Protein AF-0000000085163478 (afdb_homodimer)

Secondary structure (DSSP, 8-state):
-----EEEETTTTSHHHHHHHHHHHHTT-EEEEEESS-HHHHHHHHHHH-TTTEEEEE--TT-HHHHHHHHHHHHHHHSS--EEEE----S----TTSPPPGGG--HHHHHHHHIIIIIHHHHHHHHHHHHHHHHT-EEEEEE--GGGT--SS--HHHHHHHHHHHHHHHHHHHHHGGGTEEEEEE--SS---STTGGGS-HHHHHHHHHHSTT--PPPHHHHHHHHHHHHH-/--PPPEEEETTTTSHHHHHHHHHHHHTT-EEEEEESS-HHHHHHHHHHH-TTTEEEEE--TT-HHHHHHHHHHHHHHHSS--EEEE----S----TTSPPPGGG--HHHHHHHHIIIIIHHHHHHHHHHHHHHHHT-EEEEEE--GGGT--SS--HHHHHHHHHHHHHHHHHHHHHGGGTEEEEEE--SS---STTGGGS-HHHHHHHHHHSTTS-PPPHHHHHHHHHHHHH-

Foldseek 3Di:
DPQAAEEEQACLQDDLNVLLQVLLLVVPHQYEYEDAPPQVSQVVSCVVSPVLRYDYAYADLLDLVRLLVSLVVSCVRRNAHAEYEADFFPDDFPDLVPADDPVRDDVVLLVNRLSRAVSSLVSNCVSRLVSLLVVLHHEYEYEAAPCLVPVPRCPPNNSVSRVVVVVVQVVCQVVSVVSHYHGYYQYFYPAPDDPRCVVVDPVVVQVSLVVDPNSDHDYSNNSSVVVSVRSVD/DPQAAEEEQACLQDDLNVLLQVLLLVVPHQYEYEDAPPQVSQVVSCVVSPVLRYDYAYADLLDLVRLLVSLVVSCVRRNAHAEYEADFFPDDFPDLVPADDPVRDDVVLLVNRLSRAVSSLVSNCVSRLVRCLVVLHHEYEYEAAPCLVPVPRCPPNNSVSRVVVVVVQVVCQVVSVVSHYHGYYQYFYPAPDDPRCVVVDPVVVQVSLCPDPVSDHDYSNNSSVVVSVRSVD

Nearest PDB structures (foldseek):
  3tzq-assembly1_C  TM=9.192E-01  e=6.699E-18  Mycobacterium marinum M
  5zi0-assembly1_D  TM=8.989E-01  e=4.648E-17  Levilactobacillus brevis ATCC 367
  4gh5-assembly1_A  TM=8.985E-01  e=9.401E-17  Xanthobacter autotrophicus Py2
  5zfm-assembly1_D  TM=8.685E-01  e=1.504E-16  Levilactobacillus brevis ATCC 367
  7quj-assembly1_D  TM=8.822E-01  e=2.208E-14  Nepeta sibirica

Radius of gyration: 23.76 Å; Cα contacts (8 Å, |Δi|>4): 916; chains: 2; bounding box: 56×75×47 Å

pLDDT: mean 87.05, std 18.01, range [35.25, 98.94]

Solvent-accessible surface area (backbone atoms only — not comparable to full-atom values): 23814 Å² total; per-residue (Å²): 129,88,73,62,53,23,35,38,29,33,36,15,39,48,73,63,23,27,48,32,49,51,50,37,44,74,71,55,30,28,37,36,29,24,25,71,83,46,61,68,49,20,47,51,50,17,54,73,73,27,69,93,39,22,42,54,42,71,33,49,47,70,36,57,70,39,33,45,49,42,53,50,54,49,30,72,72,71,41,70,70,41,24,38,34,45,51,42,69,54,98,72,79,78,40,88,87,70,58,69,54,75,82,72,55,53,67,65,58,36,48,51,32,31,35,30,43,37,44,16,42,50,37,50,49,51,60,50,42,64,61,18,53,74,66,45,35,31,23,38,38,33,61,48,52,47,44,51,85,53,39,87,64,57,48,48,36,56,36,14,20,42,25,19,38,53,23,42,35,52,21,50,25,59,61,40,36,83,35,53,26,48,46,46,74,51,56,46,49,75,50,66,52,61,84,68,36,67,75,59,50,70,65,58,53,51,54,51,20,65,68,34,97,74,55,55,63,42,44,62,65,58,51,24,50,52,51,45,58,60,56,69,107,127,89,74,62,53,23,36,39,28,32,34,15,40,47,74,63,25,27,47,32,49,51,51,36,44,74,71,53,31,28,36,38,30,24,24,73,84,46,61,68,48,21,47,50,50,18,56,70,74,27,67,91,39,22,43,55,43,71,32,50,48,69,37,56,70,39,32,46,51,42,54,50,53,47,29,72,72,72,41,68,70,40,24,39,35,45,50,42,67,53,97,72,78,81,41,87,86,70,58,70,53,75,81,71,56,53,68,65,58,35,48,51,31,30,35,29,43,35,45,16,43,49,36,50,49,52,62,49,42,64,60,18,53,73,67,44,34,32,21,38,38,33,61,48,53,48,45,52,86,52,40,89,64,57,50,48,35,55,36,13,18,42,24,20,37,52,22,41,35,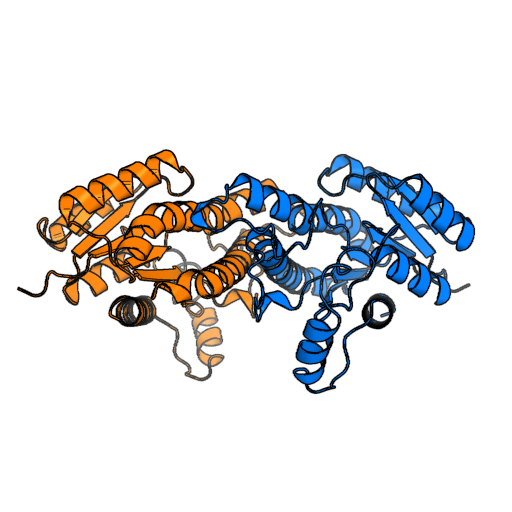51,22,49,26,59,62,40,39,83,36,53,25,47,47,46,74,51,55,47,48,78,52,67,50,60,85,70,35,67,76,59,52,72,64,57,51,49,55,52,20,67,69,33,96,73,53,55,63,41,46,64,63,58,51,24,52,53,50,45,58,60,54,70,106

Sequence (466 aa):
MNMARTVLVTGGARGLGQVISKTLAEQGFNIIIDYNQSKEAAEQLAQEIGNEKAIALQADVTNRKEVDQLVKEGTEKFGQIDAVVNNALVGFKFDPTAQKAFPDMSWEDYQQQIDGTLKAAFNVVQSVVPQFIEHQSGSIVSIGTNLYQNPVVPYHEYTTAKAALIGFTRNIAAELGQYGITANVVSGGLLKTTDASAVTTPEVFDLIAQSTPLKKVTTPKDVANTVAYLVSEMNMARTVLVTGGARGLGQVISKTLAEQGFNIIIDYNQSKEAAEQLAQEIGNEKAIALQADVTNRKEVDQLVKEGTEKFGQIDAVVNNALVGFKFDPTAQKAFPDMSWEDYQQQIDGTLKAAFNVVQSVVPQFIEHQSGSIVSIGTNLYQNPVVPYHEYTTAKAALIGFTRNIAAELGQYGITANVVSGGLLKTTDASAVTTPEVFDLIAQSTPLKKVTTPKDVANTVAYLVSE

Structure (mmCIF, N/CA/C/O backbone):
data_AF-0000000085163478-model_v1
#
loop_
_entity.id
_entity.type
_entity.pdbx_description
1 polymer 3-oxoacyl-
#
loop_
_atom_site.group_PDB
_atom_site.id
_atom_site.type_symbol
_atom_site.label_atom_id
_atom_site.label_alt_id
_atom_site.label_comp_id
_atom_site.label_asym_id
_atom_site.label_entity_id
_atom_site.label_seq_id
_atom_site.pdbx_PDB_ins_code
_atom_site.Cartn_x
_atom_site.Cartn_y
_atom_site.Cartn_z
_atom_site.occupancy
_atom_site.B_iso_or_equiv
_atom_site.auth_seq_id
_atom_site.auth_comp_id
_atom_site.auth_asym_id
_atom_site.auth_atom_id
_atom_site.pdbx_PDB_model_num
ATOM 1 N N . MET A 1 1 ? -11.141 39.5 12.336 1 36.25 1 MET A N 1
ATOM 2 C CA . MET A 1 1 ? -9.719 39.219 12.156 1 36.25 1 MET A CA 1
ATOM 3 C C . MET A 1 1 ? -9.477 37.844 11.594 1 36.25 1 MET A C 1
ATOM 5 O O . MET A 1 1 ? -9.898 36.844 12.188 1 36.25 1 MET A O 1
ATOM 9 N N . ASN A 1 2 ? -9.453 37.562 10.289 1 50.09 2 ASN A N 1
ATOM 10 C CA . ASN A 1 2 ? -9.477 36.281 9.594 1 50.09 2 ASN A CA 1
ATOM 11 C C . ASN A 1 2 ? -8.398 35.344 10.117 1 50.09 2 ASN A C 1
ATOM 13 O O . ASN A 1 2 ? -7.207 35.625 9.984 1 50.09 2 ASN A O 1
ATOM 17 N N . MET A 1 3 ? -8.648 34.5 11.25 1 69.94 3 MET A N 1
ATOM 18 C CA . MET A 1 3 ? -7.684 33.688 11.984 1 69.94 3 MET A CA 1
ATOM 19 C C . MET A 1 3 ? -6.883 32.781 11.031 1 69.94 3 MET A C 1
ATOM 21 O O . MET A 1 3 ? -7.434 32.25 10.078 1 69.94 3 MET A O 1
ATOM 25 N N . ALA A 1 4 ? -5.496 33 11.109 1 91.12 4 ALA A N 1
ATOM 26 C CA . ALA A 1 4 ? -4.566 32.219 10.297 1 91.12 4 ALA A CA 1
ATOM 27 C C . ALA A 1 4 ? -4.926 30.734 10.328 1 91.12 4 ALA A C 1
ATOM 29 O O . ALA A 1 4 ? -5.305 30.188 11.367 1 91.12 4 ALA A O 1
ATOM 30 N N . ARG A 1 5 ? -4.996 30.172 9.195 1 96.19 5 ARG A N 1
ATOM 31 C CA . ARG A 1 5 ? -5.188 28.734 9.109 1 96.19 5 ARG A CA 1
ATOM 32 C C . ARG A 1 5 ? -4.016 27.984 9.734 1 96.19 5 ARG A C 1
ATOM 34 O O . ARG A 1 5 ? -2.873 28.438 9.672 1 96.19 5 ARG A O 1
ATOM 41 N N . THR A 1 6 ? -4.301 26.891 10.359 1 98.38 6 THR A N 1
ATOM 42 C CA . THR A 1 6 ? -3.299 26.109 11.078 1 98.38 6 THR A CA 1
ATOM 43 C C . THR A 1 6 ? -3.012 24.797 10.352 1 98.38 6 THR A C 1
ATOM 45 O O . THR A 1 6 ? -3.938 24.062 10 1 98.38 6 THR A O 1
ATOM 48 N N . VAL A 1 7 ? -1.682 24.5 10.133 1 98.81 7 VAL A N 1
ATOM 49 C CA . VAL A 1 7 ? -1.263 23.297 9.43 1 98.81 7 VAL A CA 1
ATOM 50 C C . VAL A 1 7 ? -0.363 22.453 10.328 1 98.81 7 VAL A C 1
ATOM 52 O O . VAL A 1 7 ? 0.585 22.969 10.93 1 98.81 7 VAL A O 1
ATOM 55 N N . LEU A 1 8 ? -0.706 21.219 10.539 1 98.94 8 LEU A N 1
ATOM 56 C CA . LEU A 1 8 ? 0.18 20.234 11.156 1 98.94 8 LEU A CA 1
ATOM 57 C C . LEU A 1 8 ? 1.087 19.594 10.109 1 98.94 8 LEU A C 1
ATOM 59 O O . LEU A 1 8 ? 0.603 18.984 9.148 1 98.94 8 LEU A O 1
ATOM 63 N N . VAL A 1 9 ? 2.391 19.734 10.227 1 98.88 9 VAL A N 1
ATOM 64 C CA . VAL A 1 9 ? 3.379 19.109 9.359 1 98.88 9 VAL A CA 1
ATOM 65 C C . VAL A 1 9 ? 4.125 18.016 10.133 1 98.88 9 VAL A C 1
ATOM 67 O O . VAL A 1 9 ? 4.93 18.328 11.023 1 98.88 9 VAL A O 1
ATOM 70 N N . THR A 1 10 ? 3.875 16.781 9.828 1 98.75 10 THR A N 1
ATOM 71 C CA . THR A 1 10 ? 4.625 15.711 10.484 1 98.75 10 THR A CA 1
ATOM 72 C C . THR A 1 10 ? 6.039 15.609 9.906 1 98.75 10 THR A C 1
ATOM 74 O O . THR A 1 10 ? 6.238 15.805 8.711 1 98.75 10 THR A O 1
ATOM 77 N N . GLY A 1 11 ? 6.984 15.281 10.82 1 97.81 11 GLY A N 1
ATOM 78 C CA . GLY A 1 11 ? 8.359 15.359 10.352 1 97.81 11 GLY A CA 1
ATOM 79 C C . GLY A 1 11 ? 8.727 16.719 9.789 1 97.81 11 GLY A C 1
ATOM 80 O O . GLY A 1 11 ? 9.383 16.812 8.75 1 97.81 11 GLY A O 1
ATOM 81 N N . GLY A 1 12 ? 8.297 17.719 10.375 1 97.94 12 GLY A N 1
ATOM 82 C CA . GLY A 1 12 ? 8.375 19.062 9.805 1 97.94 12 GLY A CA 1
ATOM 83 C C . GLY A 1 12 ? 9.664 19.781 10.141 1 97.94 12 GLY A C 1
ATOM 84 O O . GLY A 1 12 ? 9.852 20.938 9.758 1 97.94 12 GLY A O 1
ATOM 85 N N . ALA A 1 13 ? 10.617 19.094 10.781 1 96.62 13 ALA A N 1
ATOM 86 C CA . ALA A 1 13 ? 11.75 19.797 11.375 1 96.62 13 ALA A CA 1
ATOM 87 C C . ALA A 1 13 ? 12.984 19.703 10.484 1 96.62 13 ALA A C 1
ATOM 89 O O . ALA A 1 13 ? 13.953 20.438 10.664 1 96.62 13 ALA A O 1
ATOM 90 N N . ARG A 1 14 ? 13.016 18.719 9.57 1 93.69 14 ARG A N 1
ATOM 91 C CA . ARG A 1 14 ? 14.203 18.469 8.766 1 93.69 14 ARG A CA 1
ATOM 92 C C . ARG A 1 14 ? 13.836 18.188 7.316 1 93.69 14 ARG A C 1
ATOM 94 O O . ARG A 1 14 ? 12.672 17.922 7.008 1 93.69 14 ARG A O 1
ATOM 101 N N . GLY A 1 15 ? 14.852 18.359 6.484 1 92.81 15 GLY A N 1
ATOM 102 C CA . GLY A 1 15 ? 14.688 17.953 5.094 1 92.81 15 GLY A CA 1
ATOM 103 C C . GLY A 1 15 ? 13.547 18.672 4.398 1 92.81 15 GLY A C 1
ATOM 104 O O . GLY A 1 15 ? 13.438 19.906 4.488 1 92.81 15 GLY A O 1
ATOM 105 N N . LEU A 1 16 ? 12.789 17.891 3.621 1 93.31 16 LEU A N 1
ATOM 106 C CA . LEU A 1 16 ? 11.648 18.453 2.9 1 93.31 16 LEU A CA 1
ATOM 107 C C . LEU A 1 16 ? 10.633 19.047 3.867 1 93.31 16 LEU A C 1
ATOM 109 O O . LEU A 1 16 ? 10.039 20.094 3.584 1 93.31 16 LEU A O 1
ATOM 113 N N . GLY A 1 17 ? 10.477 18.406 5.062 1 96.94 17 GLY A N 1
ATOM 114 C CA . GLY A 1 17 ? 9.539 18.891 6.062 1 96.94 17 GLY A CA 1
ATOM 115 C C . GLY A 1 17 ? 9.859 20.297 6.543 1 96.94 17 GLY A C 1
ATOM 116 O O . GLY A 1 17 ? 8.953 21.109 6.723 1 96.94 17 GLY A O 1
ATOM 117 N N . GLN A 1 18 ? 11.094 20.5 6.711 1 97.75 18 GLN A N 1
ATOM 118 C CA . GLN A 1 18 ? 11.508 21.828 7.137 1 97.75 18 GLN A CA 1
ATOM 119 C C . GLN A 1 18 ? 11.172 22.875 6.082 1 97.75 18 GLN A C 1
ATOM 121 O O . GLN A 1 18 ? 10.695 23.969 6.406 1 97.75 18 GLN A O 1
ATOM 126 N N . VAL A 1 19 ? 11.391 22.578 4.797 1 97.06 19 VAL A N 1
ATOM 127 C CA . VAL A 1 19 ? 11.117 23.484 3.693 1 97.06 19 VAL A CA 1
ATOM 128 C C . VAL A 1 19 ? 9.617 23.75 3.607 1 97.06 19 VAL A C 1
ATOM 130 O O . VAL A 1 19 ? 9.195 24.906 3.416 1 97.06 19 VAL A O 1
ATOM 133 N N . ILE A 1 20 ? 8.812 22.734 3.854 1 97.81 20 ILE A N 1
ATOM 134 C CA . ILE A 1 20 ? 7.359 22.875 3.828 1 97.81 20 ILE A CA 1
ATOM 135 C C . ILE A 1 20 ? 6.902 23.766 4.98 1 97.81 20 ILE A C 1
ATOM 137 O O . ILE A 1 20 ? 6.148 24.719 4.777 1 97.81 20 ILE A O 1
ATOM 141 N N . SER A 1 21 ? 7.41 23.5 6.168 1 98.69 21 SER A N 1
ATOM 142 C CA . SER A 1 21 ? 7.043 24.281 7.348 1 98.69 21 SER A CA 1
ATOM 143 C C . SER A 1 21 ? 7.383 25.75 7.164 1 98.69 21 SER A C 1
ATOM 145 O O . SER A 1 21 ? 6.547 26.625 7.414 1 98.69 21 SER A O 1
ATOM 147 N N . LYS A 1 22 ? 8.539 26.031 6.672 1 98.44 22 LYS A N 1
ATOM 148 C CA . LYS A 1 22 ? 8.977 27.406 6.465 1 98.44 22 LYS A CA 1
ATOM 149 C C . LYS A 1 22 ? 8.125 28.109 5.406 1 98.44 22 LYS A C 1
ATOM 151 O O . LYS A 1 22 ? 7.695 29.25 5.602 1 98.44 22 LYS A O 1
ATOM 156 N N . THR A 1 23 ? 7.902 27.422 4.32 1 97.81 23 THR A N 1
ATOM 157 C CA . THR A 1 23 ? 7.133 27.984 3.217 1 97.81 23 THR A CA 1
ATOM 158 C C . THR A 1 23 ? 5.719 28.344 3.668 1 97.81 23 THR A C 1
ATOM 160 O O . THR A 1 23 ? 5.211 29.422 3.355 1 97.81 23 THR A O 1
ATOM 163 N N . LEU A 1 24 ? 5.113 27.453 4.43 1 98.31 24 LEU A N 1
ATOM 164 C CA . LEU A 1 24 ? 3.768 27.688 4.941 1 98.31 24 LEU A CA 1
ATOM 165 C C . LEU A 1 24 ? 3.75 28.875 5.902 1 98.31 24 LEU A C 1
ATOM 167 O O . LEU A 1 24 ? 2.854 29.719 5.84 1 98.31 24 LEU A O 1
ATOM 171 N N . ALA A 1 25 ? 4.746 28.953 6.762 1 98.12 25 ALA A N 1
ATOM 172 C CA . ALA A 1 25 ? 4.836 30.062 7.707 1 98.12 25 ALA A CA 1
ATOM 173 C C . ALA A 1 25 ? 4.977 31.391 6.973 1 98.12 25 ALA A C 1
ATOM 175 O O . ALA A 1 25 ? 4.332 32.375 7.332 1 98.12 25 ALA A O 1
ATOM 176 N N . GLU A 1 26 ? 5.758 31.375 5.957 1 97.19 26 GLU A N 1
ATOM 177 C CA . GLU A 1 26 ? 5.98 32.562 5.152 1 97.19 26 GLU A CA 1
ATOM 178 C C . GLU A 1 26 ? 4.688 33.031 4.488 1 97.19 26 GLU A C 1
ATOM 180 O O . GLU A 1 26 ? 4.527 34.219 4.195 1 97.19 26 GLU A O 1
ATOM 185 N N . GLN A 1 27 ? 3.805 32.125 4.316 1 96.31 27 GLN A N 1
ATOM 186 C CA . GLN A 1 27 ? 2.553 32.469 3.635 1 96.31 27 GLN A CA 1
ATOM 187 C C . GLN A 1 27 ? 1.445 32.781 4.641 1 96.31 27 GLN A C 1
ATOM 189 O O . GLN A 1 27 ? 0.283 32.938 4.258 1 96.31 27 GLN A O 1
ATOM 194 N N . GLY A 1 28 ? 1.729 32.75 5.914 1 96.56 28 GLY A N 1
ATOM 195 C CA . GLY A 1 28 ? 0.825 33.281 6.914 1 96.56 28 GLY A CA 1
ATOM 196 C C . GLY A 1 28 ? 0.13 32.219 7.734 1 96.56 28 GLY A C 1
ATOM 197 O O . GLY A 1 28 ? -0.707 32.531 8.586 1 96.56 28 GLY A O 1
ATOM 198 N N . PHE A 1 29 ? 0.482 30.969 7.559 1 97.88 29 PHE A N 1
ATOM 199 C CA . PHE A 1 29 ? -0.141 29.891 8.305 1 97.88 29 PHE A CA 1
ATOM 200 C C . PHE A 1 29 ? 0.468 29.766 9.695 1 97.88 29 PHE A C 1
ATOM 202 O O . PHE A 1 29 ? 1.628 30.125 9.906 1 97.88 29 PHE A O 1
ATOM 209 N N . ASN A 1 30 ? -0.335 29.328 10.672 1 98.38 30 ASN A N 1
ATOM 210 C CA . ASN A 1 30 ? 0.212 28.75 11.898 1 98.38 30 ASN A CA 1
ATOM 211 C C . ASN A 1 30 ? 0.729 27.328 11.656 1 98.38 30 ASN A C 1
ATOM 213 O O . ASN A 1 30 ? 0.097 26.547 10.953 1 98.38 30 ASN A O 1
ATOM 217 N N . ILE A 1 31 ? 1.864 27.016 12.297 1 98.81 31 ILE A N 1
ATOM 218 C CA . ILE A 1 31 ? 2.49 25.734 11.984 1 98.81 31 ILE A CA 1
ATOM 219 C C . ILE A 1 31 ? 2.658 24.922 13.266 1 98.81 31 ILE A C 1
ATOM 221 O O . ILE A 1 31 ? 3.232 25.406 14.242 1 98.81 31 ILE A O 1
ATOM 225 N N . ILE A 1 32 ? 2.125 23.75 13.305 1 98.88 32 ILE A N 1
ATOM 226 C CA . ILE A 1 32 ? 2.494 22.719 14.273 1 98.88 32 ILE A CA 1
ATOM 227 C C . ILE A 1 32 ? 3.574 21.812 13.68 1 98.88 32 ILE A C 1
ATOM 229 O O . ILE A 1 32 ? 3.316 21.062 12.734 1 98.88 32 ILE A O 1
ATOM 233 N N . ILE A 1 33 ? 4.777 21.922 14.195 1 98.88 33 ILE A N 1
ATOM 234 C CA . ILE A 1 33 ? 5.93 21.172 13.719 1 98.88 33 ILE A CA 1
ATOM 235 C C . ILE A 1 33 ? 6.082 19.891 14.531 1 98.88 33 ILE A C 1
ATOM 237 O O . ILE A 1 33 ? 6.605 19.922 15.648 1 98.88 33 ILE A O 1
ATOM 241 N N . ASP A 1 34 ? 5.645 18.797 13.992 1 98.81 34 ASP A N 1
ATOM 242 C CA . ASP A 1 34 ? 5.844 17.5 14.641 1 98.81 34 ASP A CA 1
ATOM 243 C C . ASP A 1 34 ? 7.25 16.969 14.375 1 98.81 34 ASP A C 1
ATOM 245 O O . ASP A 1 34 ? 7.77 17.094 13.266 1 98.81 34 ASP A O 1
ATOM 249 N N . TYR A 1 35 ? 7.848 16.359 15.352 1 98 35 TYR A N 1
ATOM 250 C CA . TYR A 1 35 ? 9.133 15.672 15.242 1 98 35 TYR A CA 1
ATOM 251 C C . TYR A 1 35 ? 9.148 14.406 16.094 1 98 35 TYR A C 1
ATOM 253 O O . TYR A 1 35 ? 8.375 14.281 17.047 1 98 35 TYR A O 1
ATOM 261 N N . ASN A 1 36 ? 9.977 13.422 15.695 1 97 36 ASN A N 1
ATOM 262 C CA . ASN A 1 36 ? 10.188 12.234 16.5 1 97 36 ASN A CA 1
ATOM 263 C C . ASN A 1 36 ? 11.484 12.328 17.312 1 97 36 ASN A C 1
ATOM 265 O O . ASN A 1 36 ? 11.453 12.391 18.547 1 97 36 ASN A O 1
ATOM 269 N N . GLN A 1 37 ? 12.609 12.531 16.641 1 95.38 37 GLN A N 1
ATOM 270 C CA . GLN A 1 37 ? 13.906 12.492 17.312 1 95.38 37 GLN A CA 1
ATOM 271 C C . GLN A 1 37 ? 14.664 13.797 17.109 1 95.38 37 GLN A C 1
ATOM 273 O O . GLN A 1 37 ? 15.758 13.977 17.656 1 95.38 37 GLN A O 1
ATOM 278 N N . SER A 1 38 ? 14.117 14.719 16.344 1 96.5 38 SER A N 1
ATOM 279 C CA . SER A 1 38 ? 14.836 15.93 15.977 1 96.5 38 SER A CA 1
ATOM 280 C C . SER A 1 38 ? 14.359 17.125 16.797 1 96.5 38 SER A C 1
ATOM 282 O O . SER A 1 38 ? 14.023 18.172 16.25 1 96.5 38 SER A O 1
ATOM 284 N N . LYS A 1 39 ? 14.445 17.031 18.141 1 98.19 39 LYS A N 1
ATOM 285 C CA . LYS A 1 39 ? 13.922 18.047 19.062 1 98.19 39 LYS A CA 1
ATOM 286 C C . LYS A 1 39 ? 14.586 19.391 18.812 1 98.19 39 LYS A C 1
ATOM 288 O O . LYS A 1 39 ? 13.906 20.406 18.641 1 98.19 39 LYS A O 1
ATOM 293 N N . GLU A 1 40 ? 15.883 19.422 18.766 1 98.38 40 GLU A N 1
ATOM 294 C CA . GLU A 1 40 ? 16.625 20.672 18.625 1 98.38 40 GLU A CA 1
ATOM 295 C C . GLU A 1 40 ? 16.266 21.391 17.328 1 98.38 40 GLU A C 1
ATOM 297 O O . GLU A 1 40 ? 16 22.594 17.312 1 98.38 40 GLU A O 1
ATOM 302 N N . ALA A 1 41 ? 16.219 20.625 16.234 1 98.31 41 ALA A N 1
ATOM 303 C CA . ALA A 1 41 ? 15.875 21.203 14.938 1 98.31 41 ALA A CA 1
ATOM 304 C C . ALA A 1 41 ? 14.453 21.75 14.938 1 98.31 41 ALA A C 1
ATOM 306 O O . ALA A 1 41 ? 14.203 22.828 14.383 1 98.31 41 ALA A O 1
ATOM 307 N N . ALA A 1 42 ? 13.547 21.078 15.555 1 98.69 42 ALA A N 1
ATOM 308 C CA . ALA A 1 42 ? 12.148 21.484 15.594 1 98.69 42 ALA A CA 1
ATOM 309 C C . ALA A 1 42 ? 11.969 22.766 16.406 1 98.69 42 ALA A C 1
ATOM 311 O O . ALA A 1 42 ? 11.289 23.688 15.969 1 98.69 42 ALA A O 1
ATOM 312 N N . GLU A 1 43 ? 12.578 22.812 17.562 1 98.56 43 GLU A N 1
ATOM 313 C CA . GLU A 1 43 ? 12.469 23.969 18.438 1 98.56 43 GLU A CA 1
ATOM 314 C C . GLU A 1 43 ? 13.141 25.203 17.812 1 98.56 43 GLU A C 1
ATOM 316 O O . GLU A 1 43 ? 12.617 26.312 17.922 1 98.56 43 GLU A O 1
ATOM 321 N N . GLN A 1 44 ? 14.258 24.969 17.203 1 98.5 44 GLN A N 1
ATOM 322 C CA . GLN A 1 44 ? 14.938 26.062 16.5 1 98.5 44 GLN A CA 1
ATOM 323 C C . GLN A 1 44 ? 14.07 26.625 15.383 1 98.5 44 GLN A C 1
ATOM 325 O O . GLN A 1 44 ? 13.961 27.844 15.227 1 98.5 44 GLN A O 1
ATOM 330 N N . LEU A 1 45 ? 13.461 25.734 14.594 1 98.62 45 LEU A N 1
ATOM 331 C CA . LEU A 1 45 ? 12.602 26.172 13.5 1 98.62 45 LEU A CA 1
ATOM 332 C C . LEU A 1 45 ? 11.398 26.953 14.039 1 98.62 45 LEU A C 1
ATOM 334 O O . LEU A 1 45 ? 11.023 27.984 13.477 1 98.62 45 LEU A O 1
ATOM 338 N N . ALA A 1 46 ? 10.781 26.484 15.109 1 98.69 46 ALA A N 1
ATOM 339 C CA . ALA A 1 46 ? 9.648 27.172 15.719 1 98.69 46 ALA A CA 1
ATOM 340 C C . ALA A 1 46 ? 10.039 28.578 16.172 1 98.69 46 ALA A C 1
ATOM 342 O O . ALA A 1 46 ? 9.289 29.531 15.969 1 98.69 46 ALA A O 1
ATOM 343 N N . GLN A 1 47 ? 11.188 28.656 16.734 1 98.38 47 GLN A N 1
ATOM 344 C CA . GLN A 1 47 ? 11.688 29.953 17.188 1 98.38 47 GLN A CA 1
ATOM 345 C C . GLN A 1 47 ? 11.922 30.875 16 1 98.38 47 GLN A C 1
ATOM 347 O O . GLN A 1 47 ? 11.578 32.062 16.062 1 98.38 47 GLN A O 1
ATOM 352 N N . GLU A 1 48 ? 12.531 30.344 14.977 1 98.31 48 GLU A N 1
ATOM 353 C CA . GLU A 1 48 ? 12.805 31.125 13.773 1 98.31 48 GLU A CA 1
ATOM 354 C C . GLU A 1 48 ? 11.516 31.656 13.156 1 98.31 48 GLU A C 1
ATOM 356 O O . GLU A 1 48 ? 11.477 32.812 12.695 1 98.31 48 GLU A O 1
ATOM 361 N N . ILE A 1 49 ? 10.477 30.859 13.086 1 97.75 49 ILE A N 1
ATOM 362 C CA . ILE A 1 49 ? 9.195 31.234 12.516 1 97.75 49 ILE A CA 1
ATOM 363 C C . ILE A 1 49 ? 8.492 32.219 13.445 1 97.75 49 ILE A C 1
ATOM 365 O O . ILE A 1 49 ? 7.832 33.156 12.984 1 97.75 49 ILE A O 1
ATOM 369 N N . GLY A 1 50 ? 8.672 32.125 14.719 1 97.31 50 GLY A N 1
ATOM 370 C CA . GLY A 1 50 ? 7.996 32.875 15.758 1 97.31 50 GLY A CA 1
ATOM 371 C C . GLY A 1 50 ? 7.055 32.031 16.594 1 97.31 50 GLY A C 1
ATOM 372 O O . GLY A 1 50 ? 6.125 31.438 16.062 1 97.31 50 GLY A O 1
ATOM 373 N N . ASN A 1 51 ? 7.23 32.031 17.859 1 91.81 51 ASN A N 1
ATOM 374 C CA . ASN A 1 51 ? 6.523 31.156 18.797 1 91.81 51 ASN A CA 1
ATOM 375 C C . ASN A 1 51 ? 5.023 31.438 18.797 1 91.81 51 ASN A C 1
ATOM 377 O O . ASN A 1 51 ? 4.234 30.609 19.25 1 91.81 51 ASN A O 1
ATOM 381 N N . GLU A 1 52 ? 4.633 32.562 18.281 1 95.06 52 GLU A N 1
ATOM 382 C CA . GLU A 1 52 ? 3.209 32.875 18.172 1 95.06 52 GLU A CA 1
ATOM 383 C C . GLU A 1 52 ? 2.586 32.156 16.984 1 95.06 52 GLU A C 1
ATOM 385 O O . GLU A 1 52 ? 1.377 31.906 16.953 1 95.06 52 GLU A O 1
ATOM 390 N N . LYS A 1 53 ? 3.443 31.766 16.031 1 97.5 53 LYS A N 1
ATOM 391 C CA . LYS A 1 53 ? 2.939 31.203 14.781 1 97.5 53 LYS A CA 1
ATOM 392 C C . LYS A 1 53 ? 3.352 29.75 14.633 1 97.5 53 LYS A C 1
ATOM 394 O O . LYS A 1 53 ? 2.9 29.062 13.703 1 97.5 53 LYS A O 1
ATOM 399 N N . ALA A 1 54 ? 4.23 29.297 15.492 1 98.69 54 ALA A N 1
ATOM 400 C CA . ALA A 1 54 ? 4.691 27.906 15.352 1 98.69 54 ALA A CA 1
ATOM 401 C C . ALA A 1 54 ? 4.922 27.266 16.719 1 98.69 54 ALA A C 1
ATOM 403 O O . ALA A 1 54 ? 5.305 27.938 17.672 1 98.69 54 ALA A O 1
ATOM 404 N N . ILE A 1 55 ? 4.727 26 16.812 1 98.75 55 ILE A N 1
ATOM 405 C CA . ILE A 1 55 ? 5.027 25.203 18 1 98.75 55 ILE A CA 1
ATOM 406 C C . ILE A 1 55 ? 5.625 23.859 17.578 1 98.75 55 ILE A C 1
ATOM 408 O O . ILE A 1 55 ? 5.203 23.266 16.594 1 98.75 55 ILE A O 1
ATOM 412 N N . ALA A 1 56 ? 6.676 23.469 18.266 1 98.88 56 ALA A N 1
ATOM 413 C CA . ALA A 1 56 ? 7.273 22.141 18.078 1 98.88 56 ALA A CA 1
ATOM 414 C C . ALA A 1 56 ? 6.664 21.141 19.047 1 98.88 56 ALA A C 1
ATOM 416 O O . ALA A 1 56 ? 6.605 21.375 20.266 1 98.88 56 ALA A O 1
ATOM 417 N N . LEU A 1 57 ? 6.121 20 18.547 1 98.88 57 LEU A N 1
ATOM 418 C CA . LEU A 1 57 ? 5.523 18.953 19.375 1 98.88 57 LEU A CA 1
ATOM 419 C C . LEU A 1 57 ? 6.082 17.578 19.016 1 98.88 57 LEU A C 1
ATOM 421 O O . LEU A 1 57 ? 6.176 17.234 17.844 1 98.88 57 LEU A O 1
ATOM 425 N N . GLN A 1 58 ? 6.449 16.812 19.984 1 98.75 58 GLN A N 1
ATOM 426 C CA . GLN A 1 58 ? 7 15.484 19.766 1 98.75 58 GLN A CA 1
ATOM 427 C C . GLN A 1 58 ? 5.891 14.438 19.688 1 98.75 58 GLN A C 1
ATOM 429 O O . GLN A 1 58 ? 5.012 14.391 20.547 1 98.75 58 GLN A O 1
ATOM 434 N N . ALA A 1 59 ? 5.949 13.602 18.688 1 98.62 59 ALA A N 1
ATOM 435 C CA . ALA A 1 59 ? 5.098 12.422 18.594 1 98.62 59 ALA A CA 1
ATOM 436 C C . ALA A 1 59 ? 5.66 11.422 17.578 1 98.62 59 ALA A C 1
ATOM 438 O O . ALA A 1 59 ? 6.121 11.812 16.5 1 98.62 59 ALA A O 1
ATOM 439 N N . ASP A 1 60 ? 5.73 10.195 17.969 1 98.31 60 ASP A N 1
ATOM 440 C CA . ASP A 1 60 ? 5.852 9.117 17 1 98.31 60 ASP A CA 1
ATOM 441 C C . ASP A 1 60 ? 4.535 8.891 16.25 1 98.31 60 ASP A C 1
ATOM 443 O O . ASP A 1 60 ? 3.562 8.414 16.844 1 98.31 60 ASP A O 1
ATOM 447 N N . VAL A 1 61 ? 4.551 9.188 14.992 1 98.38 61 VAL A N 1
ATOM 448 C CA . VAL A 1 61 ? 3.299 9.195 14.242 1 98.38 61 VAL A CA 1
ATOM 449 C C . VAL A 1 61 ? 2.773 7.77 14.094 1 98.38 61 VAL A C 1
ATOM 451 O O . VAL A 1 61 ? 1.615 7.562 13.727 1 98.38 61 VAL A O 1
ATOM 454 N N . THR A 1 62 ? 3.598 6.746 14.375 1 97.88 62 THR A N 1
ATOM 455 C CA . THR A 1 62 ? 3.117 5.367 14.328 1 97.88 62 THR A CA 1
ATOM 456 C C . THR A 1 62 ? 2.428 4.992 15.633 1 97.88 62 THR A C 1
ATOM 458 O O . THR A 1 62 ? 1.865 3.9 15.758 1 97.88 62 THR A O 1
ATOM 461 N N . ASN A 1 63 ? 2.471 5.848 16.609 1 98.38 63 ASN A N 1
ATOM 462 C CA . ASN A 1 63 ? 1.828 5.656 17.906 1 98.38 63 ASN A CA 1
ATOM 463 C C . ASN A 1 63 ? 0.572 6.512 18.047 1 98.38 63 ASN A C 1
ATOM 465 O O . ASN A 1 63 ? 0.661 7.727 18.234 1 98.38 63 ASN A O 1
ATOM 469 N N . ARG A 1 64 ? -0.556 5.879 18.078 1 98.56 64 ARG A N 1
ATOM 470 C CA . ARG A 1 64 ? -1.843 6.566 18.047 1 98.56 64 ARG A CA 1
ATOM 471 C C . ARG A 1 64 ? -1.995 7.496 19.25 1 98.56 64 ARG A C 1
ATOM 473 O O . ARG A 1 64 ? -2.459 8.633 19.109 1 98.56 64 ARG A O 1
ATOM 480 N N . LYS A 1 65 ? -1.646 7.031 20.375 1 98.69 65 LYS A N 1
ATOM 481 C CA . LYS A 1 65 ? -1.801 7.828 21.578 1 98.69 65 LYS A CA 1
ATOM 482 C C . LYS A 1 65 ? -0.97 9.109 21.516 1 98.69 65 LYS A C 1
ATOM 484 O O . LYS A 1 65 ? -1.435 10.18 21.906 1 98.69 65 LYS A O 1
ATOM 489 N N . GLU A 1 66 ? 0.209 9.008 21.016 1 98.81 66 GLU A N 1
ATOM 490 C CA . GLU A 1 66 ? 1.068 10.18 20.875 1 98.81 66 GLU A CA 1
ATOM 491 C C . GLU A 1 66 ? 0.517 11.148 19.828 1 98.81 66 GLU A C 1
ATOM 493 O O . GLU A 1 66 ? 0.59 12.367 20.016 1 98.81 66 GLU A O 1
ATOM 498 N N . VAL A 1 67 ? -0.065 10.641 18.797 1 98.81 67 VAL A N 1
ATOM 499 C CA . VAL A 1 67 ? -0.663 11.469 17.75 1 98.81 67 VAL A CA 1
ATOM 500 C C . VAL A 1 67 ? -1.866 12.219 18.312 1 98.81 67 VAL A C 1
ATOM 502 O O . VAL A 1 67 ? -2.031 13.414 18.062 1 98.81 67 VAL A O 1
ATOM 505 N N . ASP A 1 68 ? -2.664 11.508 19.109 1 98.88 68 ASP A N 1
ATOM 506 C CA . ASP A 1 68 ? -3.826 12.156 19.719 1 98.88 68 ASP A CA 1
ATOM 507 C C . ASP A 1 68 ? -3.4 13.289 20.641 1 98.88 68 ASP A C 1
ATOM 509 O O . ASP A 1 68 ? -4.023 14.352 20.656 1 98.88 68 ASP A O 1
ATOM 513 N N . GLN A 1 69 ? -2.381 13.047 21.375 1 98.88 69 GLN A N 1
ATOM 514 C CA . GLN A 1 69 ? -1.861 14.086 22.25 1 98.88 69 GLN A CA 1
ATOM 515 C C . GLN A 1 69 ? -1.317 15.266 21.469 1 98.88 69 GLN A C 1
ATOM 517 O O . GLN A 1 69 ? -1.532 16.422 21.844 1 98.88 69 GLN A O 1
ATOM 522 N N . LEU A 1 70 ? -0.616 14.984 20.391 1 98.81 70 LEU A N 1
ATOM 523 C CA . LEU A 1 70 ? -0.094 16.016 19.5 1 98.81 70 LEU A CA 1
ATOM 524 C C . LEU A 1 70 ? -1.221 16.891 18.953 1 98.81 70 LEU A C 1
ATOM 526 O O . LEU A 1 70 ? -1.129 18.109 19 1 98.81 70 LEU A O 1
ATOM 530 N N . VAL A 1 71 ? -2.316 16.281 18.469 1 98.81 71 VAL A N 1
ATOM 531 C CA . VAL A 1 71 ? -3.455 16.984 17.906 1 98.81 71 VAL A CA 1
ATOM 532 C C . VAL A 1 71 ? -4.137 17.828 18.984 1 98.81 71 VAL A C 1
ATOM 534 O O . VAL A 1 71 ? -4.5 18.984 18.75 1 98.81 71 VAL A O 1
ATOM 537 N N . LYS A 1 72 ? -4.234 17.219 20.141 1 98.75 72 LYS A N 1
ATOM 538 C CA . LYS A 1 72 ? -4.832 17.938 21.266 1 98.75 72 LYS A CA 1
ATOM 539 C C . LYS A 1 72 ? -4.031 19.188 21.625 1 98.75 72 LYS A C 1
ATOM 541 O O . LYS A 1 72 ? -4.59 20.281 21.734 1 98.75 72 LYS A O 1
ATOM 546 N N . GLU A 1 73 ? -2.768 19.062 21.797 1 98.75 73 GLU A N 1
ATOM 547 C CA . GLU A 1 73 ? -1.902 20.188 22.172 1 98.75 73 GLU A CA 1
ATOM 548 C C . GLU A 1 73 ? -1.891 21.25 21.078 1 98.75 73 GLU A C 1
ATOM 550 O O . GLU A 1 73 ? -1.913 22.453 21.375 1 98.75 73 GLU A O 1
ATOM 555 N N . GLY A 1 74 ? -1.815 20.828 19.812 1 98.5 74 GLY A N 1
ATOM 556 C CA . GLY A 1 74 ? -1.896 21.781 18.719 1 98.5 74 GLY A CA 1
ATOM 557 C C . GLY A 1 74 ? -3.191 22.562 18.703 1 98.5 74 GLY A C 1
ATOM 558 O O . GLY A 1 74 ? -3.186 23.781 18.484 1 98.5 74 GLY A O 1
ATOM 559 N N . THR A 1 75 ? -4.266 21.875 18.953 1 98.12 75 THR A N 1
ATOM 560 C CA . THR A 1 75 ? -5.582 22.5 18.984 1 98.12 75 THR A CA 1
ATOM 561 C C . THR A 1 75 ? -5.684 23.469 20.156 1 98.12 75 THR A C 1
ATOM 563 O O . THR A 1 75 ? -6.293 24.531 20.031 1 98.12 75 THR A O 1
ATOM 566 N N . GLU A 1 76 ? -5.133 23.109 21.266 1 97.75 76 GLU A N 1
ATOM 567 C CA . GLU A 1 76 ? -5.129 23.984 22.422 1 97.75 76 GLU A CA 1
ATOM 568 C C . GLU A 1 76 ? -4.387 25.281 22.125 1 97.75 76 GLU A C 1
ATOM 570 O O . GLU A 1 76 ? -4.801 26.359 22.562 1 97.75 76 GLU A O 1
ATOM 575 N N . LYS A 1 77 ? -3.373 25.156 21.375 1 97.38 77 LYS A N 1
ATOM 576 C CA . LYS A 1 77 ? -2.533 26.312 21.078 1 97.38 77 LYS A CA 1
ATOM 577 C C . LYS A 1 77 ? -3.182 27.219 20.031 1 97.38 77 LYS A C 1
ATOM 579 O O . LYS A 1 77 ? -3.211 28.438 20.188 1 97.38 77 LYS A O 1
ATOM 584 N N . PHE A 1 78 ? -3.695 26.703 18.953 1 97.31 78 PHE A N 1
ATOM 585 C CA . PHE A 1 78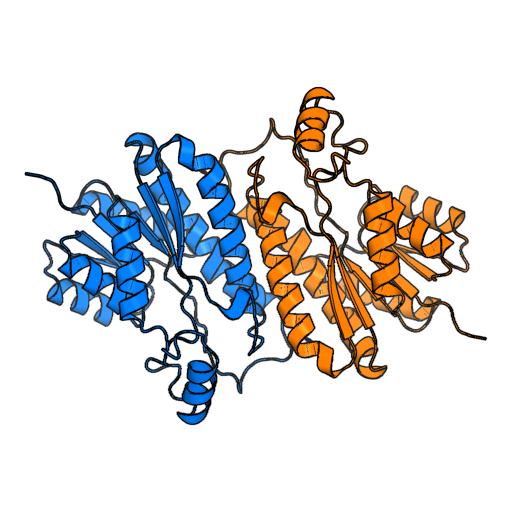 ? -4.031 27.516 17.797 1 97.31 78 PHE A CA 1
ATOM 586 C C . PHE A 1 78 ? -5.527 27.469 17.516 1 97.31 78 PHE A C 1
ATOM 588 O O . PHE A 1 78 ? -6.023 28.188 16.641 1 97.31 78 PHE A O 1
ATOM 595 N N . GLY A 1 79 ? -6.238 26.625 18.312 1 95.19 79 GLY A N 1
ATOM 596 C CA . GLY A 1 79 ? -7.621 26.328 17.969 1 95.19 79 GLY A CA 1
ATOM 597 C C . GLY A 1 79 ? -7.758 25.219 16.938 1 95.19 79 GLY A C 1
ATOM 598 O O . GLY A 1 79 ? -7.031 24.234 16.984 1 95.19 79 GLY A O 1
ATOM 599 N N . GLN A 1 80 ? -8.523 25.406 15.961 1 94.06 80 GLN A N 1
ATOM 600 C CA . GLN A 1 80 ? -8.797 24.375 14.969 1 94.06 80 GLN A CA 1
ATOM 601 C C . GLN A 1 80 ? -7.586 24.141 14.07 1 94.06 80 GLN A C 1
ATOM 603 O O . GLN A 1 80 ? -6.926 25.094 13.648 1 94.06 80 GLN A O 1
ATOM 608 N N . ILE A 1 81 ? -7.305 22.875 13.852 1 98.12 81 ILE A N 1
ATOM 609 C CA . ILE A 1 81 ? -6.371 22.5 12.797 1 98.12 81 ILE A CA 1
ATOM 610 C C . ILE A 1 81 ? -7.102 22.438 11.453 1 98.12 81 ILE A C 1
ATOM 612 O O . ILE A 1 81 ? -8.148 21.797 11.344 1 98.12 81 ILE A O 1
ATOM 616 N N . ASP A 1 82 ? -6.543 23.125 10.477 1 97.94 82 ASP A N 1
ATOM 617 C CA . ASP A 1 82 ? -7.238 23.266 9.195 1 97.94 82 ASP A CA 1
ATOM 618 C C . ASP A 1 82 ? -6.688 22.297 8.164 1 97.94 82 ASP A C 1
ATOM 620 O O . ASP A 1 82 ? -7.375 21.953 7.199 1 97.94 82 ASP A O 1
ATOM 624 N N . ALA A 1 83 ? -5.434 21.891 8.328 1 98.62 83 ALA A N 1
ATOM 625 C CA . ALA A 1 83 ? -4.801 21.031 7.336 1 98.62 83 ALA A CA 1
ATOM 626 C C . ALA A 1 83 ? -3.705 20.188 7.969 1 98.62 83 ALA A C 1
ATOM 628 O O . ALA A 1 83 ? -3.133 20.562 9 1 98.62 83 ALA A O 1
ATOM 629 N N . VAL A 1 84 ? -3.477 19.078 7.355 1 98.62 84 VAL A N 1
ATOM 630 C CA . VAL A 1 84 ? -2.393 18.188 7.754 1 98.62 84 VAL A CA 1
ATOM 631 C C . VAL A 1 84 ? -1.522 17.859 6.539 1 98.62 84 VAL A C 1
ATOM 633 O O . VAL A 1 84 ? -2.037 17.625 5.441 1 98.62 84 VAL A O 1
ATOM 636 N N . VAL A 1 85 ? -0.201 17.906 6.746 1 98.75 85 VAL A N 1
ATOM 637 C CA . VAL A 1 85 ? 0.779 17.422 5.781 1 98.75 85 VAL A CA 1
ATOM 638 C C . VAL A 1 85 ? 1.48 16.188 6.332 1 98.75 85 VAL A C 1
ATOM 640 O O . VAL A 1 85 ? 2.314 16.281 7.234 1 98.75 85 VAL A O 1
ATOM 643 N N . ASN A 1 86 ? 1.108 15.039 5.824 1 98.5 86 ASN A N 1
ATOM 644 C CA . ASN A 1 86 ? 1.811 13.797 6.137 1 98.5 86 ASN A CA 1
ATOM 645 C C . ASN A 1 86 ? 3.145 13.703 5.402 1 98.5 86 ASN A C 1
ATOM 647 O O . ASN A 1 86 ? 3.193 13.266 4.25 1 98.5 86 ASN A O 1
ATOM 651 N N . ASN A 1 87 ? 4.195 14.055 6.133 1 97.06 87 ASN A N 1
ATOM 652 C CA . ASN A 1 87 ? 5.523 14.133 5.535 1 97.06 87 ASN A CA 1
ATOM 653 C C . ASN A 1 87 ? 6.523 13.242 6.27 1 97.06 87 ASN A C 1
ATOM 655 O O . ASN A 1 87 ? 7.57 12.891 5.723 1 97.06 87 ASN A O 1
ATOM 659 N N . ALA A 1 88 ? 6.156 12.836 7.504 1 95.81 88 ALA A N 1
ATOM 660 C CA . ALA A 1 88 ? 7.078 12.039 8.305 1 95.81 88 ALA A CA 1
ATOM 661 C C . ALA A 1 88 ? 7.473 10.75 7.586 1 95.81 88 ALA A C 1
ATOM 663 O O . ALA A 1 88 ? 6.637 10.117 6.938 1 95.81 88 ALA A O 1
ATOM 664 N N . LEU A 1 89 ? 8.672 10.445 7.535 1 85.25 89 LEU A N 1
ATOM 665 C CA . LEU A 1 89 ? 9.195 9.219 6.957 1 85.25 89 LEU A CA 1
ATOM 666 C C . LEU A 1 89 ? 10.078 8.477 7.957 1 85.25 89 LEU A C 1
ATOM 668 O O . LEU A 1 89 ? 10.953 9.086 8.586 1 85.25 89 LEU A O 1
ATOM 672 N N . VAL A 1 90 ? 9.719 7.312 8.211 1 77.56 90 VAL A N 1
ATOM 673 C CA . VAL A 1 90 ? 10.578 6.527 9.094 1 77.56 90 VAL A CA 1
ATOM 674 C C . VAL A 1 90 ? 11.906 6.246 8.398 1 77.56 90 VAL A C 1
ATOM 676 O O . VAL A 1 90 ? 12.023 6.379 7.18 1 77.56 90 VAL A O 1
ATOM 679 N N . GLY A 1 91 ? 12.906 5.945 9.227 1 71.75 91 GLY A N 1
ATOM 680 C CA . GLY A 1 91 ? 14.305 5.723 8.875 1 71.75 91 GLY A CA 1
ATOM 681 C C . GLY A 1 91 ? 14.484 5.059 7.527 1 71.75 91 GLY A C 1
ATOM 682 O O . GLY A 1 91 ? 14.266 3.852 7.391 1 71.75 91 GLY A O 1
ATOM 683 N N . PHE A 1 92 ? 14.57 5.863 6.449 1 66.5 92 PHE A N 1
ATOM 684 C CA . PHE A 1 92 ? 14.867 5.32 5.129 1 66.5 92 PHE A CA 1
ATOM 685 C C . PHE A 1 92 ? 16.094 6.004 4.527 1 66.5 92 PHE A C 1
ATOM 687 O O . PHE A 1 92 ? 16.266 7.219 4.668 1 66.5 92 PHE A O 1
ATOM 694 N N . LYS A 1 93 ? 17.047 5.191 4.266 1 60.97 93 LYS A N 1
ATOM 695 C CA . LYS A 1 93 ? 18.219 5.707 3.555 1 60.97 93 LYS A CA 1
ATOM 696 C C . LYS A 1 93 ? 18.141 5.367 2.068 1 60.97 93 LYS A C 1
ATOM 698 O O . LYS A 1 93 ? 18 4.199 1.7 1 60.97 93 LYS A O 1
ATOM 703 N N . PHE A 1 94 ? 18.062 6.434 1.313 1 62.22 94 PHE A N 1
ATOM 704 C CA . PHE A 1 94 ? 18.094 6.25 -0.133 1 62.22 94 PHE A CA 1
ATOM 705 C C . PHE A 1 94 ? 19.5 5.953 -0.609 1 62.22 94 PHE A C 1
ATOM 707 O O . PHE A 1 94 ? 20.25 6.867 -0.955 1 62.22 94 PHE A O 1
ATOM 714 N N . ASP A 1 95 ? 19.906 4.816 -0.313 1 63.44 95 ASP A N 1
ATOM 715 C CA . ASP A 1 95 ? 21.219 4.371 -0.786 1 63.44 95 ASP A CA 1
ATOM 716 C C . ASP A 1 95 ? 21.078 3.287 -1.85 1 63.44 95 ASP A C 1
ATOM 718 O O . ASP A 1 95 ? 20.859 2.115 -1.525 1 63.44 95 ASP A O 1
ATOM 722 N N . PRO A 1 96 ? 21.156 3.709 -3.076 1 59.66 96 PRO A N 1
ATOM 723 C CA . PRO A 1 96 ? 20.969 2.729 -4.148 1 59.66 96 PRO A CA 1
ATOM 724 C C . PRO A 1 96 ? 21.938 1.558 -4.066 1 59.66 96 PRO A C 1
ATOM 726 O O . PRO A 1 96 ? 21.672 0.49 -4.625 1 59.66 96 PRO A O 1
ATOM 729 N N . THR A 1 97 ? 23.078 1.837 -3.375 1 63.25 97 THR A N 1
ATOM 730 C CA . THR A 1 97 ? 24.078 0.779 -3.316 1 63.25 97 THR A CA 1
ATOM 731 C C . THR A 1 97 ? 23.812 -0.167 -2.152 1 63.25 97 THR A C 1
ATOM 733 O O . THR A 1 97 ? 24.375 -1.256 -2.08 1 63.25 97 THR A O 1
ATOM 736 N N . ALA A 1 98 ? 22.953 0.236 -1.312 1 68.38 98 ALA A N 1
ATOM 737 C CA . ALA A 1 98 ? 22.734 -0.558 -0.105 1 68.38 98 ALA A CA 1
ATOM 738 C C . ALA A 1 98 ? 21.359 -1.209 -0.117 1 68.38 98 ALA A C 1
ATOM 740 O O . ALA A 1 98 ? 20.922 -1.78 0.887 1 68.38 98 ALA A O 1
ATOM 741 N N . GLN A 1 99 ? 20.828 -1.167 -1.333 1 80.38 99 GLN A N 1
ATOM 742 C CA . GLN A 1 99 ? 19.484 -1.75 -1.368 1 80.38 99 GLN A CA 1
ATOM 743 C C . GLN A 1 99 ? 19.547 -3.275 -1.364 1 80.38 99 GLN A C 1
ATOM 745 O O . GLN A 1 99 ? 20.375 -3.869 -2.066 1 80.38 99 GLN A O 1
ATOM 750 N N . LYS A 1 100 ? 18.75 -3.826 -0.479 1 88.44 100 LYS A N 1
ATOM 751 C CA . LYS A 1 100 ? 18.641 -5.281 -0.453 1 88.44 100 LYS A CA 1
ATOM 752 C C . LYS A 1 100 ? 17.891 -5.793 -1.682 1 88.44 100 LYS A C 1
ATOM 754 O O . LYS A 1 100 ? 16.906 -5.195 -2.109 1 88.44 100 LYS A O 1
ATOM 759 N N . ALA A 1 101 ? 18.516 -6.871 -2.26 1 93.12 101 ALA A N 1
ATOM 760 C CA . ALA A 1 101 ? 17.75 -7.57 -3.291 1 93.12 101 ALA A CA 1
ATOM 761 C C . ALA A 1 101 ? 16.5 -8.203 -2.705 1 93.12 101 ALA A C 1
ATOM 763 O O . ALA A 1 101 ? 16.469 -8.562 -1.526 1 93.12 101 ALA A O 1
ATOM 764 N N . PHE A 1 102 ? 15.453 -8.32 -3.531 1 96.12 102 PHE A N 1
ATOM 765 C CA . PHE A 1 102 ? 14.156 -8.805 -3.094 1 96.12 102 PHE A CA 1
ATOM 766 C C . PHE A 1 102 ? 14.297 -10.141 -2.365 1 96.12 102 PHE A C 1
ATOM 768 O O . PHE A 1 102 ? 13.742 -10.32 -1.28 1 96.12 102 PHE A O 1
ATOM 775 N N . PRO A 1 103 ? 15.125 -11.07 -2.836 1 96.19 103 PRO A N 1
ATOM 776 C CA . PRO A 1 103 ? 15.227 -12.352 -2.143 1 96.19 103 PRO A CA 1
ATOM 777 C C . PRO A 1 103 ? 15.812 -12.219 -0.74 1 96.19 103 PRO A C 1
ATOM 779 O O . PRO A 1 103 ? 15.641 -13.117 0.092 1 96.19 103 PRO A O 1
ATOM 782 N N . ASP A 1 104 ? 16.484 -11.141 -0.517 1 95.25 104 ASP A N 1
ATOM 783 C CA . ASP A 1 104 ? 17.188 -10.969 0.749 1 95.25 104 ASP A CA 1
ATOM 784 C C . ASP A 1 104 ? 16.375 -10.117 1.722 1 95.25 104 ASP A C 1
ATOM 786 O O . ASP A 1 104 ? 16.781 -9.922 2.869 1 95.25 104 ASP A O 1
ATOM 790 N N . MET A 1 105 ? 15.242 -9.641 1.301 1 95.69 105 MET A N 1
ATOM 791 C CA . MET A 1 105 ? 14.406 -8.781 2.137 1 95.69 105 MET A CA 1
ATOM 792 C C . MET A 1 105 ? 13.578 -9.617 3.111 1 95.69 105 MET A C 1
ATOM 794 O O . MET A 1 105 ? 13.266 -10.773 2.836 1 95.69 105 MET A O 1
ATOM 798 N N . SER A 1 106 ? 13.312 -9.008 4.266 1 96.81 106 SER A N 1
ATOM 799 C CA . SER A 1 106 ? 12.367 -9.586 5.215 1 96.81 106 SER A CA 1
ATOM 800 C C . SER A 1 106 ? 11.031 -8.844 5.188 1 96.81 106 SER A C 1
ATOM 802 O O . SER A 1 106 ? 10.961 -7.703 4.734 1 96.81 106 SER A O 1
ATOM 804 N N . TRP A 1 107 ? 10.016 -9.508 5.652 1 97.81 107 TRP A N 1
ATOM 805 C CA .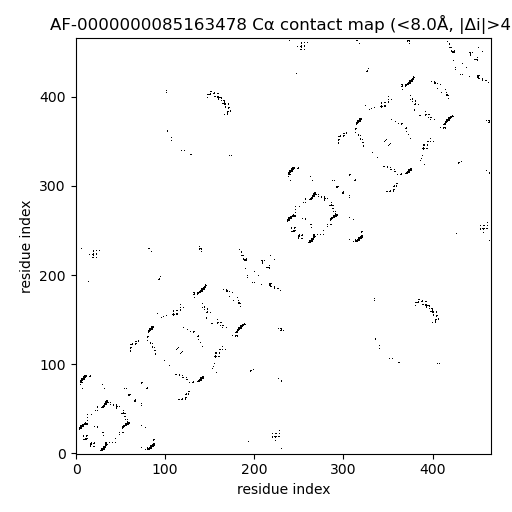 TRP A 1 107 ? 8.727 -8.828 5.77 1 97.81 107 TRP A CA 1
ATOM 806 C C . TRP A 1 107 ? 8.828 -7.633 6.707 1 97.81 107 TRP A C 1
ATOM 808 O O . TRP A 1 107 ? 8.18 -6.605 6.488 1 97.81 107 TRP A O 1
ATOM 818 N N . GLU A 1 108 ? 9.633 -7.777 7.703 1 96.56 108 GLU A N 1
ATOM 819 C CA . GLU A 1 108 ? 9.812 -6.676 8.648 1 96.56 108 GLU A CA 1
ATOM 820 C C . GLU A 1 108 ? 10.305 -5.418 7.938 1 96.56 108 GLU A C 1
ATOM 822 O O . GLU A 1 108 ? 9.945 -4.301 8.328 1 96.56 108 GLU A O 1
ATOM 827 N N . ASP A 1 109 ? 11.109 -5.551 6.891 1 94.25 109 ASP A N 1
ATOM 828 C CA . ASP A 1 109 ? 11.523 -4.41 6.078 1 94.25 109 ASP A CA 1
ATOM 829 C C . ASP A 1 109 ? 10.312 -3.682 5.5 1 94.25 109 ASP A C 1
ATOM 831 O O . ASP A 1 109 ? 10.211 -2.457 5.602 1 94.25 109 ASP A O 1
ATOM 835 N N . TYR A 1 110 ? 9.398 -4.426 4.91 1 96.56 110 TYR A N 1
ATOM 836 C CA . TYR A 1 110 ? 8.18 -3.867 4.34 1 96.56 110 TYR A CA 1
ATOM 837 C C . TYR A 1 110 ? 7.301 -3.252 5.422 1 96.56 110 TYR A C 1
ATOM 839 O O . TYR A 1 110 ? 6.816 -2.129 5.273 1 96.56 110 TYR A O 1
ATOM 847 N N . GLN A 1 111 ? 7.18 -4.02 6.531 1 97.38 111 GLN A N 1
ATOM 848 C CA . GLN A 1 111 ? 6.285 -3.596 7.602 1 97.38 111 GLN A CA 1
ATOM 849 C C . GLN A 1 111 ? 6.73 -2.262 8.195 1 97.38 111 GLN A C 1
ATOM 851 O O . GLN A 1 111 ? 5.898 -1.415 8.531 1 97.38 111 GLN A O 1
ATOM 856 N N . GLN A 1 112 ? 7.957 -2.125 8.344 1 95.19 112 GLN A N 1
ATOM 857 C CA . GLN A 1 112 ? 8.484 -0.878 8.891 1 95.19 112 GLN A CA 1
ATOM 858 C C . GLN A 1 112 ? 8.086 0.315 8.031 1 95.19 112 GLN A C 1
ATOM 860 O O . GLN A 1 112 ? 7.668 1.352 8.555 1 95.19 112 GLN A O 1
ATOM 865 N N . GLN A 1 113 ? 8.172 0.163 6.758 1 94.75 113 GLN A N 1
ATOM 866 C CA . GLN A 1 113 ? 7.816 1.255 5.859 1 94.75 113 GLN A CA 1
ATOM 867 C C . GLN A 1 113 ? 6.305 1.443 5.797 1 94.75 113 GLN A C 1
ATOM 869 O O . GLN A 1 113 ? 5.816 2.57 5.68 1 94.75 113 GLN A O 1
ATOM 874 N N . ILE A 1 114 ? 5.59 0.382 5.863 1 97.69 114 ILE A N 1
ATOM 875 C CA . ILE A 1 114 ? 4.133 0.469 5.926 1 97.69 114 ILE A CA 1
ATOM 876 C C . ILE A 1 114 ? 3.713 1.236 7.176 1 97.69 114 ILE A C 1
ATOM 878 O O . ILE A 1 114 ? 2.861 2.125 7.109 1 97.69 114 ILE A O 1
ATOM 882 N N . ASP A 1 115 ? 4.312 0.906 8.289 1 97.56 115 ASP A N 1
ATOM 883 C CA . ASP A 1 115 ? 3.998 1.612 9.531 1 97.56 115 ASP A CA 1
ATOM 884 C C . ASP A 1 115 ? 4.375 3.088 9.43 1 97.56 115 ASP A C 1
ATOM 886 O O . ASP A 1 115 ? 3.572 3.965 9.758 1 97.56 115 ASP A O 1
ATOM 890 N N . GLY A 1 116 ? 5.52 3.346 8.977 1 96.25 116 GLY A N 1
ATOM 891 C CA . GLY A 1 116 ? 6.055 4.695 8.945 1 96.25 116 GLY A CA 1
ATOM 892 C C . GLY A 1 116 ? 5.367 5.59 7.934 1 96.25 116 GLY A C 1
ATOM 893 O O . GLY A 1 116 ? 5.445 6.816 8.031 1 96.25 116 GLY A O 1
ATOM 894 N N . THR A 1 117 ? 4.699 4.992 6.957 1 97 117 THR A N 1
ATOM 895 C CA . THR A 1 117 ? 4.07 5.754 5.887 1 97 117 THR A CA 1
ATOM 896 C C . THR A 1 117 ? 2.549 5.695 6.004 1 97 117 THR A C 1
ATOM 898 O O . THR A 1 117 ? 1.9 6.715 6.254 1 97 117 THR A O 1
ATOM 901 N N . LEU A 1 118 ? 2.041 4.5 5.938 1 98.06 118 LEU A N 1
ATOM 902 C CA . LEU A 1 118 ? 0.595 4.32 5.859 1 98.06 118 LEU A CA 1
ATOM 903 C C . LEU A 1 118 ? -0.043 4.43 7.242 1 98.06 118 LEU A C 1
ATOM 905 O O . LEU A 1 118 ? -1.003 5.18 7.43 1 98.06 118 LEU A O 1
ATOM 909 N N . LYS A 1 119 ? 0.502 3.662 8.227 1 98.5 119 LYS A N 1
ATOM 910 C CA . LYS A 1 119 ? -0.044 3.736 9.578 1 98.5 119 LYS A CA 1
ATOM 911 C C . LYS A 1 119 ? 0.094 5.145 10.156 1 98.5 119 LYS A C 1
ATOM 913 O O . LYS A 1 119 ? -0.81 5.633 10.836 1 98.5 119 LYS A O 1
ATOM 918 N N . ALA A 1 120 ? 1.192 5.699 9.914 1 98.56 120 ALA A N 1
ATOM 919 C CA . ALA A 1 120 ? 1.42 7.078 10.344 1 98.56 120 ALA A CA 1
ATOM 920 C C . ALA A 1 120 ? 0.326 8 9.812 1 98.56 120 ALA A C 1
ATOM 922 O O . ALA A 1 120 ? -0.3 8.734 10.586 1 98.56 120 ALA A O 1
ATOM 923 N N . ALA A 1 121 ? 0.087 8 8.516 1 98.56 121 ALA A N 1
ATOM 924 C CA . ALA A 1 121 ? -0.937 8.844 7.898 1 98.56 121 ALA A CA 1
ATOM 925 C C . ALA A 1 121 ? -2.322 8.508 8.445 1 98.56 121 ALA A C 1
ATOM 927 O O . ALA A 1 121 ? -3.123 9.406 8.711 1 98.56 121 ALA A O 1
ATOM 928 N N . PHE A 1 122 ? -2.623 7.211 8.594 1 98.75 122 PHE A N 1
ATOM 929 C CA . PHE A 1 122 ? -3.881 6.758 9.172 1 98.75 122 PHE A CA 1
ATOM 930 C C . PHE A 1 122 ? -4.113 7.395 10.531 1 98.75 122 PHE A C 1
ATOM 932 O O . PHE A 1 122 ? -5.176 7.965 10.789 1 98.75 122 PHE A O 1
ATOM 939 N N . ASN A 1 123 ? -3.096 7.289 11.406 1 98.75 123 ASN A N 1
ATOM 940 C CA . ASN A 1 123 ? -3.191 7.82 12.766 1 98.75 123 ASN A CA 1
ATOM 941 C C . ASN A 1 123 ? -3.457 9.32 12.758 1 98.75 123 ASN A C 1
ATOM 943 O O . ASN A 1 123 ? -4.348 9.805 13.469 1 98.75 123 ASN A O 1
ATOM 947 N N . VAL A 1 124 ? -2.717 10.008 11.969 1 98.81 124 VAL A N 1
ATOM 948 C CA . VAL A 1 124 ? -2.783 11.469 11.961 1 98.81 124 VAL A CA 1
ATOM 949 C C . VAL A 1 124 ? -4.133 11.922 11.406 1 98.81 124 VAL A C 1
ATOM 951 O O . VAL A 1 124 ? -4.824 12.734 12.023 1 98.81 124 VAL A O 1
ATOM 954 N N . VAL A 1 125 ? -4.527 11.391 10.266 1 98.75 125 VAL A N 1
ATOM 955 C CA . VAL A 1 125 ? -5.766 11.797 9.609 1 98.75 125 VAL A CA 1
ATOM 956 C C . VAL A 1 125 ? -6.961 11.445 10.492 1 98.75 125 VAL A C 1
ATOM 958 O O . VAL A 1 125 ? -7.859 12.266 10.688 1 98.75 125 VAL A O 1
ATOM 961 N N . GLN A 1 126 ? -6.926 10.234 11.016 1 98.69 126 GLN A N 1
ATOM 962 C CA . GLN A 1 126 ? -8.078 9.836 11.82 1 98.69 126 GLN A CA 1
ATOM 963 C C . GLN A 1 126 ? -8.188 10.695 13.078 1 98.69 126 GLN A C 1
ATOM 965 O O . GLN A 1 126 ? -9.297 10.977 13.547 1 98.69 126 GLN A O 1
ATOM 970 N N . SER A 1 127 ? -7.105 11.117 13.625 1 98.75 127 SER A N 1
ATOM 971 C CA . SER A 1 127 ? -7.109 11.938 14.828 1 98.75 127 SER A CA 1
ATOM 972 C C . SER A 1 127 ? -7.707 13.312 14.555 1 98.75 127 SER A C 1
ATOM 974 O O . SER A 1 127 ? -8.43 13.859 15.391 1 98.75 127 SER A O 1
ATOM 976 N N . VAL A 1 128 ? -7.5 13.906 13.359 1 98.5 128 VAL A N 1
ATOM 977 C CA . VAL A 1 128 ? -7.895 15.281 13.094 1 98.5 128 VAL A CA 1
ATOM 978 C C . VAL A 1 128 ? -9.273 15.312 12.453 1 98.5 128 VAL A C 1
ATOM 980 O O . VAL A 1 128 ? -9.953 16.344 12.461 1 98.5 128 VAL A O 1
ATOM 983 N N . VAL A 1 129 ? -9.719 14.258 11.867 1 97.94 129 VAL A N 1
ATOM 984 C CA . VAL A 1 129 ? -10.891 14.219 10.992 1 97.94 129 VAL A CA 1
ATOM 985 C C . VAL A 1 129 ? -12.133 14.617 11.781 1 97.94 129 VAL A C 1
ATOM 987 O O . VAL A 1 129 ? -13.023 15.289 11.25 1 97.94 129 VAL A O 1
ATOM 990 N N . PRO A 1 130 ? -12.266 14.25 13.094 1 97.75 130 PRO A N 1
ATOM 991 C CA . PRO A 1 130 ? -13.453 14.703 13.82 1 97.75 130 PRO A CA 1
ATOM 992 C C . PRO A 1 130 ? -13.625 16.219 13.789 1 97.75 130 PRO A C 1
ATOM 994 O O . PRO A 1 130 ? -14.734 16.719 13.602 1 97.75 130 PRO A O 1
ATOM 997 N N . GLN A 1 131 ? -12.578 16.953 13.922 1 97.25 131 GLN A N 1
ATOM 998 C CA . GLN A 1 131 ? -12.688 18.406 13.859 1 97.25 131 GLN A CA 1
ATOM 999 C C . GLN A 1 131 ? -12.992 18.891 12.445 1 97.25 131 GLN A C 1
ATOM 1001 O O . GLN A 1 131 ? -13.711 19.859 12.25 1 97.25 131 GLN A O 1
ATOM 1006 N N . PHE A 1 132 ? -12.422 18.203 11.438 1 98.12 132 PHE A N 1
ATOM 1007 C CA . PHE A 1 132 ? -12.688 18.547 10.047 1 98.12 132 PHE A CA 1
ATOM 1008 C C . PHE A 1 132 ? -14.164 18.359 9.719 1 98.12 132 PHE A C 1
ATOM 1010 O O . PHE A 1 132 ? -14.781 19.219 9.086 1 98.12 132 PHE A O 1
ATOM 1017 N N . ILE A 1 133 ? -14.711 17.266 10.164 1 97.75 133 ILE A N 1
ATOM 1018 C CA . ILE A 1 133 ? -16.109 16.969 9.906 1 97.75 133 ILE A CA 1
ATOM 1019 C C . ILE A 1 133 ? -17 18 10.602 1 97.75 133 ILE A C 1
ATOM 1021 O O . ILE A 1 133 ? -17.938 18.516 10.016 1 97.75 133 ILE A O 1
ATOM 1025 N N . GLU A 1 134 ? -16.625 18.281 11.828 1 97.19 134 GLU A N 1
ATOM 1026 C CA . GLU A 1 134 ? -17.375 19.25 12.602 1 97.19 134 GLU A CA 1
ATOM 1027 C C . GLU A 1 134 ? -17.422 20.609 11.898 1 97.19 134 GLU A C 1
ATOM 1029 O O . GLU A 1 134 ? -18.469 21.25 11.844 1 97.19 134 GLU A O 1
ATOM 1034 N N . HIS A 1 135 ? -16.391 21.016 11.281 1 95.88 135 HIS A N 1
ATOM 1035 C CA . HIS A 1 135 ? -16.266 22.328 10.68 1 95.88 135 HIS A CA 1
ATOM 1036 C C . HIS A 1 135 ? -16.562 22.281 9.18 1 95.88 135 HIS A C 1
ATOM 1038 O O . HIS A 1 135 ? -16.547 23.312 8.5 1 95.88 135 HIS A O 1
ATOM 1044 N N . GLN A 1 136 ? -16.781 21.141 8.633 1 97.25 136 GLN A N 1
ATOM 1045 C CA . GLN A 1 136 ? -17.109 20.906 7.23 1 97.25 136 GLN A CA 1
ATOM 1046 C C . GLN A 1 136 ? -16.031 21.469 6.316 1 97.25 136 GLN A C 1
ATOM 1048 O O . GLN A 1 136 ? -16.328 22.125 5.32 1 97.25 136 GLN A O 1
ATOM 1053 N N . SER A 1 137 ? -14.797 21.297 6.773 1 96.5 137 SER A N 1
ATOM 1054 C CA . SER A 1 137 ? -13.625 21.75 6.031 1 96.5 137 SER A CA 1
ATOM 1055 C C . SER A 1 137 ? -12.352 21.078 6.535 1 96.5 137 SER A C 1
ATOM 1057 O O . SER A 1 137 ? -12.258 20.719 7.711 1 96.5 137 SER A O 1
ATOM 1059 N N . GLY A 1 138 ? -11.414 20.875 5.672 1 97.44 138 GLY A N 1
ATOM 1060 C CA . GLY A 1 138 ? -10.117 20.281 6 1 97.44 138 GLY A CA 1
ATOM 1061 C C . GLY A 1 138 ? -9.328 19.875 4.773 1 97.44 138 GLY A C 1
ATOM 1062 O O . GLY A 1 138 ? -9.906 19.5 3.748 1 97.44 138 GLY A O 1
ATOM 1063 N N . SER A 1 139 ? -8.023 20.016 4.84 1 97.88 139 SER A N 1
ATOM 1064 C CA . SER A 1 139 ? -7.141 19.609 3.75 1 97.88 139 SER A CA 1
ATOM 1065 C C . SER A 1 139 ? -6.086 18.609 4.23 1 97.88 139 SER A C 1
ATOM 1067 O O . SER A 1 139 ? -5.41 18.859 5.23 1 97.88 139 SER A O 1
ATOM 1069 N N . ILE A 1 140 ? -6.039 17.516 3.582 1 98.31 140 ILE A N 1
ATOM 1070 C CA . ILE A 1 140 ? -5.031 16.5 3.848 1 98.31 140 ILE A CA 1
ATOM 1071 C C . ILE A 1 140 ? -4.082 16.391 2.656 1 98.31 140 ILE A C 1
ATOM 1073 O O . ILE A 1 140 ? -4.52 16.203 1.52 1 98.31 140 ILE A O 1
ATOM 1077 N N . VAL A 1 141 ? -2.785 16.609 2.848 1 98.12 141 VAL A N 1
ATOM 1078 C CA . VAL A 1 141 ? -1.769 16.406 1.819 1 98.12 141 VAL A CA 1
ATOM 1079 C C . VAL A 1 141 ? -0.745 15.375 2.293 1 98.12 141 VAL A C 1
ATOM 1081 O O . VAL A 1 141 ? -0.177 15.516 3.379 1 98.12 141 VAL A O 1
ATOM 1084 N N . SER A 1 142 ? -0.569 14.359 1.545 1 97.56 142 SER A N 1
ATOM 1085 C CA . SER A 1 142 ? 0.477 13.383 1.82 1 97.56 142 SER A CA 1
ATOM 1086 C C . SER A 1 142 ? 1.618 13.492 0.816 1 97.56 142 SER A C 1
ATOM 1088 O O . SER A 1 142 ? 1.385 13.703 -0.377 1 97.56 142 SER A O 1
ATOM 1090 N N . ILE A 1 143 ? 2.842 13.32 1.308 1 95.31 143 ILE A N 1
ATOM 1091 C CA . ILE A 1 143 ? 4.004 13.375 0.43 1 95.31 143 ILE A CA 1
ATOM 1092 C C . ILE A 1 143 ? 4.289 11.984 -0.133 1 95.31 143 ILE A C 1
ATOM 1094 O O . ILE A 1 143 ? 4.508 11.031 0.623 1 95.31 143 ILE A O 1
ATOM 1098 N N . GLY A 1 144 ? 4.195 11.891 -1.421 1 92.69 144 GLY A N 1
ATOM 1099 C CA . GLY A 1 144 ? 4.449 10.641 -2.121 1 92.69 144 GLY A CA 1
ATOM 1100 C C . GLY A 1 144 ? 5.812 10.602 -2.785 1 92.69 144 GLY A C 1
ATOM 1101 O O . GLY A 1 144 ? 6.789 11.133 -2.25 1 92.69 144 GLY A O 1
ATOM 1102 N N . THR A 1 145 ? 5.973 9.82 -3.812 1 86.38 145 THR A N 1
ATOM 1103 C CA . THR A 1 145 ? 7.176 9.672 -4.629 1 86.38 145 THR A CA 1
ATOM 1104 C C . THR A 1 145 ? 6.809 9.398 -6.086 1 86.38 145 THR A C 1
ATOM 1106 O O . THR A 1 145 ? 5.773 8.797 -6.367 1 86.38 145 THR A O 1
ATOM 1109 N N . ASN A 1 146 ? 7.676 9.852 -6.883 1 76.88 146 ASN A N 1
ATOM 1110 C CA . ASN A 1 146 ? 7.449 9.578 -8.305 1 76.88 146 ASN A CA 1
ATOM 1111 C C . ASN A 1 146 ? 7.863 8.164 -8.672 1 76.88 146 ASN A C 1
ATOM 1113 O O . ASN A 1 146 ? 7.531 7.68 -9.758 1 76.88 146 ASN A O 1
ATOM 1117 N N . LEU A 1 147 ? 8.5 7.504 -7.801 1 74.94 147 LEU A N 1
ATOM 1118 C CA . LEU A 1 147 ? 9 6.16 -8.086 1 74.94 147 LEU A CA 1
ATOM 1119 C C . LEU A 1 147 ? 7.855 5.156 -8.141 1 74.94 147 LEU A C 1
ATOM 1121 O O . LEU A 1 147 ? 8.047 4.012 -8.555 1 74.94 147 LEU A O 1
ATOM 1125 N N . TYR A 1 148 ? 6.66 5.594 -7.797 1 73.62 148 TYR A N 1
ATOM 1126 C CA . TYR A 1 148 ? 5.516 4.691 -7.852 1 73.62 148 TYR A CA 1
ATOM 1127 C C . TYR A 1 148 ? 5.266 4.215 -9.273 1 73.62 148 TYR A C 1
ATOM 1129 O O . TYR A 1 148 ? 5.012 3.031 -9.508 1 73.62 148 TYR A O 1
ATOM 1137 N N . GLN A 1 149 ? 5.328 5.148 -10.156 1 67.06 149 GLN A N 1
ATOM 1138 C CA . GLN A 1 149 ? 4.984 4.812 -11.539 1 67.06 149 GLN A CA 1
ATOM 1139 C C . GLN A 1 149 ? 6.168 4.184 -12.266 1 67.06 149 GLN A C 1
ATOM 1141 O O . GLN A 1 149 ? 5.984 3.334 -13.141 1 67.06 149 GLN A O 1
ATOM 1146 N N . ASN A 1 150 ? 7.32 4.641 -11.859 1 68.31 150 ASN A N 1
ATOM 1147 C CA . ASN A 1 150 ? 8.516 4.137 -12.523 1 68.31 150 ASN A CA 1
ATOM 1148 C C . ASN A 1 150 ? 9.664 3.938 -11.539 1 68.31 150 ASN A C 1
ATOM 1150 O O . ASN A 1 150 ? 10.484 4.836 -11.344 1 68.31 150 ASN A O 1
ATOM 1154 N N . PRO A 1 151 ? 9.727 2.633 -11 1 67.31 151 PRO A N 1
ATOM 1155 C CA . PRO A 1 151 ? 10.805 2.385 -10.047 1 67.31 151 PRO A CA 1
ATOM 1156 C C . PRO A 1 151 ? 12.164 2.207 -10.727 1 67.31 151 PRO A C 1
ATOM 1158 O O . PRO A 1 151 ? 12.641 1.08 -10.875 1 67.31 151 PRO A O 1
ATOM 1161 N N . VAL A 1 152 ? 12.812 3.4 -11.102 1 64.06 152 VAL A N 1
ATOM 1162 C CA . VAL A 1 152 ? 14.141 3.354 -11.711 1 64.06 152 VAL A CA 1
ATOM 1163 C C . VAL A 1 152 ? 15.125 2.686 -10.75 1 64.06 152 VAL A C 1
ATOM 1165 O O . VAL A 1 152 ? 16.078 2.041 -11.188 1 64.06 152 VAL A O 1
ATOM 1168 N N . VAL A 1 153 ? 14.969 2.895 -9.477 1 70.5 153 VAL A N 1
ATOM 1169 C CA . VAL A 1 153 ? 15.602 2.146 -8.391 1 70.5 153 VAL A CA 1
ATOM 1170 C C . VAL A 1 153 ? 14.539 1.435 -7.562 1 70.5 153 VAL A C 1
ATOM 1172 O O . VAL A 1 153 ? 13.648 2.076 -7 1 70.5 153 VAL A O 1
ATOM 1175 N N . PRO A 1 154 ? 14.656 0.146 -7.574 1 76.25 154 PRO A N 1
ATOM 1176 C CA . PRO A 1 154 ? 13.602 -0.555 -6.844 1 76.25 154 PRO A CA 1
ATOM 1177 C C . PRO A 1 154 ? 13.766 -0.458 -5.332 1 76.25 154 PRO A C 1
ATOM 1179 O O . PRO A 1 154 ? 14.273 -1.388 -4.699 1 76.25 154 PRO A O 1
ATOM 1182 N N . TYR A 1 155 ? 13.391 0.594 -4.789 1 85.88 155 TYR A N 1
ATOM 1183 C CA . TYR A 1 155 ? 13.219 0.684 -3.344 1 85.88 155 TYR A CA 1
ATOM 1184 C C . TYR A 1 155 ? 11.969 -0.054 -2.896 1 85.88 155 TYR A C 1
ATOM 1186 O O . TYR A 1 155 ? 10.945 0.571 -2.59 1 85.88 155 TYR A O 1
ATOM 1194 N N . HIS A 1 156 ? 12.055 -1.334 -2.836 1 91.94 156 HIS A N 1
ATOM 1195 C CA . HIS A 1 156 ? 10.922 -2.248 -2.727 1 91.94 156 HIS A CA 1
ATOM 1196 C C . HIS A 1 156 ? 9.961 -1.805 -1.631 1 91.94 156 HIS A C 1
ATOM 1198 O O . HIS A 1 156 ? 8.797 -1.506 -1.905 1 91.94 156 HIS A O 1
ATOM 1204 N N . GLU A 1 157 ? 10.453 -1.704 -0.404 1 92.38 157 GLU A N 1
ATOM 1205 C CA . GLU A 1 157 ? 9.586 -1.479 0.749 1 92.38 157 GLU A CA 1
ATOM 1206 C C . GLU A 1 157 ? 9.086 -0.037 0.791 1 92.38 157 GLU A C 1
ATOM 1208 O O . GLU A 1 157 ? 7.941 0.219 1.172 1 92.38 157 GLU A O 1
ATOM 1213 N N . TYR A 1 158 ? 9.898 0.9 0.344 1 91.56 158 TYR A N 1
ATOM 1214 C CA . TYR A 1 158 ? 9.555 2.318 0.376 1 91.56 158 TYR A CA 1
ATOM 1215 C C . TYR A 1 158 ? 8.461 2.635 -0.631 1 91.56 158 TYR A C 1
ATOM 1217 O O . TYR A 1 158 ? 7.402 3.158 -0.263 1 91.56 158 TYR A O 1
ATOM 1225 N N . THR A 1 159 ? 8.695 2.25 -1.88 1 91.81 159 THR A N 1
ATOM 1226 C CA . THR A 1 159 ? 7.762 2.604 -2.941 1 91.81 159 THR A CA 1
ATOM 1227 C C . THR A 1 159 ? 6.453 1.833 -2.787 1 91.81 159 THR A C 1
ATOM 1229 O O . THR A 1 159 ? 5.379 2.354 -3.098 1 91.81 159 THR A O 1
ATOM 1232 N N . THR A 1 160 ? 6.527 0.626 -2.262 1 95.44 160 THR A N 1
ATOM 1233 C CA . THR A 1 160 ? 5.316 -0.136 -1.984 1 95.44 160 THR A CA 1
ATOM 1234 C C . THR A 1 160 ? 4.457 0.573 -0.942 1 95.44 160 THR A C 1
ATOM 1236 O O . THR A 1 160 ? 3.246 0.711 -1.119 1 95.44 160 THR A O 1
ATOM 1239 N N . ALA A 1 161 ? 5.07 1.037 0.106 1 95.62 161 ALA A N 1
ATOM 1240 C CA . ALA A 1 161 ? 4.344 1.765 1.146 1 95.62 161 ALA A CA 1
ATOM 1241 C C . ALA A 1 161 ? 3.736 3.051 0.592 1 95.62 161 ALA A C 1
ATOM 1243 O O . ALA A 1 161 ? 2.604 3.402 0.927 1 95.62 161 ALA A O 1
ATOM 1244 N N . LYS A 1 162 ? 4.469 3.701 -0.222 1 94.25 162 LYS A N 1
ATOM 1245 C CA . LYS A 1 162 ? 3.977 4.945 -0.809 1 94.25 162 LYS A CA 1
ATOM 1246 C C . LYS A 1 162 ? 2.836 4.676 -1.788 1 94.25 162 LYS A C 1
ATOM 1248 O O . LYS A 1 162 ? 1.927 5.496 -1.929 1 94.25 162 LYS A O 1
ATOM 1253 N N . ALA A 1 163 ? 2.875 3.561 -2.469 1 94.38 163 ALA A N 1
ATOM 1254 C CA . ALA A 1 163 ? 1.733 3.166 -3.289 1 94.38 163 ALA A CA 1
ATOM 1255 C C . ALA A 1 163 ? 0.486 2.967 -2.434 1 94.38 163 ALA A C 1
ATOM 1257 O O . ALA A 1 163 ? -0.607 3.4 -2.807 1 94.38 163 ALA A O 1
ATOM 1258 N N . ALA A 1 164 ? 0.634 2.316 -1.299 1 96.25 164 ALA A N 1
ATOM 1259 C CA . ALA A 1 164 ? -0.477 2.146 -0.366 1 96.25 164 ALA A CA 1
ATOM 1260 C C . ALA A 1 164 ? -1.054 3.496 0.053 1 96.25 164 ALA A C 1
ATOM 1262 O O . ALA A 1 164 ? -2.271 3.645 0.185 1 96.25 164 ALA A O 1
ATOM 1263 N N . LEU A 1 165 ? -0.201 4.414 0.219 1 96.19 165 LEU A N 1
ATOM 1264 C CA . LEU A 1 165 ? -0.599 5.762 0.618 1 96.19 165 LEU A CA 1
ATOM 1265 C C . LEU A 1 165 ? -1.509 6.391 -0.43 1 96.19 165 LEU A C 1
ATOM 1267 O O . LEU A 1 165 ? -2.447 7.113 -0.089 1 96.19 165 LEU A O 1
ATOM 1271 N N . ILE A 1 166 ? -1.236 6.125 -1.7 1 94.19 166 ILE A N 1
ATOM 1272 C CA . ILE A 1 166 ? -2.08 6.633 -2.775 1 94.19 166 ILE A CA 1
ATOM 1273 C C . ILE A 1 166 ? -3.48 6.035 -2.656 1 94.19 166 ILE A C 1
ATOM 1275 O O . ILE A 1 166 ? -4.48 6.758 -2.732 1 94.19 166 ILE A O 1
ATOM 1279 N N . GLY A 1 167 ? -3.58 4.723 -2.469 1 94.06 167 GLY A N 1
ATOM 1280 C CA . GLY A 1 167 ? -4.871 4.086 -2.27 1 94.06 167 GLY A CA 1
ATOM 1281 C C . GLY A 1 167 ? -5.625 4.629 -1.068 1 94.06 167 GLY A C 1
ATOM 1282 O O . GLY A 1 167 ? -6.816 4.922 -1.158 1 94.06 167 GLY A O 1
ATOM 1283 N N . PHE A 1 168 ? -4.918 4.797 0.033 1 96.56 168 PHE A N 1
ATOM 1284 C CA . PHE A 1 168 ? -5.473 5.375 1.252 1 96.56 168 PHE A CA 1
ATOM 1285 C C . PHE A 1 168 ? -6.066 6.75 0.979 1 96.56 168 PHE A C 1
ATOM 1287 O O . PHE A 1 168 ? -7.215 7.02 1.336 1 96.56 168 PHE A O 1
ATOM 1294 N N . THR A 1 169 ? -5.324 7.559 0.298 1 95.69 169 THR A N 1
ATOM 1295 C CA . THR A 1 169 ? -5.711 8.938 0.035 1 95.69 169 THR A CA 1
ATOM 1296 C C . THR A 1 169 ? -6.945 8.992 -0.861 1 95.69 169 THR A C 1
ATOM 1298 O O . THR A 1 169 ? -7.859 9.789 -0.618 1 95.69 169 THR A O 1
ATOM 1301 N N . ARG A 1 170 ? -7.008 8.172 -1.864 1 93.5 170 ARG A N 1
ATOM 1302 C CA . ARG A 1 170 ? -8.164 8.148 -2.756 1 93.5 170 ARG A CA 1
ATOM 1303 C C . ARG A 1 170 ? -9.43 7.75 -2.002 1 93.5 170 ARG A C 1
ATOM 1305 O O . ARG A 1 170 ? -10.5 8.312 -2.236 1 93.5 170 ARG A O 1
ATOM 1312 N N . ASN A 1 171 ? -9.305 6.809 -1.061 1 93.62 171 ASN A N 1
ATOM 1313 C CA . ASN A 1 171 ? -10.461 6.359 -0.29 1 93.62 171 ASN A CA 1
ATOM 1314 C C . ASN A 1 171 ? -10.969 7.449 0.645 1 93.62 171 ASN A C 1
ATOM 1316 O O . ASN A 1 171 ? -12.172 7.703 0.711 1 93.62 171 ASN A O 1
ATOM 1320 N N . ILE A 1 172 ? -10.055 8.07 1.335 1 95.56 172 ILE A N 1
ATOM 1321 C CA . ILE A 1 172 ? -10.523 9.078 2.277 1 95.56 172 ILE A CA 1
ATOM 1322 C C . ILE A 1 172 ? -11.055 10.297 1.516 1 95.56 172 ILE A C 1
ATOM 1324 O O . ILE A 1 172 ? -11.992 10.953 1.962 1 95.56 172 ILE A O 1
ATOM 1328 N N . ALA A 1 173 ? -10.492 10.602 0.332 1 93.81 173 ALA A N 1
ATOM 1329 C CA . ALA A 1 173 ? -11.047 11.656 -0.509 1 93.81 173 ALA A CA 1
ATOM 1330 C C . ALA A 1 173 ? -12.484 11.344 -0.908 1 93.81 173 ALA A C 1
ATOM 1332 O O . ALA A 1 173 ? -13.359 12.211 -0.845 1 93.81 173 ALA A O 1
ATOM 1333 N N . ALA A 1 174 ? -12.703 10.102 -1.297 1 91.81 174 ALA A N 1
ATOM 1334 C CA . ALA A 1 174 ? -14.023 9.68 -1.757 1 91.81 174 ALA A CA 1
ATOM 1335 C C . ALA A 1 174 ? -15.055 9.773 -0.635 1 91.81 174 ALA A C 1
ATOM 1337 O O . ALA A 1 174 ? -16.188 10.219 -0.857 1 91.81 174 ALA A O 1
ATOM 1338 N N . GLU A 1 175 ? -14.695 9.414 0.55 1 92.88 175 GLU A N 1
ATOM 1339 C CA . GLU A 1 175 ? -15.641 9.398 1.658 1 92.88 175 GLU A CA 1
ATOM 1340 C C . GLU A 1 175 ? -15.789 10.781 2.285 1 92.88 175 GLU A C 1
ATOM 1342 O O . GLU A 1 175 ? -16.906 11.242 2.527 1 92.88 175 GLU A O 1
ATOM 1347 N N . LEU A 1 176 ? -14.711 11.438 2.559 1 95.5 176 LEU A N 1
ATOM 1348 C CA . LEU A 1 176 ? -14.711 12.633 3.396 1 95.5 176 LEU A CA 1
ATOM 1349 C C . LEU A 1 176 ? -15.039 13.875 2.572 1 95.5 176 LEU A C 1
ATOM 1351 O O . LEU A 1 176 ? -15.352 14.93 3.129 1 95.5 176 LEU A O 1
ATOM 1355 N N . GLY A 1 177 ? -14.992 13.711 1.278 1 94.56 177 GLY A N 1
ATOM 1356 C CA . GLY A 1 177 ? -15.359 14.82 0.415 1 94.56 177 GLY A CA 1
ATOM 1357 C C . GLY A 1 177 ? -16.719 15.398 0.73 1 94.56 177 GLY A C 1
ATOM 1358 O O . GLY A 1 177 ? -16.953 16.594 0.55 1 94.56 177 GLY A O 1
ATOM 1359 N N . GLN A 1 178 ? -17.625 14.547 1.172 1 94.44 178 GLN A N 1
ATOM 1360 C CA . GLN A 1 178 ? -18.984 14.984 1.472 1 94.44 178 GLN A CA 1
ATOM 1361 C C . GLN A 1 178 ? -19 15.992 2.613 1 94.44 178 GLN A C 1
ATOM 1363 O O . GLN A 1 178 ? -19.969 16.719 2.787 1 94.44 178 GLN A O 1
ATOM 1368 N N . TYR A 1 179 ? -17.938 16.047 3.355 1 96.38 179 TYR A N 1
ATOM 1369 C CA . TYR A 1 179 ? -17.828 16.969 4.477 1 96.38 179 TYR A CA 1
ATOM 1370 C C . TYR A 1 179 ? -16.984 18.188 4.113 1 96.38 179 TYR A C 1
ATOM 1372 O O . TYR A 1 179 ? -16.547 18.938 4.988 1 96.38 179 TYR A O 1
ATOM 1380 N N . GLY A 1 180 ? -16.609 18.344 2.768 1 95.81 180 GLY A N 1
ATOM 1381 C CA . GLY A 1 180 ? -15.781 19.469 2.346 1 95.81 180 GLY A CA 1
ATOM 1382 C C . GLY A 1 180 ? -14.305 19.25 2.611 1 95.81 180 GLY A C 1
ATOM 1383 O O . GLY A 1 180 ? -13.523 20.203 2.623 1 95.81 180 GLY A O 1
ATOM 1384 N N . ILE A 1 181 ? -13.906 18 2.918 1 96.94 181 ILE A N 1
ATOM 1385 C CA . ILE A 1 181 ? -12.523 17.656 3.221 1 96.94 181 ILE A CA 1
ATOM 1386 C C . ILE A 1 181 ? -11.82 17.156 1.955 1 96.94 181 ILE A C 1
ATOM 1388 O O . ILE A 1 181 ? -12.336 16.297 1.25 1 96.94 181 ILE A O 1
ATOM 1392 N N . THR A 1 182 ? -10.664 17.781 1.6 1 96.31 182 THR A N 1
ATOM 1393 C CA . THR A 1 182 ? -9.883 17.359 0.444 1 96.31 182 THR A CA 1
ATOM 1394 C C . THR A 1 182 ? -8.711 16.484 0.878 1 96.31 182 THR A C 1
ATOM 1396 O O . THR A 1 182 ? -8.195 16.641 1.985 1 96.31 182 THR A O 1
ATOM 1399 N N . ALA A 1 183 ? -8.359 15.531 0.098 1 97 183 ALA A N 1
ATOM 1400 C CA . ALA A 1 183 ? -7.195 14.672 0.31 1 97 183 ALA A CA 1
ATOM 1401 C C . ALA A 1 183 ? -6.398 14.5 -0.979 1 97 183 ALA A C 1
ATOM 1403 O O . ALA A 1 183 ? -6.949 14.102 -2.01 1 97 183 ALA A O 1
ATOM 1404 N N . ASN A 1 184 ? -5.027 14.82 -0.898 1 95.06 184 ASN A N 1
ATOM 1405 C CA . ASN A 1 184 ? -4.152 14.789 -2.066 1 95.06 184 ASN A CA 1
ATOM 1406 C C . ASN A 1 184 ? -2.791 14.188 -1.729 1 95.06 184 ASN A C 1
ATOM 1408 O O . ASN A 1 184 ? -2.361 14.219 -0.575 1 95.06 184 ASN A O 1
ATOM 1412 N N . VAL A 1 185 ? -2.211 13.555 -2.736 1 94.75 185 VAL A N 1
ATOM 1413 C CA . VAL A 1 185 ? -0.809 13.156 -2.656 1 94.75 185 VAL A CA 1
ATOM 1414 C C . VAL A 1 185 ? 0.031 14.039 -3.576 1 94.75 185 VAL A C 1
ATOM 1416 O O . VAL A 1 185 ? -0.327 14.25 -4.738 1 94.75 185 VAL A O 1
ATOM 1419 N N . VAL A 1 186 ? 1.146 14.602 -3.055 1 92.06 186 VAL A N 1
ATOM 1420 C CA . VAL A 1 186 ? 2.105 15.367 -3.838 1 92.06 186 VAL A CA 1
ATOM 1421 C C . VAL A 1 186 ? 3.404 14.578 -3.99 1 92.06 186 VAL A C 1
ATOM 1423 O O . VAL A 1 186 ? 4.008 14.172 -2.996 1 92.06 186 VAL A O 1
ATOM 1426 N N . SER A 1 187 ? 3.711 14.266 -5.199 1 86.12 187 SER A N 1
ATOM 1427 C CA . SER A 1 187 ? 4.918 13.492 -5.484 1 86.12 187 SER A CA 1
ATOM 1428 C C . SER A 1 187 ? 5.938 14.328 -6.258 1 86.12 187 SER A C 1
ATOM 1430 O O . SER A 1 187 ? 5.594 14.977 -7.25 1 86.12 187 SER A O 1
ATOM 1432 N N . GLY A 1 188 ? 7.078 14.414 -5.629 1 72.62 188 GLY A N 1
ATOM 1433 C CA . GLY A 1 188 ? 8.148 15.086 -6.352 1 72.62 188 GLY A CA 1
ATOM 1434 C C . GLY A 1 188 ? 8.992 14.133 -7.176 1 72.62 188 GLY A C 1
ATOM 1435 O O . GLY A 1 188 ? 8.977 12.922 -6.949 1 72.62 188 GLY A O 1
ATOM 1436 N N . GLY A 1 189 ? 9.352 14.516 -8.398 1 60.91 189 GLY A N 1
ATOM 1437 C CA . GLY A 1 189 ? 10.328 13.75 -9.141 1 60.91 189 GLY A CA 1
ATOM 1438 C C . GLY A 1 189 ? 11.641 13.562 -8.391 1 60.91 189 GLY A C 1
ATOM 1439 O O . GLY A 1 189 ? 11.703 13.789 -7.184 1 60.91 189 GLY A O 1
ATOM 1440 N N . LEU A 1 190 ? 12.617 12.836 -8.992 1 52.41 190 LEU A N 1
ATOM 1441 C CA . LEU A 1 190 ? 13.945 12.781 -8.383 1 52.41 190 LEU A CA 1
ATOM 1442 C C . LEU A 1 190 ? 14.336 14.133 -7.801 1 52.41 190 LEU A C 1
ATOM 1444 O O . LEU A 1 190 ? 14.477 15.109 -8.539 1 52.41 190 LEU A O 1
ATOM 1448 N N . LEU A 1 191 ? 13.828 14.227 -6.535 1 49.12 191 LEU A N 1
ATOM 1449 C CA . LEU A 1 191 ? 14.172 15.461 -5.84 1 49.12 191 LEU A CA 1
ATOM 1450 C C . LEU A 1 191 ? 15.688 15.664 -5.805 1 49.12 191 LEU A C 1
ATOM 1452 O O . LEU A 1 191 ? 16.438 14.711 -5.609 1 49.12 191 LEU A O 1
ATOM 1456 N N . LYS A 1 192 ? 16.172 16.562 -6.484 1 42.41 192 LYS A N 1
ATOM 1457 C CA . LYS A 1 192 ? 17.578 16.922 -6.34 1 42.41 192 LYS A CA 1
ATOM 1458 C C . LYS A 1 192 ? 18.016 16.797 -4.883 1 42.41 192 LYS A C 1
ATOM 1460 O O . LYS A 1 192 ? 17.297 17.219 -3.975 1 42.41 192 LYS A O 1
ATOM 1465 N N . THR A 1 193 ? 18.797 15.672 -4.469 1 42.78 193 THR A N 1
ATOM 1466 C CA . THR A 1 193 ? 19.422 15.352 -3.188 1 42.78 193 THR A CA 1
ATOM 1467 C C . THR A 1 193 ? 19.562 16.594 -2.324 1 42.78 193 THR A C 1
ATOM 1469 O O . THR A 1 193 ? 20.172 17.578 -2.746 1 42.78 193 THR A O 1
ATOM 1472 N N . THR A 1 194 ? 18.703 16.812 -1.425 1 35.38 194 THR A N 1
ATOM 1473 C CA . THR A 1 194 ? 19.297 17.422 -0.226 1 35.38 194 THR A CA 1
ATOM 1474 C C . THR A 1 194 ? 20.516 16.625 0.236 1 35.38 194 THR A C 1
ATOM 1476 O O . THR A 1 194 ? 20.859 15.609 -0.366 1 35.38 194 THR A O 1
ATOM 1479 N N . ASP A 1 195 ? 20.938 16.5 1.52 1 36.03 195 ASP A N 1
ATOM 1480 C CA . ASP A 1 195 ? 22.062 15.781 2.105 1 36.03 195 ASP A CA 1
ATOM 1481 C C . ASP A 1 195 ? 21.984 14.281 1.809 1 36.03 195 ASP A C 1
ATOM 1483 O O . ASP A 1 195 ? 22.922 13.539 2.07 1 36.03 195 ASP A O 1
ATOM 1487 N N . ALA A 1 196 ? 20.859 13.711 1.713 1 37.06 196 ALA A N 1
ATOM 1488 C CA . ALA A 1 196 ? 20.781 12.266 1.54 1 37.06 196 ALA A CA 1
ATOM 1489 C C . ALA A 1 196 ? 21.094 11.867 0.103 1 37.06 196 ALA A C 1
ATOM 1491 O O . ALA A 1 196 ? 21.438 10.711 -0.165 1 37.06 196 ALA A O 1
ATOM 1492 N N . SER A 1 197 ? 20.828 12.547 -0.914 1 42.03 197 SER A N 1
ATOM 1493 C CA . SER A 1 197 ? 21.219 12.328 -2.301 1 42.03 197 SER A CA 1
ATOM 1494 C C . SER A 1 197 ? 22.688 12.719 -2.523 1 42.03 197 SER A C 1
ATOM 1496 O O . SER A 1 197 ? 23.109 12.93 -3.66 1 42.03 197 SER A O 1
ATOM 1498 N N . ALA A 1 198 ? 23.391 13.008 -1.591 1 38.78 198 ALA A N 1
ATOM 1499 C CA . ALA A 1 198 ? 24.797 13.367 -1.763 1 38.78 198 ALA A CA 1
ATOM 1500 C C . ALA A 1 198 ? 25.531 12.328 -2.611 1 38.78 198 ALA A C 1
ATOM 1502 O O . ALA A 1 198 ? 26.641 12.578 -3.1 1 38.78 198 ALA A O 1
ATOM 1503 N N . VAL A 1 199 ? 24.969 11.117 -2.529 1 41.09 199 VAL A N 1
ATOM 1504 C CA . VAL A 1 199 ? 25.812 10.164 -3.24 1 41.09 199 VAL A CA 1
ATOM 1505 C C . VAL A 1 199 ? 25.406 10.109 -4.711 1 41.09 199 VAL A C 1
ATOM 1507 O O . VAL A 1 199 ? 26 9.375 -5.5 1 41.09 199 VAL A O 1
ATOM 1510 N N . THR A 1 200 ? 24.234 10.641 -5.027 1 44.06 200 THR A N 1
ATOM 1511 C CA . THR A 1 200 ? 23.938 10.57 -6.453 1 44.06 200 THR A CA 1
ATOM 1512 C C . THR A 1 200 ? 24.812 11.547 -7.238 1 44.06 200 THR A C 1
ATOM 1514 O O . THR A 1 200 ? 24.922 12.719 -6.875 1 44.06 200 THR A O 1
ATOM 1517 N N . THR A 1 201 ? 25.719 11.062 -8.039 1 48.03 201 THR A N 1
ATOM 1518 C CA . THR A 1 201 ? 26.641 11.836 -8.852 1 48.03 201 THR A CA 1
ATOM 1519 C C . THR A 1 201 ? 25.891 12.836 -9.727 1 48.03 201 THR A C 1
ATOM 1521 O O . THR A 1 201 ? 24.75 12.602 -10.094 1 48.03 201 THR A O 1
ATOM 1524 N N . PRO A 1 202 ? 26.422 14.031 -9.773 1 49.41 202 PRO A N 1
ATOM 1525 C CA . PRO A 1 202 ? 25.891 15.07 -10.664 1 49.41 202 PRO A CA 1
ATOM 1526 C C . PRO A 1 202 ? 25.453 14.523 -12.023 1 49.41 202 PRO A C 1
ATOM 1528 O O . PRO A 1 202 ? 24.5 15.016 -12.617 1 49.41 202 PRO A O 1
ATOM 1531 N N . GLU A 1 203 ? 26.141 13.531 -12.469 1 46.03 203 GLU A N 1
ATOM 1532 C CA . GLU A 1 203 ? 25.859 12.992 -13.797 1 46.03 203 GLU A CA 1
ATOM 1533 C C . GLU A 1 203 ? 24.5 12.312 -13.852 1 46.03 203 GLU A C 1
ATOM 1535 O O . GLU A 1 203 ? 23.766 12.43 -14.844 1 46.03 203 GLU A O 1
ATOM 1540 N N . VAL A 1 204 ? 24.125 11.664 -12.891 1 47.81 204 VAL A N 1
ATOM 1541 C CA . VAL A 1 204 ? 22.859 10.953 -12.852 1 47.81 204 VAL A CA 1
ATOM 1542 C C . VAL A 1 204 ? 21.703 11.953 -12.766 1 47.81 204 VAL A C 1
ATOM 1544 O O . VAL A 1 204 ? 20.656 11.758 -13.391 1 47.81 204 VAL A O 1
ATOM 1547 N N . PHE A 1 205 ? 21.984 13.055 -12.039 1 49.5 205 PHE A N 1
ATOM 1548 C CA . PHE A 1 205 ? 21 14.133 -12 1 49.5 205 PHE A CA 1
ATOM 1549 C C . PHE A 1 205 ? 20.781 14.719 -13.391 1 49.5 205 PHE A C 1
ATOM 1551 O O . PHE A 1 205 ? 19.656 15.031 -13.766 1 49.5 205 PHE A O 1
ATOM 1558 N N . ASP A 1 206 ? 21.844 14.898 -14.039 1 49.38 206 ASP A N 1
ATOM 1559 C CA . ASP A 1 206 ? 21.766 15.445 -15.391 1 49.38 206 ASP A CA 1
ATOM 1560 C C . ASP A 1 206 ? 20.984 14.508 -16.312 1 49.38 206 ASP A C 1
ATOM 1562 O O . ASP A 1 206 ? 20.219 14.969 -17.156 1 49.38 206 ASP A O 1
ATOM 1566 N N . LEU A 1 207 ? 21.203 13.32 -16.188 1 48.31 207 LEU A N 1
ATOM 1567 C CA . LEU A 1 207 ? 20.5 12.359 -17.031 1 48.31 207 LEU A CA 1
ATOM 1568 C C . LEU A 1 207 ? 19.016 12.312 -16.703 1 48.31 207 LEU A C 1
ATOM 1570 O O . LEU A 1 207 ? 18.172 12.242 -17.594 1 48.31 207 LEU A O 1
ATOM 1574 N N . ILE A 1 208 ? 18.734 12.414 -15.445 1 51.47 208 ILE A N 1
ATOM 1575 C CA . ILE A 1 208 ? 17.328 12.406 -15.039 1 51.47 208 ILE A CA 1
ATOM 1576 C C . ILE A 1 208 ? 16.656 13.695 -15.492 1 51.47 208 ILE A C 1
ATOM 1578 O O . ILE A 1 208 ? 15.539 13.664 -16.016 1 51.47 208 ILE A O 1
ATOM 1582 N N . ALA A 1 209 ? 17.406 14.867 -15.328 1 52.69 209 ALA A N 1
ATOM 1583 C CA . ALA A 1 209 ? 16.859 16.141 -15.758 1 52.69 209 ALA A CA 1
ATOM 1584 C C . ALA A 1 209 ? 16.547 16.141 -17.25 1 52.69 209 ALA A C 1
ATOM 1586 O O . ALA A 1 209 ? 15.523 16.672 -17.672 1 52.69 209 ALA A O 1
ATOM 1587 N N . GLN A 1 210 ? 17.438 15.516 -17.922 1 47.66 210 GLN A N 1
ATOM 1588 C CA . GLN A 1 210 ? 17.266 15.5 -19.359 1 47.66 210 GLN A CA 1
ATOM 1589 C C . GLN A 1 210 ? 16.109 14.594 -19.781 1 47.66 210 GLN A C 1
ATOM 1591 O O . GLN A 1 210 ? 15.555 14.75 -20.875 1 47.66 210 GLN A O 1
ATOM 1596 N N . SER A 1 211 ? 15.742 13.828 -18.891 1 46.97 211 SER A N 1
ATOM 1597 C CA . SER A 1 211 ? 14.719 12.867 -19.281 1 46.97 211 SER A CA 1
ATOM 1598 C C . SER A 1 211 ? 13.32 13.367 -18.922 1 46.97 211 SER A C 1
ATOM 1600 O O . SER A 1 211 ? 12.32 12.742 -19.281 1 46.97 211 SER A O 1
ATOM 1602 N N . THR A 1 212 ? 13.344 14.5 -18.172 1 49.88 212 THR A N 1
ATOM 1603 C CA . THR A 1 212 ? 12.016 15.039 -17.859 1 49.88 212 THR A CA 1
ATOM 1604 C C . THR A 1 212 ? 11.602 16.062 -18.922 1 49.88 212 THR A C 1
ATOM 1606 O O . THR A 1 212 ? 12.445 16.75 -19.484 1 49.88 212 THR A O 1
ATOM 1609 N N . PRO A 1 213 ? 10.312 16.062 -19.312 1 49.38 213 PRO A N 1
ATOM 1610 C CA . PRO A 1 213 ? 9.859 17.031 -20.312 1 49.38 213 PRO A CA 1
ATOM 1611 C C . PRO A 1 213 ? 10.273 18.469 -19.984 1 49.38 213 PRO A C 1
ATOM 1613 O O . PRO A 1 213 ? 10.508 19.281 -20.875 1 49.38 213 PRO A O 1
ATOM 1616 N N . LEU A 1 214 ? 10.352 18.844 -18.828 1 47.12 214 LEU A N 1
ATOM 1617 C CA . LEU A 1 214 ? 10.672 20.203 -18.438 1 47.12 214 LEU A CA 1
ATOM 1618 C C . LEU A 1 214 ? 12.164 20.375 -18.188 1 47.12 214 LEU A C 1
ATOM 1620 O O . LEU A 1 214 ? 12.641 21.484 -17.984 1 47.12 214 LEU A O 1
ATOM 1624 N N . LYS A 1 215 ? 12.859 19.312 -18.531 1 48.62 215 LYS A N 1
ATOM 1625 C CA . LYS A 1 215 ? 14.312 19.328 -18.359 1 48.62 215 LYS A CA 1
ATOM 1626 C C . LYS A 1 215 ? 14.711 19.938 -17.016 1 48.62 215 LYS A C 1
ATOM 1628 O O . LYS A 1 215 ? 15.695 20.672 -16.938 1 48.62 215 LYS A O 1
ATOM 1633 N N . LYS A 1 216 ? 13.711 20.125 -16.094 1 54.12 216 LYS A N 1
ATOM 1634 C CA . LYS A 1 216 ? 14 20.656 -14.766 1 54.12 216 LYS A CA 1
ATOM 1635 C C . LYS A 1 216 ? 13.695 19.641 -13.68 1 54.12 216 LYS A C 1
ATOM 1637 O O . LYS A 1 216 ? 12.797 18.812 -13.836 1 54.12 216 LYS A O 1
ATOM 1642 N N . VAL A 1 217 ? 14.648 19.641 -12.703 1 64.25 217 VAL A N 1
ATOM 1643 C CA . VAL A 1 217 ? 14.461 18.734 -11.562 1 64.25 217 VAL A CA 1
ATOM 1644 C C . VAL A 1 217 ? 13.562 19.406 -10.523 1 64.25 217 VAL A C 1
ATOM 1646 O O . VAL A 1 217 ? 13.617 20.625 -10.336 1 64.25 217 VAL A O 1
ATOM 1649 N N . THR A 1 218 ? 12.57 18.781 -10.047 1 76.56 218 THR A N 1
ATOM 1650 C CA . THR A 1 218 ? 11.711 19.25 -8.969 1 76.56 218 THR A CA 1
ATOM 1651 C C . THR A 1 218 ? 12.531 19.531 -7.711 1 76.56 218 THR A C 1
ATOM 1653 O O . THR A 1 218 ? 13.391 18.734 -7.332 1 76.56 218 THR A O 1
ATOM 1656 N N . THR A 1 219 ? 12.414 20.828 -7.168 1 83.38 219 THR A N 1
ATOM 1657 C CA . THR A 1 219 ? 13.102 21.203 -5.941 1 83.38 219 THR A CA 1
ATOM 1658 C C . THR A 1 219 ? 12.195 21.031 -4.73 1 83.38 219 THR A C 1
ATOM 1660 O O . THR A 1 219 ? 10.969 21 -4.871 1 83.38 219 THR A O 1
ATOM 1663 N N . PRO A 1 220 ? 12.773 20.938 -3.541 1 90.25 220 PRO A N 1
ATOM 1664 C CA . PRO A 1 220 ? 11.953 20.922 -2.328 1 90.25 220 PRO A CA 1
ATOM 1665 C C . PRO A 1 220 ? 11 22.109 -2.254 1 90.25 220 PRO A C 1
ATOM 1667 O O . PRO A 1 220 ? 9.867 21.969 -1.787 1 90.25 220 PRO A O 1
ATOM 1670 N N . LYS A 1 221 ? 11.43 23.25 -2.754 1 92.25 221 LYS A N 1
ATOM 1671 C CA . LYS A 1 221 ? 10.586 24.453 -2.732 1 92.25 221 LYS A CA 1
ATOM 1672 C C . LYS A 1 221 ? 9.383 24.281 -3.66 1 92.25 221 LYS A C 1
ATOM 1674 O O . LYS A 1 221 ? 8.297 24.781 -3.359 1 92.25 221 LYS A O 1
ATOM 1679 N N . ASP A 1 222 ? 9.57 23.625 -4.809 1 88.75 222 ASP A N 1
ATOM 1680 C CA . ASP A 1 222 ? 8.453 23.359 -5.711 1 88.75 222 ASP A CA 1
ATOM 1681 C C . ASP A 1 222 ? 7.383 22.516 -5.02 1 88.75 222 ASP A C 1
ATOM 1683 O O . ASP A 1 222 ? 6.191 22.797 -5.129 1 88.75 222 ASP A O 1
ATOM 1687 N N . VAL A 1 223 ? 7.836 21.5 -4.273 1 91.44 223 VAL A N 1
ATOM 1688 C CA . VAL A 1 223 ? 6.918 20.641 -3.535 1 91.44 223 VAL A CA 1
ATOM 1689 C C . VAL A 1 223 ? 6.203 21.453 -2.459 1 91.44 223 VAL A C 1
ATOM 1691 O O . VAL A 1 223 ? 4.977 21.391 -2.338 1 91.44 223 VAL A O 1
ATOM 1694 N N . ALA A 1 224 ? 6.945 22.25 -1.769 1 95.19 224 ALA A N 1
ATOM 1695 C CA . ALA A 1 224 ? 6.395 23.047 -0.676 1 95.19 224 ALA A CA 1
ATOM 1696 C C . ALA A 1 224 ? 5.344 24.031 -1.188 1 95.19 224 ALA A C 1
ATOM 1698 O O . ALA A 1 224 ? 4.301 24.219 -0.556 1 95.19 224 ALA A O 1
ATOM 1699 N N . ASN A 1 225 ? 5.602 24.641 -2.326 1 93.12 225 ASN A N 1
ATOM 1700 C CA . ASN A 1 225 ? 4.645 25.562 -2.918 1 93.12 225 ASN A CA 1
ATOM 1701 C C . ASN A 1 225 ? 3.354 24.859 -3.322 1 93.12 225 ASN A C 1
ATOM 1703 O O . ASN A 1 225 ? 2.264 25.406 -3.172 1 93.12 225 ASN A O 1
ATOM 1707 N N . THR A 1 226 ? 3.52 23.703 -3.891 1 92.5 226 THR A N 1
ATOM 1708 C CA . THR A 1 226 ? 2.34 22.922 -4.246 1 92.5 226 THR A CA 1
ATOM 1709 C C . THR A 1 226 ? 1.525 22.578 -3.004 1 92.5 226 THR A C 1
ATOM 1711 O O . THR A 1 226 ? 0.299 22.688 -3.006 1 92.5 226 THR A O 1
ATOM 1714 N N . VAL A 1 227 ? 2.227 22.156 -1.902 1 96.19 227 VAL A N 1
ATOM 1715 C CA . VAL A 1 227 ? 1.565 21.844 -0.639 1 96.19 227 VAL A CA 1
ATOM 1716 C C . VAL A 1 227 ? 0.821 23.078 -0.134 1 96.19 227 VAL A C 1
ATOM 1718 O O . VAL A 1 227 ? -0.348 23 0.251 1 96.19 227 VAL A O 1
ATOM 1721 N N . ALA A 1 228 ? 1.439 24.234 -0.172 1 95.88 228 ALA A N 1
ATOM 1722 C CA . ALA A 1 228 ? 0.834 25.469 0.302 1 95.88 228 ALA A CA 1
ATOM 1723 C C . ALA A 1 228 ? -0.437 25.797 -0.48 1 95.88 228 ALA A C 1
ATOM 1725 O O . ALA A 1 228 ? -1.443 26.203 0.103 1 95.88 228 ALA A O 1
ATOM 1726 N N . TYR A 1 229 ? -0.374 25.641 -1.748 1 92.12 229 TYR A N 1
ATOM 1727 C CA . TYR A 1 229 ? -1.54 25.875 -2.594 1 92.12 229 TYR A CA 1
ATOM 1728 C C . TYR A 1 229 ? -2.697 24.969 -2.184 1 92.12 229 TYR A C 1
ATOM 1730 O O . TYR A 1 229 ? -3.83 25.438 -2.035 1 92.12 229 TYR A O 1
ATOM 1738 N N . LEU A 1 230 ? -2.383 23.719 -1.929 1 93.94 230 LEU A N 1
ATOM 1739 C CA . LEU A 1 230 ? -3.41 22.719 -1.675 1 93.94 230 LEU A CA 1
ATOM 1740 C C . LEU A 1 230 ? -4.039 22.906 -0.3 1 93.94 230 LEU A C 1
ATOM 1742 O O . LEU A 1 230 ? -5.211 22.594 -0.095 1 93.94 230 LEU A O 1
ATOM 1746 N N . VAL A 1 231 ? -3.303 23.484 0.673 1 95.5 231 VAL A N 1
ATOM 1747 C CA . VAL A 1 231 ? -3.859 23.625 2.016 1 95.5 231 VAL A CA 1
ATOM 1748 C C . VAL A 1 231 ? -4.492 25 2.174 1 95.5 231 VAL A C 1
ATOM 1750 O O . VAL A 1 231 ? -5.062 25.312 3.223 1 95.5 231 VAL A O 1
ATOM 1753 N N . SER A 1 232 ? -4.449 25.906 1.184 1 89.31 232 SER A N 1
ATOM 1754 C CA . SER A 1 232 ? -5.035 27.25 1.225 1 89.31 232 SER A CA 1
ATOM 1755 C C . SER A 1 232 ? -6.508 27.219 0.831 1 89.31 232 SER A C 1
ATOM 1757 O O . SER A 1 232 ? -7.25 28.156 1.116 1 89.31 232 SER A O 1
ATOM 1759 N N . GLU A 1 233 ? -6.988 26.203 0.216 1 70.5 233 GLU A N 1
ATOM 1760 C CA . GLU A 1 233 ? -8.367 26.125 -0.263 1 70.5 233 GLU A CA 1
ATOM 1761 C C . GLU A 1 233 ? -9.305 25.641 0.835 1 70.5 233 GLU A C 1
ATOM 1763 O O . GLU A 1 233 ? -8.891 24.922 1.745 1 70.5 233 GLU A O 1
ATOM 1768 N N . MET B 1 1 ? 9.352 -34.312 -24.797 1 36.09 1 MET B N 1
ATOM 1769 C CA . MET B 1 1 ? 7.969 -34.188 -24.344 1 36.09 1 MET B CA 1
ATOM 1770 C C . MET B 1 1 ? 7.754 -32.875 -23.578 1 36.09 1 MET B C 1
ATOM 1772 O O . MET B 1 1 ? 8.438 -32.625 -22.594 1 36.09 1 MET B O 1
ATOM 1776 N N . ASN B 1 2 ? 7.391 -31.766 -24.203 1 50.16 2 ASN B N 1
ATOM 1777 C CA . ASN B 1 2 ? 7.375 -30.406 -23.688 1 50.16 2 ASN B CA 1
ATOM 1778 C C . ASN B 1 2 ? 6.609 -30.312 -22.375 1 50.16 2 ASN B C 1
ATOM 1780 O O . ASN B 1 2 ? 5.402 -30.562 -22.344 1 50.16 2 ASN B O 1
ATOM 1784 N N . MET B 1 3 ? 7.27 -30.547 -21.109 1 69.75 3 MET B N 1
ATOM 1785 C CA . MET B 1 3 ? 6.648 -30.672 -19.797 1 69.75 3 MET B CA 1
ATOM 1786 C C . MET B 1 3 ? 5.73 -29.5 -19.5 1 69.75 3 MET B C 1
ATOM 1788 O O . MET B 1 3 ? 6.051 -28.359 -19.844 1 69.75 3 MET B O 1
ATOM 1792 N N . ALA B 1 4 ? 4.406 -29.875 -19.219 1 91.12 4 ALA B N 1
ATOM 1793 C CA . ALA B 1 4 ? 3.391 -28.875 -18.891 1 91.12 4 ALA B CA 1
ATOM 1794 C C . ALA B 1 4 ? 3.918 -27.875 -17.859 1 91.12 4 ALA B C 1
ATOM 1796 O O . ALA B 1 4 ? 4.637 -28.234 -16.938 1 91.12 4 ALA B O 1
ATOM 1797 N N . ARG B 1 5 ? 3.74 -26.641 -18.172 1 96.19 5 ARG B N 1
ATOM 1798 C CA . ARG B 1 5 ? 4.074 -25.594 -17.219 1 96.19 5 ARG B CA 1
ATOM 1799 C C . ARG B 1 5 ? 3.225 -25.719 -15.953 1 96.19 5 ARG B C 1
ATOM 1801 O O . ARG B 1 5 ? 2.059 -26.125 -16.016 1 96.19 5 ARG B O 1
ATOM 1808 N N . THR B 1 6 ? 3.809 -25.438 -14.836 1 98.38 6 THR B N 1
ATOM 1809 C CA . THR B 1 6 ? 3.145 -25.578 -13.539 1 98.38 6 THR B CA 1
ATOM 1810 C C . THR B 1 6 ? 2.834 -24.203 -12.945 1 98.38 6 THR B C 1
ATOM 1812 O O . THR B 1 6 ? 3.709 -23.344 -12.875 1 98.38 6 THR B O 1
ATOM 1815 N N . VAL B 1 7 ? 1.541 -24.016 -12.508 1 98.81 7 VAL B N 1
ATOM 1816 C CA . VAL B 1 7 ? 1.098 -22.75 -11.938 1 98.81 7 VAL B CA 1
ATOM 1817 C C . VAL B 1 7 ? 0.589 -22.969 -10.516 1 98.81 7 VAL B C 1
ATOM 1819 O O . VAL B 1 7 ? -0.217 -23.875 -10.273 1 98.81 7 VAL B O 1
ATOM 1822 N N . LEU B 1 8 ? 1.132 -22.25 -9.562 1 98.94 8 LEU B N 1
ATOM 1823 C CA . LEU B 1 8 ? 0.574 -22.172 -8.219 1 98.94 8 LEU B CA 1
ATOM 1824 C C . LEU B 1 8 ? -0.497 -21.094 -8.141 1 98.94 8 LEU B C 1
ATOM 1826 O O . LEU B 1 8 ? -0.224 -19.922 -8.43 1 98.94 8 LEU B O 1
ATOM 1830 N N . VAL B 1 9 ? -1.732 -21.422 -7.816 1 98.88 9 VAL B N 1
ATOM 1831 C CA . VAL B 1 9 ? -2.834 -20.484 -7.617 1 98.88 9 VAL B CA 1
ATOM 1832 C C . VAL B 1 9 ? -3.201 -20.438 -6.137 1 98.88 9 VAL B C 1
ATOM 1834 O O . VAL B 1 9 ? -3.764 -21.391 -5.594 1 98.88 9 VAL B O 1
ATOM 1837 N N . THR B 1 10 ? -2.885 -19.344 -5.473 1 98.75 10 THR B N 1
ATOM 1838 C CA . THR B 1 10 ? -3.293 -19.219 -4.078 1 98.75 10 THR B CA 1
ATOM 1839 C C . THR B 1 10 ? -4.785 -18.906 -3.979 1 98.75 10 THR B C 1
ATOM 1841 O O . THR B 1 10 ? -5.328 -18.172 -4.809 1 98.75 10 THR B O 1
ATOM 1844 N N . GLY B 1 11 ? -5.398 -19.469 -2.916 1 97.81 11 GLY B N 1
ATOM 1845 C CA . GLY B 1 11 ? -6.848 -19.344 -2.885 1 97.81 11 GLY B CA 1
ATOM 1846 C C . GLY B 1 11 ? -7.52 -19.875 -4.137 1 97.81 11 GLY B C 1
ATOM 1847 O O . GLY B 1 11 ? -8.445 -19.266 -4.66 1 97.81 11 GLY B O 1
ATOM 1848 N N . GLY B 1 12 ? -7.074 -20.938 -4.625 1 97.88 12 GLY B N 1
ATOM 1849 C CA . GLY B 1 12 ? -7.461 -21.406 -5.941 1 97.88 12 GLY B CA 1
ATOM 1850 C C . GLY B 1 12 ? -8.688 -22.297 -5.922 1 97.88 12 GLY B C 1
ATOM 1851 O O . GLY B 1 12 ? -9.117 -22.797 -6.961 1 97.88 12 GLY B O 1
ATOM 1852 N N . ALA B 1 13 ? -9.336 -22.438 -4.758 1 96.56 13 ALA B N 1
ATOM 1853 C CA . ALA B 1 13 ? -10.344 -23.484 -4.602 1 96.56 13 ALA B CA 1
ATOM 1854 C C . ALA B 1 13 ? -11.758 -22.922 -4.738 1 96.56 13 ALA B C 1
ATOM 1856 O O . ALA B 1 13 ? -12.719 -23.672 -4.914 1 96.56 13 ALA B O 1
ATOM 1857 N N . ARG B 1 14 ? -11.914 -21.609 -4.574 1 93.62 14 ARG B N 1
ATOM 1858 C CA . ARG B 1 14 ? -13.234 -21 -4.566 1 93.62 14 ARG B CA 1
ATOM 1859 C C . ARG B 1 14 ? -13.25 -19.688 -5.348 1 93.62 14 ARG B C 1
ATOM 1861 O O . ARG B 1 14 ? -12.188 -19.141 -5.668 1 93.62 14 ARG B O 1
ATOM 1868 N N . GLY B 1 15 ? -14.469 -19.328 -5.719 1 92.81 15 GLY B N 1
ATOM 1869 C CA . GLY B 1 15 ? -14.641 -18.016 -6.328 1 92.81 15 GLY B CA 1
ATOM 1870 C C . GLY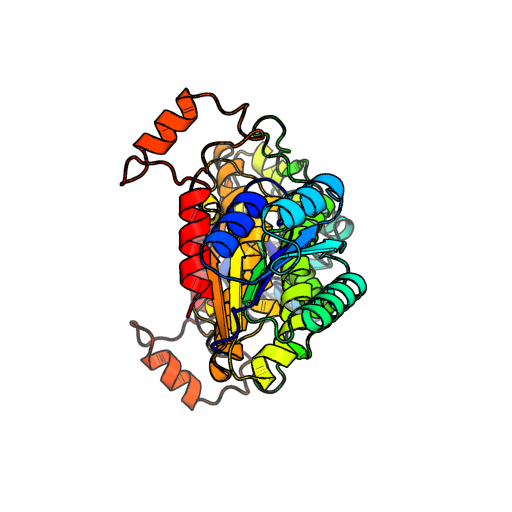 B 1 15 ? -13.844 -17.844 -7.602 1 92.81 15 GLY B C 1
ATOM 1871 O O . GLY B 1 15 ? -13.859 -18.703 -8.477 1 92.81 15 GLY B O 1
ATOM 1872 N N . LEU B 1 16 ? -13.234 -16.656 -7.711 1 93.31 16 LEU B N 1
ATOM 1873 C CA . LEU B 1 16 ? -12.414 -16.344 -8.875 1 93.31 16 LEU B CA 1
ATOM 1874 C C . LEU B 1 16 ? -11.25 -17.328 -8.992 1 93.31 16 LEU B C 1
ATOM 1876 O O . LEU B 1 16 ? -10.891 -17.734 -10.094 1 93.31 16 LEU B O 1
ATOM 1880 N N . GLY B 1 17 ? -10.695 -17.766 -7.824 1 96.94 17 GLY B N 1
ATOM 1881 C CA . GLY B 1 17 ? -9.586 -18.703 -7.82 1 96.94 17 GLY B CA 1
ATOM 1882 C C . GLY B 1 17 ? -9.93 -20.031 -8.469 1 96.94 17 GLY B C 1
ATOM 1883 O O . GLY B 1 17 ? -9.117 -20.594 -9.211 1 96.94 17 GLY B O 1
ATOM 1884 N N . GLN B 1 18 ? -11.078 -20.438 -8.18 1 97.75 18 GLN B N 1
ATOM 1885 C CA . GLN B 1 18 ? -11.523 -21.688 -8.781 1 97.75 18 GLN B CA 1
ATOM 1886 C C . GLN B 1 18 ? -11.625 -21.562 -10.297 1 97.75 18 GLN B C 1
ATOM 1888 O O . GLN B 1 18 ? -11.219 -22.469 -11.031 1 97.75 18 GLN B O 1
ATOM 1893 N N . VAL B 1 19 ? -12.148 -20.453 -10.812 1 97.06 19 VAL B N 1
ATOM 1894 C CA . VAL B 1 19 ? -12.305 -20.219 -12.25 1 97.06 19 VAL B CA 1
ATOM 1895 C C . VAL B 1 19 ? -10.93 -20.141 -12.906 1 97.06 19 VAL B C 1
ATOM 1897 O O . VAL B 1 19 ? -10.719 -20.703 -13.984 1 97.06 19 VAL B O 1
ATOM 1900 N N . ILE B 1 20 ? -9.969 -19.531 -12.227 1 97.81 20 ILE B N 1
ATOM 1901 C CA . ILE B 1 20 ? -8.602 -19.422 -12.742 1 97.81 20 ILE B CA 1
ATOM 1902 C C . ILE B 1 20 ? -7.965 -20.812 -12.805 1 97.81 20 ILE B C 1
ATOM 1904 O O . ILE B 1 20 ? -7.422 -21.203 -13.844 1 97.81 20 ILE B O 1
ATOM 1908 N N . SER B 1 21 ? -8.094 -21.562 -11.734 1 98.69 21 SER B N 1
ATOM 1909 C CA . SER B 1 21 ? -7.512 -22.906 -11.68 1 98.69 21 SER B CA 1
ATOM 1910 C C . SER B 1 21 ? -8.07 -23.797 -12.789 1 98.69 21 SER B C 1
ATOM 1912 O O . SER B 1 21 ? -7.309 -24.453 -13.508 1 98.69 21 SER B O 1
ATOM 1914 N N . LYS B 1 22 ? -9.344 -23.766 -12.984 1 98.44 22 LYS B N 1
ATOM 1915 C CA . LYS B 1 22 ? -9.984 -24.578 -14.008 1 98.44 22 LYS B CA 1
ATOM 1916 C C . LYS B 1 22 ? -9.547 -24.156 -15.406 1 98.44 22 LYS B C 1
ATOM 1918 O O . LYS B 1 22 ? -9.227 -25 -16.25 1 98.44 22 LYS B O 1
ATOM 1923 N N . THR B 1 23 ? -9.555 -22.875 -15.641 1 97.81 23 THR B N 1
ATOM 1924 C CA . THR B 1 23 ? -9.188 -22.344 -16.953 1 97.81 23 THR B CA 1
ATOM 1925 C C . THR B 1 23 ? -7.762 -22.719 -17.312 1 97.81 23 THR B C 1
ATOM 1927 O O . THR B 1 23 ? -7.492 -23.141 -18.438 1 97.81 23 THR B O 1
ATOM 1930 N N . LEU B 1 24 ? -6.867 -22.625 -16.359 1 98.31 24 LEU B N 1
ATOM 1931 C CA . LEU B 1 24 ? -5.473 -22.984 -16.578 1 98.31 24 LEU B CA 1
ATOM 1932 C C . LEU B 1 24 ? -5.336 -24.484 -16.859 1 98.31 24 LEU B C 1
ATOM 1934 O O . LEU B 1 24 ? -4.605 -24.875 -17.766 1 98.31 24 LEU B O 1
ATOM 1938 N N . ALA B 1 25 ? -6.055 -25.281 -16.109 1 98.12 25 ALA B N 1
ATOM 1939 C CA . ALA B 1 25 ? -6.02 -26.734 -16.328 1 98.12 25 ALA B CA 1
ATOM 1940 C C . ALA B 1 25 ? -6.52 -27.094 -17.719 1 98.12 25 ALA B C 1
ATOM 1942 O O . ALA B 1 25 ? -5.926 -27.938 -18.406 1 98.12 25 ALA B O 1
ATOM 1943 N N . GLU B 1 26 ? -7.543 -26.438 -18.125 1 97.19 26 GLU B N 1
ATOM 1944 C CA . GLU B 1 26 ? -8.125 -26.656 -19.453 1 97.19 26 GLU B CA 1
ATOM 1945 C C . GLU B 1 26 ? -7.129 -26.312 -20.547 1 97.19 26 GLU B C 1
ATOM 1947 O O . GLU B 1 26 ? -7.203 -26.875 -21.656 1 97.19 26 GLU B O 1
ATOM 1952 N N . GLN B 1 27 ? -6.223 -25.484 -20.234 1 96.31 27 GLN B N 1
ATOM 1953 C CA . GLN B 1 27 ? -5.254 -25.031 -21.234 1 96.31 27 GLN B CA 1
ATOM 1954 C C . GLN B 1 27 ? -3.961 -25.844 -21.141 1 96.31 27 GLN B C 1
ATOM 1956 O O . GLN B 1 27 ? -2.975 -25.516 -21.812 1 96.31 27 GLN B O 1
ATOM 1961 N N . GLY B 1 28 ? -3.877 -26.797 -20.25 1 96.56 28 GLY B N 1
ATOM 1962 C CA . GLY B 1 28 ? -2.811 -27.781 -20.281 1 96.56 28 GLY B CA 1
ATOM 1963 C C . GLY B 1 28 ? -1.789 -27.594 -19.172 1 96.56 28 GLY B C 1
ATOM 1964 O O . GLY B 1 28 ? -0.792 -28.312 -19.109 1 96.56 28 GLY B O 1
ATOM 1965 N N . PHE B 1 29 ? -2.02 -26.672 -18.266 1 97.88 29 PHE B N 1
ATOM 1966 C CA . PHE B 1 29 ? -1.087 -26.438 -17.172 1 97.88 29 PHE B CA 1
ATOM 1967 C C . PHE B 1 29 ? -1.271 -27.453 -16.078 1 97.88 29 PHE B C 1
ATOM 1969 O O . PHE B 1 29 ? -2.365 -28 -15.891 1 97.88 29 PHE B O 1
ATOM 1976 N N . ASN B 1 30 ? -0.181 -27.781 -15.359 1 98.38 30 ASN B N 1
ATOM 1977 C CA . ASN B 1 30 ? -0.296 -28.359 -14.031 1 98.38 30 ASN B CA 1
ATOM 1978 C C . ASN B 1 30 ? -0.68 -27.312 -12.992 1 98.38 30 ASN B C 1
ATOM 1980 O O . ASN B 1 30 ? -0.173 -26.188 -13.023 1 98.38 30 ASN B O 1
ATOM 1984 N N . ILE B 1 31 ? -1.549 -27.719 -12.047 1 98.81 31 ILE B N 1
ATOM 1985 C CA . ILE B 1 31 ? -2.074 -26.719 -11.125 1 98.81 31 ILE B CA 1
ATOM 1986 C C . ILE B 1 31 ? -1.783 -27.141 -9.688 1 98.81 31 ILE B C 1
ATOM 1988 O O . ILE B 1 31 ? -2.119 -28.25 -9.281 1 98.81 31 ILE B O 1
ATOM 1992 N N . ILE B 1 32 ? -1.118 -26.328 -8.945 1 98.88 32 ILE B N 1
ATOM 1993 C CA . ILE B 1 32 ? -1.08 -26.406 -7.484 1 98.88 32 ILE B CA 1
ATOM 1994 C C . ILE B 1 32 ? -2.162 -25.5 -6.895 1 98.88 32 ILE B C 1
ATOM 1996 O O . ILE B 1 32 ? -2.082 -24.266 -7 1 98.88 32 ILE B O 1
ATOM 2000 N N . ILE B 1 33 ? -3.186 -26.109 -6.332 1 98.88 33 ILE B N 1
ATOM 2001 C CA . ILE B 1 33 ? -4.324 -25.406 -5.758 1 98.88 33 ILE B CA 1
ATOM 2002 C C . ILE B 1 33 ? -4.09 -25.172 -4.27 1 98.88 33 ILE B C 1
ATOM 2004 O O . ILE B 1 33 ? -4.285 -26.078 -3.453 1 98.88 33 ILE B O 1
ATOM 2008 N N . ASP B 1 34 ? -3.678 -23.984 -3.91 1 98.81 34 ASP B N 1
ATOM 2009 C CA . ASP B 1 34 ? -3.533 -23.625 -2.502 1 98.81 34 ASP B CA 1
ATOM 2010 C C . ASP B 1 34 ? -4.883 -23.25 -1.889 1 98.81 34 ASP B C 1
ATOM 2012 O O . ASP B 1 34 ? -5.695 -22.578 -2.525 1 98.81 34 ASP B O 1
ATOM 2016 N N . TYR B 1 35 ? -5.113 -23.656 -0.673 1 97.94 35 TYR B N 1
ATOM 2017 C CA . TYR B 1 35 ? -6.281 -23.281 0.114 1 97.94 35 TYR B CA 1
ATOM 2018 C C . TYR B 1 35 ? -5.91 -23.062 1.577 1 97.94 35 TYR B C 1
ATOM 2020 O O . TYR B 1 35 ? -4.895 -23.594 2.047 1 97.94 35 TYR B O 1
ATOM 2028 N N . ASN B 1 36 ? -6.684 -22.219 2.273 1 97 36 ASN B N 1
ATOM 2029 C CA . ASN B 1 36 ? -6.516 -22.062 3.713 1 97 36 ASN B CA 1
ATOM 2030 C C . ASN B 1 36 ? -7.547 -22.875 4.492 1 97 36 ASN B C 1
ATOM 2032 O O . ASN B 1 36 ? -7.195 -23.828 5.191 1 97 36 ASN B O 1
ATOM 2036 N N . GLN B 1 37 ? -8.844 -22.641 4.23 1 95.38 37 GLN B N 1
ATOM 2037 C CA . GLN B 1 37 ? -9.891 -23.266 5.023 1 95.38 37 GLN B CA 1
ATOM 2038 C C . GLN B 1 37 ? -10.828 -24.094 4.145 1 95.38 37 GLN B C 1
ATOM 2040 O O . GLN B 1 37 ? -11.734 -24.766 4.648 1 95.38 37 GLN B O 1
ATOM 2045 N N . SER B 1 38 ? -10.633 -24.062 2.854 1 96.5 38 SER B N 1
ATOM 2046 C CA . SER B 1 38 ? -11.57 -24.703 1.929 1 96.5 38 SER B CA 1
ATOM 2047 C C . SER B 1 38 ? -11.031 -26.031 1.432 1 96.5 38 SER B C 1
ATOM 2049 O O . SER B 1 38 ? -10.992 -26.281 0.225 1 96.5 38 SER B O 1
ATOM 2051 N N . LYS B 1 39 ? -10.742 -26.969 2.359 1 98.19 39 LYS B N 1
ATOM 2052 C CA . LYS B 1 39 ? -10.117 -28.25 2.035 1 98.19 39 LYS B CA 1
ATOM 2053 C C . LYS B 1 39 ? -10.984 -29.047 1.068 1 98.19 39 LYS B C 1
ATOM 2055 O O . LYS B 1 39 ? -10.5 -29.5 0.029 1 98.19 39 LYS B O 1
ATOM 2060 N N . GLU B 1 40 ? -12.234 -29.203 1.367 1 98.38 40 GLU B N 1
ATOM 2061 C CA . GLU B 1 40 ? -13.125 -30.031 0.558 1 98.38 40 GLU B CA 1
ATOM 2062 C C . GLU B 1 40 ? -13.227 -29.5 -0.869 1 98.38 40 GLU B C 1
ATOM 2064 O O . GLU B 1 40 ? -13.133 -30.266 -1.83 1 98.38 40 GLU B O 1
ATOM 2069 N N . ALA B 1 41 ? -13.391 -28.188 -0.996 1 98.31 41 ALA B N 1
ATOM 2070 C CA . ALA B 1 41 ? -13.484 -27.562 -2.314 1 98.31 41 ALA B CA 1
ATOM 2071 C C . ALA B 1 41 ? -12.203 -27.766 -3.109 1 98.31 41 ALA B C 1
ATOM 2073 O O . ALA B 1 41 ? -12.242 -28.031 -4.312 1 98.31 41 ALA B O 1
ATOM 2074 N N . ALA B 1 42 ? -11.086 -27.641 -2.471 1 98.69 42 ALA B N 1
ATOM 2075 C CA . ALA B 1 42 ? -9.789 -27.766 -3.129 1 98.69 42 ALA B CA 1
ATOM 2076 C C . ALA B 1 42 ? -9.555 -29.203 -3.613 1 98.69 42 ALA B C 1
ATOM 2078 O O . ALA B 1 42 ? -9.141 -29.406 -4.758 1 98.69 42 ALA B O 1
ATOM 2079 N N . GLU B 1 43 ? -9.812 -30.156 -2.773 1 98.56 43 GLU B N 1
ATOM 2080 C CA . GLU B 1 43 ? -9.609 -31.547 -3.121 1 98.56 43 GLU B CA 1
ATOM 2081 C C . GLU B 1 43 ? -10.57 -32 -4.223 1 98.56 43 GLU B C 1
ATOM 2083 O O . GLU B 1 43 ? -10.188 -32.75 -5.125 1 98.56 43 GLU B O 1
ATOM 2088 N N . GLN B 1 44 ? -11.781 -31.531 -4.129 1 98.5 44 GLN B N 1
ATOM 2089 C CA . GLN B 1 44 ? -12.75 -31.828 -5.176 1 98.5 44 GLN B CA 1
ATOM 2090 C C . GLN B 1 44 ? -12.305 -31.266 -6.52 1 98.5 44 GLN B C 1
ATOM 2092 O O . GLN B 1 44 ? -12.391 -31.938 -7.547 1 98.5 44 GLN B O 1
ATOM 2097 N N . LEU B 1 45 ? -11.828 -30.016 -6.52 1 98.62 45 LEU B N 1
ATOM 2098 C CA . LEU B 1 45 ? -11.359 -29.406 -7.754 1 98.62 45 LEU B CA 1
ATOM 2099 C C . LEU B 1 45 ? -10.164 -30.156 -8.32 1 98.62 45 LEU B C 1
ATOM 2101 O O . LEU B 1 45 ? -10.086 -30.391 -9.531 1 98.62 45 LEU B O 1
ATOM 2105 N N . ALA B 1 46 ? -9.219 -30.547 -7.473 1 98.69 46 ALA B N 1
ATOM 2106 C CA . ALA B 1 46 ? -8.062 -31.312 -7.922 1 98.69 46 ALA B CA 1
ATOM 2107 C C . ALA B 1 46 ? -8.484 -32.625 -8.57 1 98.69 46 ALA B C 1
ATOM 2109 O O . ALA B 1 46 ? -7.945 -33.031 -9.609 1 98.69 46 ALA B O 1
ATOM 2110 N N . GLN B 1 47 ? -9.43 -33.25 -7.961 1 98.38 47 GLN B N 1
ATOM 2111 C CA . GLN B 1 47 ? -9.945 -34.5 -8.5 1 98.38 47 GLN B CA 1
ATOM 2112 C C . GLN B 1 47 ? -10.609 -34.281 -9.859 1 98.38 47 GLN B C 1
ATOM 2114 O O . GLN B 1 47 ? -10.406 -35.062 -10.789 1 98.38 47 GLN B O 1
ATOM 2119 N N . GLU B 1 48 ? -11.406 -33.25 -9.93 1 98.31 48 GLU B N 1
ATOM 2120 C CA . GLU B 1 48 ? -12.094 -32.906 -11.172 1 98.31 48 GLU B CA 1
ATOM 2121 C C . GLU B 1 48 ? -11.094 -32.656 -12.305 1 98.31 48 GLU B C 1
ATOM 2123 O O . GLU B 1 48 ? -11.328 -33.062 -13.445 1 98.31 48 GLU B O 1
ATOM 2128 N N . ILE B 1 49 ? -10.031 -31.938 -12.039 1 97.75 49 ILE B N 1
ATOM 2129 C CA . ILE B 1 49 ? -9.008 -31.609 -13.023 1 97.75 49 ILE B CA 1
ATOM 2130 C C . ILE B 1 49 ? -8.203 -32.875 -13.375 1 97.75 49 ILE B C 1
ATOM 2132 O O . ILE B 1 49 ? -7.816 -33.062 -14.523 1 97.75 49 ILE B O 1
ATOM 2136 N N . GLY B 1 50 ? -8.023 -33.75 -12.461 1 97.31 50 GLY B N 1
ATOM 2137 C CA . GLY B 1 50 ? -7.188 -34.938 -12.562 1 97.31 50 GLY B CA 1
ATOM 2138 C C . GLY B 1 50 ? -5.953 -34.875 -11.68 1 97.31 50 GLY B C 1
ATOM 2139 O O . GLY B 1 50 ? -5.133 -33.969 -11.812 1 97.31 50 GLY B O 1
ATOM 2140 N N . ASN B 1 51 ? -5.766 -35.844 -10.836 1 91.88 51 ASN B N 1
ATOM 2141 C CA . ASN B 1 51 ? -4.73 -35.844 -9.812 1 91.88 51 ASN B CA 1
ATOM 2142 C C . ASN B 1 51 ? -3.332 -35.844 -10.43 1 91.88 51 ASN B C 1
ATOM 2144 O O . ASN B 1 51 ? -2.354 -35.531 -9.75 1 91.88 51 ASN B O 1
ATOM 2148 N N . GLU B 1 52 ? -3.24 -36.188 -11.688 1 95.06 52 GLU B N 1
ATOM 2149 C CA . GLU B 1 52 ? -1.95 -36.125 -12.375 1 95.06 52 GLU B CA 1
ATOM 2150 C C . GLU B 1 52 ? -1.592 -34.688 -12.742 1 95.06 52 GLU B C 1
ATOM 2152 O O . GL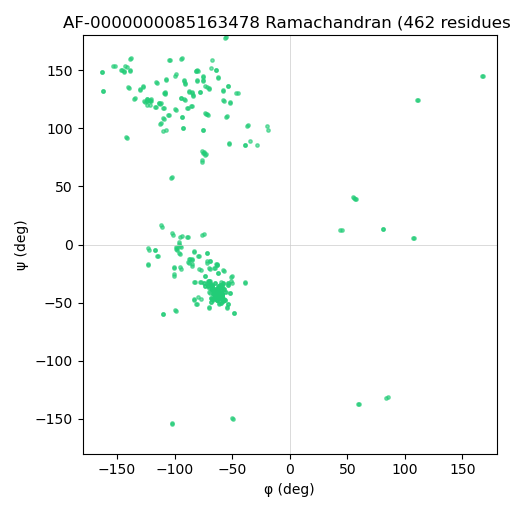U B 1 52 ? -0.416 -34.344 -12.914 1 95.06 52 GLU B O 1
ATOM 2157 N N . LYS B 1 53 ? -2.617 -33.844 -12.812 1 97.44 53 LYS B N 1
ATOM 2158 C CA . LYS B 1 53 ? -2.412 -32.469 -13.312 1 97.44 53 LYS B CA 1
ATOM 2159 C C . LYS B 1 53 ? -2.666 -31.438 -12.219 1 97.44 53 LYS B C 1
ATOM 2161 O O . LYS B 1 53 ? -2.4 -30.25 -12.406 1 97.44 53 LYS B O 1
ATOM 2166 N N . ALA B 1 54 ? -3.215 -31.891 -11.109 1 98.69 54 ALA B N 1
ATOM 2167 C CA . ALA B 1 54 ? -3.527 -30.922 -10.055 1 98.69 54 ALA B CA 1
ATOM 2168 C C . ALA B 1 54 ? -3.293 -31.531 -8.672 1 98.69 54 ALA B C 1
ATOM 2170 O O . ALA B 1 54 ? -3.479 -32.719 -8.469 1 98.69 54 ALA B O 1
ATOM 2171 N N . ILE B 1 55 ? -2.914 -30.734 -7.73 1 98.75 55 ILE B N 1
ATOM 2172 C CA . ILE B 1 55 ? -2.775 -31.125 -6.328 1 98.75 55 ILE B CA 1
ATOM 2173 C C . ILE B 1 55 ? -3.297 -30 -5.434 1 98.75 55 ILE B C 1
ATOM 2175 O O . ILE B 1 55 ? -3.096 -28.812 -5.73 1 98.75 55 ILE B O 1
ATOM 2179 N N . ALA B 1 56 ? -4.07 -30.359 -4.441 1 98.88 56 ALA B N 1
ATOM 2180 C CA . ALA B 1 56 ? -4.527 -29.438 -3.414 1 98.88 56 ALA B CA 1
ATOM 2181 C C . ALA B 1 56 ? -3.561 -29.406 -2.234 1 98.88 56 ALA B C 1
ATOM 2183 O O . ALA B 1 56 ? -3.211 -30.438 -1.68 1 98.88 56 ALA B O 1
ATOM 2184 N N . LEU B 1 57 ? -3.033 -28.203 -1.846 1 98.88 57 LEU B N 1
ATOM 2185 C CA . LEU B 1 57 ? -2.109 -28.062 -0.728 1 98.88 57 LEU B CA 1
ATOM 2186 C C . LEU B 1 57 ? -2.574 -26.953 0.214 1 98.88 57 LEU B C 1
ATOM 2188 O O . LEU B 1 57 ? -2.951 -25.859 -0.235 1 98.88 57 LEU B O 1
ATOM 2192 N N . GLN B 1 58 ? -2.564 -27.203 1.474 1 98.75 58 GLN B N 1
ATOM 2193 C CA . GLN B 1 58 ? -2.98 -26.219 2.477 1 98.75 58 GLN B CA 1
ATOM 2194 C C . GLN B 1 58 ? -1.816 -25.328 2.893 1 98.75 58 GLN B C 1
ATOM 2196 O O . GLN B 1 58 ? -0.734 -25.828 3.219 1 98.75 58 GLN B O 1
ATOM 2201 N N . ALA B 1 59 ? -2.045 -24.047 2.898 1 98.62 59 ALA B N 1
ATOM 2202 C CA . ALA B 1 59 ? -1.114 -23.078 3.475 1 98.62 59 ALA B CA 1
ATOM 2203 C C . ALA B 1 59 ? -1.805 -21.734 3.736 1 98.62 59 ALA B C 1
ATOM 2205 O O . ALA B 1 59 ? -2.584 -21.266 2.908 1 98.62 59 ALA B O 1
ATOM 2206 N N . ASP B 1 60 ? -1.61 -21.219 4.906 1 98.31 60 ASP B N 1
ATOM 2207 C CA . ASP B 1 60 ? -1.864 -19.797 5.129 1 98.31 60 ASP B CA 1
ATOM 2208 C C . ASP B 1 60 ? -0.78 -18.938 4.48 1 98.31 60 ASP B C 1
ATOM 2210 O O . ASP B 1 60 ? 0.365 -18.922 4.938 1 98.31 60 ASP B O 1
ATOM 2214 N N . VAL B 1 61 ? -1.177 -18.203 3.49 1 98.38 61 VAL B N 1
ATOM 2215 C CA . VAL B 1 61 ? -0.191 -17.5 2.676 1 98.38 61 VAL B CA 1
ATOM 2216 C C . VAL B 1 61 ? 0.447 -16.375 3.49 1 98.38 61 VAL B C 1
ATOM 2218 O O . VAL B 1 61 ? 1.473 -15.812 3.094 1 98.38 61 VAL B O 1
ATOM 2221 N N . THR B 1 62 ? -0.135 -16 4.645 1 97.94 62 THR B N 1
ATOM 2222 C CA . THR B 1 62 ? 0.48 -14.984 5.496 1 97.94 62 THR B CA 1
ATOM 2223 C C . THR B 1 62 ? 1.545 -15.617 6.395 1 97.94 62 THR B C 1
ATOM 2225 O O . THR B 1 62 ? 2.25 -14.906 7.117 1 97.94 62 THR B O 1
ATOM 2228 N N . ASN B 1 63 ? 1.673 -16.906 6.379 1 98.38 63 ASN B N 1
ATOM 2229 C CA . ASN B 1 63 ? 2.664 -17.656 7.148 1 98.38 63 ASN B CA 1
ATOM 2230 C C . ASN B 1 63 ? 3.793 -18.172 6.258 1 98.38 63 ASN B C 1
ATOM 2232 O O . ASN B 1 63 ? 3.607 -19.125 5.5 1 98.38 63 ASN B O 1
ATOM 2236 N N . ARG B 1 64 ? 4.949 -17.625 6.441 1 98.56 64 ARG B N 1
ATOM 2237 C CA . ARG B 1 64 ? 6.082 -17.906 5.562 1 98.56 64 ARG B CA 1
ATOM 2238 C C . ARG B 1 64 ? 6.441 -19.391 5.578 1 98.56 64 ARG B C 1
ATOM 2240 O O . ARG B 1 64 ? 6.699 -19.984 4.531 1 98.56 64 ARG B O 1
ATOM 2247 N N . LYS B 1 65 ? 6.477 -19.953 6.715 1 98.69 65 LYS B N 1
ATOM 2248 C CA . LYS B 1 65 ? 6.855 -21.359 6.836 1 98.69 65 LYS B CA 1
ATOM 2249 C C . LYS B 1 65 ? 5.887 -22.25 6.078 1 98.69 65 LYS B C 1
ATOM 2251 O O . LYS B 1 65 ? 6.305 -23.203 5.406 1 98.69 65 LYS B O 1
ATOM 2256 N N . GLU B 1 66 ? 4.633 -21.969 6.164 1 98.81 66 GLU B N 1
ATOM 2257 C CA . GLU B 1 66 ? 3.633 -22.75 5.453 1 98.81 66 GLU B 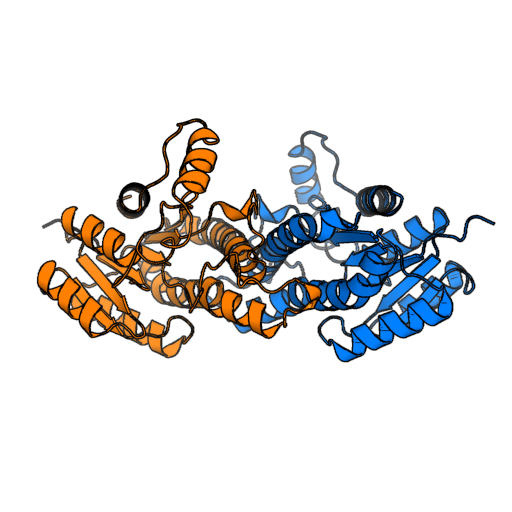CA 1
ATOM 2258 C C . GLU B 1 66 ? 3.752 -22.562 3.943 1 98.81 66 GLU B C 1
ATOM 2260 O O . GLU B 1 66 ? 3.58 -23.516 3.178 1 98.81 66 GLU B O 1
ATOM 2265 N N . VAL B 1 67 ? 4.082 -21.391 3.51 1 98.81 67 VAL B N 1
ATOM 2266 C CA . VAL B 1 67 ? 4.262 -21.094 2.092 1 98.81 67 VAL B CA 1
ATOM 2267 C C . VAL B 1 67 ? 5.473 -21.859 1.558 1 98.81 67 VAL B C 1
ATOM 2269 O O . VAL B 1 67 ? 5.414 -22.453 0.478 1 98.81 67 VAL B O 1
ATOM 2272 N N . ASP B 1 68 ? 6.539 -21.859 2.357 1 98.88 68 ASP B N 1
ATOM 2273 C CA . ASP B 1 68 ? 7.734 -22.594 1.938 1 98.88 68 ASP B CA 1
ATOM 2274 C C . ASP B 1 68 ? 7.445 -24.078 1.796 1 98.88 68 ASP B C 1
ATOM 2276 O O . ASP B 1 68 ? 7.914 -24.719 0.853 1 98.88 68 ASP B O 1
ATOM 2280 N N . GLN B 1 69 ? 6.703 -24.594 2.695 1 98.88 69 GLN B N 1
ATOM 2281 C CA . GLN B 1 69 ? 6.324 -26 2.627 1 98.88 69 GLN B CA 1
ATOM 2282 C C . GLN B 1 69 ? 5.441 -26.266 1.412 1 98.88 69 GLN B C 1
ATOM 2284 O O . GLN B 1 69 ? 5.605 -27.297 0.737 1 98.88 69 GLN B O 1
ATOM 2289 N N . LEU B 1 70 ? 4.508 -25.391 1.155 1 98.81 70 LEU B N 1
ATOM 2290 C CA . LEU B 1 70 ? 3.639 -25.484 -0.012 1 98.81 70 LEU B CA 1
ATOM 2291 C C . LEU B 1 70 ? 4.457 -25.516 -1.298 1 98.81 70 LEU B C 1
ATOM 2293 O O . LEU B 1 70 ? 4.227 -26.375 -2.154 1 98.81 70 LEU B O 1
ATOM 2297 N N . VAL B 1 71 ? 5.445 -24.625 -1.459 1 98.81 71 VAL B N 1
ATOM 2298 C CA . VAL B 1 71 ? 6.285 -24.531 -2.646 1 98.81 71 VAL B CA 1
ATOM 229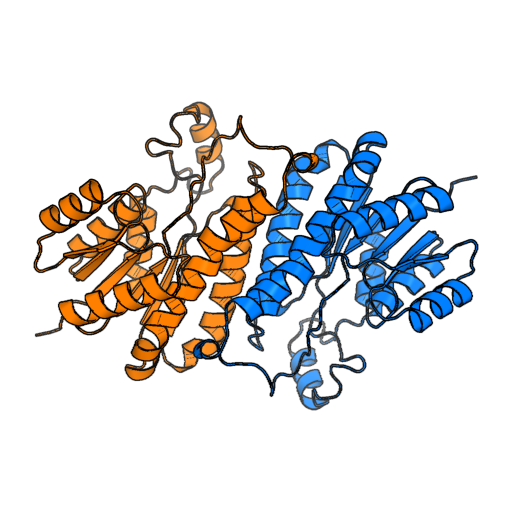9 C C . VAL B 1 71 ? 7.129 -25.797 -2.779 1 98.81 71 VAL B C 1
ATOM 2301 O O . VAL B 1 71 ? 7.266 -26.344 -3.875 1 98.81 71 VAL B O 1
ATOM 2304 N N . LYS B 1 72 ? 7.621 -26.234 -1.642 1 98.69 72 LYS B N 1
ATOM 2305 C CA . LYS B 1 72 ? 8.414 -27.469 -1.633 1 98.69 72 LYS B CA 1
ATOM 2306 C C . LYS B 1 72 ? 7.586 -28.656 -2.117 1 98.69 72 LYS B C 1
ATOM 2308 O O . LYS B 1 72 ? 8.016 -29.391 -3.008 1 98.69 72 LYS B O 1
ATOM 2313 N N . GLU B 1 73 ? 6.441 -28.859 -1.578 1 98.75 73 GLU B N 1
ATOM 2314 C CA . GLU B 1 73 ? 5.578 -29.984 -1.935 1 98.75 73 GLU B CA 1
ATOM 2315 C C . GLU B 1 73 ? 5.137 -29.906 -3.395 1 98.75 73 GLU B C 1
ATOM 2317 O O . GLU B 1 73 ? 5.094 -30.906 -4.094 1 98.75 73 GLU B O 1
ATOM 2322 N N . GLY B 1 74 ? 4.777 -28.703 -3.844 1 98.5 74 GLY B N 1
ATOM 2323 C CA . GLY B 1 74 ? 4.434 -28.516 -5.246 1 98.5 74 GLY B CA 1
ATOM 2324 C C . GLY B 1 74 ? 5.57 -28.859 -6.188 1 98.5 74 GLY B C 1
ATOM 2325 O O . GLY B 1 74 ? 5.352 -29.5 -7.219 1 98.5 74 GLY B O 1
ATOM 2326 N N . THR B 1 75 ? 6.746 -28.438 -5.816 1 98.12 75 THR B N 1
ATOM 2327 C CA . THR B 1 75 ? 7.934 -28.719 -6.617 1 98.12 75 THR B CA 1
ATOM 2328 C C . THR B 1 75 ? 8.234 -30.219 -6.641 1 98.12 75 THR B C 1
ATOM 2330 O O . THR B 1 75 ? 8.648 -30.75 -7.668 1 98.12 75 THR B O 1
ATOM 2333 N N . GLU B 1 76 ? 8.047 -30.859 -5.535 1 97.75 76 GLU B N 1
ATOM 2334 C CA . GLU B 1 76 ? 8.25 -32.312 -5.469 1 97.75 76 GLU B CA 1
ATOM 2335 C C . GLU B 1 76 ? 7.297 -33.031 -6.41 1 97.75 76 GLU B C 1
ATOM 2337 O O . GLU B 1 76 ? 7.68 -34 -7.047 1 97.75 76 GLU B O 1
ATOM 2342 N N . LYS B 1 77 ? 6.145 -32.5 -6.504 1 97.38 77 LYS B N 1
ATOM 2343 C CA . LYS B 1 77 ? 5.121 -33.188 -7.312 1 97.38 77 LYS B CA 1
ATOM 2344 C C . LYS B 1 77 ? 5.348 -32.906 -8.797 1 97.38 77 LYS B C 1
ATOM 2346 O O . LYS B 1 77 ? 5.266 -33.844 -9.609 1 97.38 77 LYS B O 1
ATOM 2351 N N . PHE B 1 78 ? 5.605 -31.719 -9.211 1 97.31 78 PHE B N 1
ATOM 2352 C CA . PHE B 1 78 ? 5.512 -31.359 -10.625 1 97.31 78 PHE B CA 1
ATOM 2353 C C . PHE B 1 78 ? 6.871 -30.938 -11.172 1 97.31 78 PHE B C 1
ATOM 2355 O O . PHE B 1 78 ? 7.016 -30.703 -12.375 1 97.31 78 PHE B O 1
ATOM 2362 N N . GLY B 1 79 ? 7.871 -30.875 -10.242 1 95.12 79 GLY B N 1
ATOM 2363 C CA . GLY B 1 79 ? 9.133 -30.266 -10.625 1 95.12 79 GLY B CA 1
ATOM 2364 C C . GLY B 1 79 ? 9.125 -28.75 -10.469 1 95.12 79 GLY B C 1
ATOM 2365 O O . GLY B 1 79 ? 8.594 -28.219 -9.492 1 95.12 79 GLY B O 1
ATOM 2366 N N . GLN B 1 80 ? 9.531 -28.062 -11.422 1 94 80 GLN B N 1
ATOM 2367 C CA . GLN B 1 80 ? 9.656 -26.609 -11.352 1 94 80 GLN B CA 1
ATOM 2368 C C . GLN B 1 80 ? 8.281 -25.938 -11.398 1 94 80 GLN B C 1
ATOM 2370 O O . GLN B 1 80 ? 7.422 -26.344 -12.188 1 94 80 GLN B O 1
ATOM 2375 N N . ILE B 1 81 ? 8.117 -24.969 -10.539 1 98.12 81 ILE B N 1
ATOM 2376 C CA . ILE B 1 81 ? 6.984 -24.047 -10.656 1 98.12 81 ILE B CA 1
ATOM 2377 C C . ILE B 1 81 ? 7.324 -22.938 -11.641 1 98.12 81 ILE B C 1
ATOM 2379 O O . ILE B 1 81 ? 8.367 -22.281 -11.516 1 98.12 81 ILE B O 1
ATOM 2383 N N . ASP B 1 82 ? 6.445 -22.734 -12.602 1 97.94 82 ASP B N 1
ATOM 2384 C CA . ASP B 1 82 ? 6.742 -21.812 -13.68 1 97.94 82 ASP B CA 1
ATOM 2385 C C . ASP B 1 82 ? 6.059 -20.469 -13.445 1 97.94 82 ASP B C 1
ATOM 2387 O O . ASP B 1 82 ? 6.492 -19.438 -13.984 1 97.94 82 ASP B O 1
ATOM 2391 N N . ALA B 1 83 ? 4.953 -20.484 -12.727 1 98.62 83 ALA B N 1
ATOM 2392 C CA . ALA B 1 83 ? 4.184 -19.25 -12.531 1 98.62 83 ALA B CA 1
ATOM 2393 C C . ALA B 1 83 ? 3.418 -19.297 -11.211 1 98.62 83 ALA B C 1
ATOM 2395 O O . ALA B 1 83 ? 3.109 -20.375 -10.695 1 98.62 83 ALA B O 1
ATOM 2396 N N . VAL B 1 84 ? 3.166 -18.141 -10.711 1 98.62 84 VAL B N 1
ATOM 2397 C CA . VAL B 1 84 ? 2.348 -17.969 -9.516 1 98.62 84 VAL B CA 1
ATOM 2398 C C . VAL B 1 84 ? 1.228 -16.969 -9.789 1 98.62 84 VAL B C 1
ATOM 2400 O O . VAL B 1 84 ? 1.447 -15.945 -10.438 1 98.62 84 VAL B O 1
ATOM 2403 N N . VAL B 1 85 ? 0.012 -17.312 -9.328 1 98.75 85 VAL B N 1
ATOM 2404 C CA . VAL B 1 85 ? -1.128 -16.406 -9.305 1 98.75 85 VAL B CA 1
ATOM 2405 C C . VAL B 1 85 ? -1.493 -16.078 -7.859 1 98.75 85 VAL B C 1
ATOM 2407 O O . VAL B 1 85 ? -2.055 -16.922 -7.148 1 98.75 85 VAL B O 1
ATOM 2410 N N . ASN B 1 86 ? -1.128 -14.898 -7.43 1 98.5 86 ASN B N 1
ATOM 2411 C CA . ASN B 1 86 ? -1.56 -14.391 -6.129 1 98.5 86 ASN B CA 1
ATOM 2412 C C . ASN B 1 86 ? -3.021 -13.953 -6.156 1 98.5 86 ASN B C 1
ATOM 2414 O O . ASN B 1 86 ? -3.328 -12.82 -6.527 1 98.5 86 ASN B O 1
ATOM 2418 N N . ASN B 1 87 ? -3.867 -14.859 -5.672 1 97.06 87 ASN B N 1
ATOM 2419 C CA . ASN B 1 87 ? -5.309 -14.641 -5.734 1 97.06 87 ASN B CA 1
ATOM 2420 C C . ASN B 1 87 ? -5.949 -14.711 -4.352 1 97.06 87 ASN B C 1
ATOM 2422 O O . ASN B 1 87 ? -7.055 -14.203 -4.148 1 97.06 87 ASN B O 1
ATOM 2426 N N . ALA B 1 88 ? -5.211 -15.297 -3.393 1 95.75 88 ALA B N 1
ATOM 2427 C CA . ALA B 1 88 ? -5.77 -15.477 -2.057 1 95.75 88 ALA B CA 1
ATOM 2428 C C . ALA B 1 88 ? -6.184 -14.133 -1.45 1 95.75 88 ALA B C 1
ATOM 2430 O O . ALA B 1 88 ? -5.484 -13.133 -1.615 1 95.75 88 ALA B O 1
ATOM 2431 N N . LEU B 1 89 ? -7.301 -14.031 -0.92 1 85.12 89 LEU B N 1
ATOM 2432 C CA . LEU B 1 89 ? -7.805 -12.852 -0.227 1 85.12 89 LEU B CA 1
ATOM 2433 C C . LEU B 1 89 ? -8.289 -13.211 1.176 1 85.12 89 LEU B C 1
ATOM 2435 O O . LEU B 1 89 ? -9.016 -14.188 1.356 1 85.12 89 LEU B O 1
ATOM 2439 N N . VAL B 1 90 ? -7.727 -12.547 2.092 1 77.69 90 VAL B N 1
ATOM 2440 C CA . VAL B 1 90 ? -8.203 -12.781 3.449 1 77.69 90 VAL B CA 1
ATOM 2441 C C . VAL B 1 90 ? -9.625 -12.242 3.598 1 77.69 90 VAL B C 1
ATOM 2443 O O . VAL B 1 90 ? -10.055 -11.391 2.814 1 77.69 90 VAL B O 1
ATOM 2446 N N . GLY B 1 91 ? -10.375 -12.859 4.516 1 71.75 91 GLY B N 1
ATOM 2447 C CA . GLY B 1 91 ? -11.773 -12.648 4.852 1 71.75 91 GLY B CA 1
ATOM 2448 C C . GLY B 1 91 ? -12.242 -11.234 4.582 1 71.75 91 GLY B C 1
ATOM 2449 O O . GLY B 1 91 ? -11.984 -10.328 5.379 1 71.75 91 GLY B O 1
ATOM 2450 N N . PHE B 1 92 ? -12.672 -10.945 3.344 1 66.25 92 PHE B N 1
ATOM 2451 C CA . PHE B 1 92 ? -13.25 -9.648 3.031 1 66.25 92 PHE B CA 1
ATOM 2452 C C . PHE B 1 92 ? -14.672 -9.805 2.5 1 66.25 92 PHE B C 1
ATOM 2454 O O . PHE B 1 92 ? -14.953 -10.727 1.731 1 66.25 92 PHE B O 1
ATOM 2461 N N . LYS B 1 93 ? -15.531 -9.188 3.236 1 60.75 93 LYS B N 1
ATOM 2462 C CA . LYS B 1 93 ? -16.906 -9.141 2.746 1 60.75 93 LYS B CA 1
ATOM 2463 C C . LYS B 1 93 ? -17.203 -7.812 2.059 1 60.75 93 LYS B C 1
ATOM 2465 O O . LYS B 1 93 ? -17.016 -6.746 2.65 1 60.75 93 LYS B O 1
ATOM 2470 N N . PHE B 1 94 ? -17.469 -7.953 0.782 1 61.97 94 PHE B N 1
ATOM 2471 C CA . PHE B 1 94 ? -17.859 -6.766 0.031 1 61.97 94 PHE B CA 1
ATOM 2472 C C . PHE B 1 94 ? -19.312 -6.391 0.341 1 61.97 94 PHE B C 1
ATOM 2474 O O . PHE B 1 94 ? -20.234 -6.805 -0.367 1 61.97 94 PHE B O 1
ATOM 2481 N N . ASP B 1 95 ? -19.484 -5.938 1.492 1 62.94 95 ASP B N 1
ATOM 2482 C CA . ASP B 1 95 ? -20.797 -5.457 1.884 1 62.94 95 ASP B CA 1
ATOM 2483 C C . ASP B 1 95 ? -20.828 -3.932 1.973 1 62.94 95 ASP B C 1
ATOM 2485 O O . ASP B 1 95 ? -20.375 -3.355 2.967 1 62.94 95 ASP B O 1
ATOM 2489 N N . PRO B 1 96 ? -21.312 -3.33 0.929 1 59.06 96 PRO B N 1
ATOM 2490 C CA . PRO B 1 96 ? -21.297 -1.864 0.917 1 59.06 96 PRO B CA 1
ATOM 2491 C C . PRO B 1 96 ? -22.062 -1.257 2.094 1 59.06 96 PRO B C 1
ATOM 2493 O O . PRO B 1 96 ? -21.828 -0.094 2.441 1 59.06 96 PRO B O 1
ATOM 2496 N N . THR B 1 97 ? -22.984 -2.094 2.641 1 62.34 97 THR B N 1
ATOM 2497 C CA . THR B 1 97 ? -23.781 -1.549 3.727 1 62.34 97 THR B CA 1
ATOM 2498 C C . THR B 1 97 ? -23.078 -1.734 5.07 1 62.34 97 THR B C 1
ATOM 2500 O O . THR B 1 97 ? -23.484 -1.135 6.07 1 62.34 97 THR B O 1
ATOM 2503 N N . ALA B 1 98 ? -22.094 -2.514 5.059 1 68.06 98 ALA B N 1
ATOM 2504 C CA . ALA B 1 98 ? -21.469 -2.842 6.332 1 68.06 98 ALA B CA 1
ATOM 2505 C C . ALA B 1 98 ? -20.062 -2.23 6.422 1 68.06 98 ALA B C 1
ATOM 2507 O O . ALA B 1 98 ? -19.297 -2.545 7.336 1 68.06 98 ALA B O 1
ATOM 2508 N N . GLN B 1 99 ? -19.906 -1.285 5.504 1 80.31 99 GLN B N 1
ATOM 2509 C CA . GLN B 1 99 ? -18.578 -0.707 5.539 1 80.31 99 GLN B CA 1
ATOM 2510 C C . GLN B 1 99 ? -18.438 0.287 6.688 1 80.31 99 GLN B C 1
ATOM 2512 O O . GLN B 1 99 ? -19.344 1.092 6.934 1 80.31 99 GLN B O 1
ATOM 2517 N N . LYS B 1 100 ? -17.359 0.094 7.426 1 88.38 100 LYS B N 1
ATOM 2518 C CA . LYS B 1 100 ? -17.047 1.057 8.477 1 88.38 100 LYS B CA 1
ATOM 2519 C C . LYS B 1 100 ? -16.609 2.393 7.891 1 88.38 100 LYS B C 1
ATOM 2521 O O . LYS B 1 100 ? -15.859 2.428 6.91 1 88.38 100 LYS B O 1
ATOM 2526 N N . ALA B 1 101 ? -17.219 3.467 8.492 1 93.12 101 ALA B N 1
ATOM 2527 C CA . ALA B 1 101 ? -16.688 4.781 8.156 1 93.12 101 ALA B CA 1
ATOM 2528 C C . ALA B 1 101 ? -15.25 4.926 8.633 1 93.12 101 ALA B C 1
ATOM 2530 O O . ALA B 1 101 ? -14.844 4.297 9.617 1 93.12 101 ALA B O 1
ATOM 2531 N N . PHE B 1 102 ? -14.469 5.742 7.918 1 96.12 102 PHE B N 1
ATOM 2532 C CA . PHE B 1 102 ? -13.047 5.902 8.195 1 96.12 102 PHE B CA 1
ATOM 2533 C C . PHE B 1 102 ? -12.812 6.234 9.664 1 96.12 102 PHE B C 1
ATOM 2535 O O . PHE B 1 102 ? -11.969 5.621 10.32 1 96.12 102 PHE B O 1
ATOM 2542 N N . PRO B 1 103 ? -13.617 7.102 10.281 1 96.25 103 PRO B N 1
ATOM 2543 C CA . PRO B 1 103 ? -13.359 7.434 11.688 1 96.25 103 PRO B CA 1
ATOM 2544 C C . PRO B 1 103 ? -13.555 6.238 12.617 1 96.25 103 PRO B C 1
ATOM 2546 O O . PRO B 1 103 ? -13.055 6.238 13.742 1 96.25 103 PRO B O 1
ATOM 2549 N N . ASP B 1 104 ? -14.273 5.27 12.148 1 95.31 104 ASP B N 1
ATOM 2550 C CA . ASP B 1 104 ? -14.625 4.133 13 1 95.31 104 ASP B CA 1
ATOM 2551 C C . ASP B 1 104 ? -13.688 2.953 12.75 1 95.31 104 ASP B C 1
ATOM 2553 O O . ASP B 1 104 ? -13.789 1.924 13.422 1 95.31 104 ASP B O 1
ATOM 2557 N N . MET B 1 105 ? -12.789 3.08 11.828 1 95.62 105 MET B N 1
ATOM 2558 C CA . MET B 1 105 ? -11.875 1.995 11.484 1 95.62 105 MET B CA 1
ATOM 2559 C C . MET B 1 105 ? -10.719 1.922 12.477 1 95.62 105 MET B C 1
ATOM 2561 O O . MET B 1 105 ? -10.367 2.926 13.102 1 95.62 105 MET B O 1
ATOM 2565 N N . SER B 1 106 ? -10.219 0.703 12.656 1 96.81 106 SER B N 1
ATOM 2566 C CA . SER B 1 106 ? -8.984 0.503 13.414 1 96.81 106 SER B CA 1
ATOM 2567 C C . SER B 1 106 ? -7.812 0.198 12.492 1 96.81 106 SER B C 1
ATOM 2569 O O . SER B 1 106 ? -8.008 -0.223 11.352 1 96.81 106 SER B O 1
ATOM 2571 N N . TRP B 1 107 ? -6.637 0.426 12.984 1 97.75 107 TRP B N 1
ATOM 2572 C CA . TRP B 1 107 ? -5.461 0.05 12.211 1 97.75 107 TRP B CA 1
ATOM 2573 C C . TRP B 1 107 ? -5.445 -1.45 11.93 1 97.75 107 TRP B C 1
ATOM 2575 O O . TRP B 1 107 ? -5.012 -1.887 10.867 1 97.75 107 TRP B O 1
ATOM 2585 N N . GLU B 1 108 ? -5.922 -2.182 12.867 1 96.56 108 GLU B N 1
ATOM 2586 C CA . GLU B 1 108 ? -5.973 -3.631 12.695 1 96.56 108 GLU B CA 1
ATOM 2587 C C . GLU B 1 108 ? -6.785 -4.008 11.453 1 96.56 108 GLU B C 1
ATOM 2589 O O . GLU B 1 108 ? -6.473 -4.988 10.781 1 96.56 108 GLU B O 1
ATOM 2594 N N . ASP B 1 109 ? -7.82 -3.24 11.133 1 94.31 109 ASP B N 1
ATOM 2595 C CA . ASP B 1 109 ? -8.578 -3.459 9.898 1 94.31 109 ASP B CA 1
ATOM 2596 C C . ASP B 1 109 ? -7.668 -3.363 8.68 1 94.31 109 ASP B C 1
ATOM 2598 O O . ASP B 1 109 ? -7.688 -4.242 7.812 1 94.31 109 ASP B O 1
ATOM 2602 N N . TYR B 1 110 ? -6.875 -2.324 8.609 1 96.5 110 TYR B N 1
ATOM 2603 C CA . TYR B 1 110 ? -5.934 -2.121 7.512 1 96.5 110 TYR B CA 1
ATOM 2604 C C . TYR B 1 110 ? -4.875 -3.219 7.488 1 96.5 110 TYR B C 1
ATOM 2606 O O . TYR B 1 110 ? -4.594 -3.795 6.434 1 96.5 110 TYR B O 1
ATOM 2614 N N . GLN B 1 111 ? -4.355 -3.512 8.703 1 97.38 111 GLN B N 1
ATOM 2615 C CA . GLN B 1 111 ? -3.264 -4.473 8.812 1 97.38 111 GLN B CA 1
ATOM 2616 C C . GLN B 1 111 ? -3.693 -5.852 8.312 1 97.38 111 GLN B C 1
ATOM 2618 O O . GLN B 1 111 ? -2.916 -6.555 7.668 1 97.38 111 GLN B O 1
ATOM 2623 N N . GLN B 1 112 ? -4.844 -6.207 8.633 1 95.19 112 GLN B N 1
ATOM 2624 C CA . GLN B 1 112 ? -5.352 -7.508 8.203 1 95.19 112 GLN B CA 1
ATOM 2625 C C . GLN B 1 112 ? -5.352 -7.613 6.68 1 95.19 112 GLN B C 1
ATOM 2627 O O . GLN B 1 112 ? -4.945 -8.633 6.121 1 95.19 112 GLN B O 1
ATOM 2632 N N . GLN B 1 113 ? -5.766 -6.578 6.027 1 94.75 113 GLN B N 1
ATOM 2633 C CA . GLN B 1 113 ? -5.809 -6.594 4.57 1 94.75 113 GLN B CA 1
ATOM 2634 C C . GLN B 1 113 ? -4.406 -6.488 3.98 1 94.75 113 GLN B C 1
ATOM 2636 O O . GLN B 1 113 ? -4.113 -7.086 2.943 1 94.75 113 GLN B O 1
ATOM 2641 N N . ILE B 1 114 ? -3.572 -5.746 4.609 1 97.69 114 ILE B N 1
ATOM 2642 C CA . ILE B 1 114 ? -2.178 -5.668 4.188 1 97.69 114 ILE B CA 1
ATOM 2643 C C . ILE B 1 114 ? -1.532 -7.051 4.277 1 97.69 114 ILE B C 1
ATOM 2645 O O . ILE B 1 114 ? -0.848 -7.484 3.35 1 97.69 114 ILE B O 1
ATOM 2649 N N . ASP B 1 115 ? -1.763 -7.719 5.375 1 97.56 115 ASP B N 1
ATOM 2650 C CA . ASP B 1 115 ? -1.214 -9.062 5.535 1 97.56 115 ASP B CA 1
ATOM 2651 C C . ASP B 1 115 ? -1.786 -10.016 4.488 1 97.56 115 ASP B C 1
ATOM 2653 O O . ASP B 1 115 ? -1.039 -10.742 3.824 1 97.56 115 ASP B O 1
ATOM 2657 N N . GLY B 1 116 ? -3.027 -10 4.336 1 96.25 116 GLY B N 1
ATOM 2658 C CA . GLY B 1 116 ? -3.717 -10.938 3.467 1 96.25 116 GLY B CA 1
ATOM 2659 C C . GLY B 1 116 ? -3.443 -10.703 1.994 1 96.25 116 GLY B C 1
ATOM 2660 O O . GLY B 1 116 ? -3.641 -11.594 1.168 1 96.25 116 GLY B O 1
ATOM 2661 N N . THR B 1 117 ? -3.006 -9.508 1.652 1 96.94 117 THR B N 1
ATOM 2662 C CA . THR B 1 117 ? -2.793 -9.141 0.256 1 96.94 117 THR B CA 1
ATOM 2663 C C . THR B 1 117 ? -1.303 -9 -0.045 1 96.94 117 THR B C 1
ATOM 2665 O O . THR B 1 117 ? -0.743 -9.789 -0.813 1 96.94 117 THR B O 1
ATOM 2668 N N . LEU B 1 118 ? -0.681 -8.102 0.655 1 98.06 118 LEU B N 1
ATOM 2669 C CA . LEU B 1 118 ? 0.698 -7.746 0.342 1 98.06 118 LEU B CA 1
ATOM 2670 C C . LEU B 1 118 ? 1.671 -8.758 0.943 1 98.06 118 LEU B C 1
ATOM 2672 O O . LEU B 1 118 ? 2.547 -9.273 0.245 1 98.06 118 LEU B O 1
ATOM 2676 N N . LYS B 1 119 ? 1.517 -9.031 2.271 1 98.5 119 LYS B N 1
ATOM 2677 C CA . LYS B 1 119 ? 2.4 -10.008 2.906 1 98.5 119 LYS B CA 1
ATOM 2678 C C . LYS B 1 119 ? 2.252 -11.383 2.264 1 98.5 119 LYS B C 1
ATOM 2680 O O . LYS B 1 119 ? 3.24 -12.094 2.076 1 98.5 119 LYS B O 1
ATOM 2685 N N . ALA B 1 120 ? 1.072 -11.719 2.006 1 98.56 120 ALA B N 1
ATOM 2686 C CA . ALA B 1 120 ? 0.802 -12.977 1.314 1 98.56 120 ALA B CA 1
ATOM 2687 C C . ALA B 1 120 ? 1.588 -13.062 0.009 1 98.56 120 ALA B C 1
ATOM 2689 O O . ALA B 1 120 ? 2.307 -14.039 -0.225 1 98.56 120 ALA B O 1
ATOM 2690 N N . ALA B 1 121 ? 1.456 -12.078 -0.863 1 98.56 121 ALA B N 1
ATOM 2691 C CA . ALA B 1 121 ? 2.16 -12.055 -2.143 1 98.56 121 ALA B CA 1
ATOM 2692 C C . ALA B 1 121 ? 3.672 -12.062 -1.938 1 98.56 121 ALA B C 1
ATOM 2694 O O . ALA B 1 121 ? 4.398 -12.758 -2.65 1 98.56 121 ALA B O 1
ATOM 2695 N N . PHE B 1 122 ? 4.152 -11.273 -0.974 1 98.75 122 PHE B N 1
ATOM 2696 C CA . PHE B 1 122 ? 5.57 -11.234 -0.624 1 98.75 122 PHE B CA 1
ATOM 2697 C C . PHE B 1 122 ? 6.086 -12.633 -0.312 1 98.75 122 PHE B C 1
ATOM 2699 O O . PHE B 1 122 ? 7.094 -13.07 -0.869 1 98.75 122 PHE B O 1
ATOM 2706 N N . ASN B 1 123 ? 5.371 -13.344 0.584 1 98.75 123 ASN B N 1
ATOM 2707 C CA . ASN B 1 123 ? 5.77 -14.68 1.005 1 98.75 123 ASN B CA 1
ATOM 2708 C C . ASN B 1 123 ? 5.836 -15.641 -0.178 1 98.75 123 ASN B C 1
ATOM 2710 O O . ASN B 1 123 ? 6.816 -16.375 -0.34 1 98.75 123 ASN B O 1
ATOM 2714 N N . VAL B 1 124 ? 4.824 -15.609 -0.979 1 98.81 124 VAL B N 1
ATOM 2715 C CA . VAL B 1 124 ? 4.703 -16.562 -2.076 1 98.81 124 VAL B CA 1
ATOM 2716 C C . VAL B 1 124 ? 5.781 -16.297 -3.121 1 98.81 124 VAL B C 1
ATOM 2718 O O . VAL B 1 124 ? 6.508 -17.203 -3.529 1 98.81 124 VAL B O 1
ATOM 2721 N N . VAL B 1 125 ? 5.918 -15.047 -3.533 1 98.75 125 VAL B N 1
ATOM 2722 C CA . VAL B 1 125 ? 6.867 -14.672 -4.578 1 98.75 125 VAL B CA 1
ATOM 2723 C C . VAL B 1 125 ? 8.297 -14.938 -4.094 1 98.75 125 VAL B C 1
ATOM 2725 O O . VAL B 1 125 ? 9.102 -15.523 -4.82 1 98.75 125 VAL B O 1
ATOM 2728 N N . GLN B 1 126 ? 8.555 -14.531 -2.875 1 98.62 126 GLN B N 1
ATOM 2729 C CA . GLN B 1 126 ? 9.914 -14.719 -2.393 1 98.62 126 GLN B CA 1
ATOM 2730 C C . GLN B 1 126 ? 10.258 -16.203 -2.279 1 98.62 126 GLN B C 1
ATOM 2732 O O . GLN B 1 126 ? 11.406 -16.594 -2.496 1 98.62 126 GLN B O 1
ATOM 2737 N N . SER B 1 127 ? 9.32 -17.016 -1.968 1 98.75 127 SER B N 1
ATOM 2738 C CA . SER B 1 127 ? 9.555 -18.453 -1.833 1 98.75 127 SER B CA 1
ATOM 2739 C C . SER B 1 127 ? 9.883 -19.094 -3.18 1 98.75 127 SER B C 1
ATOM 2741 O O . SER B 1 127 ? 10.727 -19.984 -3.262 1 98.75 127 SER B O 1
ATOM 2743 N N . VAL B 1 128 ? 9.289 -18.625 -4.305 1 98.5 128 VAL B N 1
ATOM 2744 C CA . VAL B 1 128 ? 9.43 -19.297 -5.59 1 98.5 128 VAL B CA 1
ATOM 2745 C C . VAL B 1 128 ? 10.562 -18.656 -6.387 1 98.5 128 VAL B C 1
ATOM 2747 O O . VAL B 1 128 ? 11.086 -19.266 -7.324 1 98.5 128 VAL B O 1
ATOM 2750 N N . VAL B 1 129 ? 10.953 -17.484 -6.078 1 97.94 129 VAL B N 1
ATOM 2751 C CA . VAL B 1 129 ? 11.836 -16.656 -6.902 1 97.94 129 VAL B CA 1
ATOM 2752 C C . VAL B 1 129 ? 13.188 -17.344 -7.051 1 97.94 129 VAL B C 1
ATOM 2754 O O . VAL B 1 129 ? 13.812 -17.281 -8.117 1 97.94 129 VAL B O 1
ATOM 2757 N N . PRO B 1 130 ? 13.719 -18.047 -6 1 97.69 130 PRO B N 1
ATOM 2758 C CA . PRO B 1 130 ? 15 -18.734 -6.211 1 97.69 130 PRO B CA 1
ATOM 2759 C C . PRO B 1 130 ? 14.961 -19.703 -7.391 1 97.69 130 PRO B C 1
ATOM 2761 O O . PRO B 1 130 ? 15.906 -19.75 -8.18 1 97.69 130 PRO B O 1
ATOM 2764 N N . GLN B 1 131 ? 13.922 -20.422 -7.566 1 97.19 131 GLN B N 1
ATOM 2765 C CA . GLN B 1 131 ? 13.82 -21.328 -8.703 1 97.19 131 GLN B CA 1
ATOM 2766 C C . GLN B 1 131 ? 13.664 -20.562 -10.008 1 97.19 131 GLN B C 1
ATOM 2768 O O . GLN B 1 131 ? 14.18 -20.984 -11.047 1 97.19 131 GLN B O 1
ATOM 2773 N N . PHE B 1 132 ? 12.922 -19.453 -9.984 1 98.06 132 PHE B N 1
ATOM 2774 C CA . PHE B 1 132 ? 12.75 -18.625 -11.172 1 98.06 132 PHE B CA 1
ATOM 2775 C C . PHE B 1 132 ? 14.094 -18.078 -11.648 1 98.06 132 PHE B C 1
ATOM 2777 O O . PHE B 1 132 ? 14.391 -18.109 -12.844 1 98.06 132 PHE B O 1
ATOM 2784 N N . ILE B 1 133 ? 14.867 -17.594 -10.703 1 97.75 133 ILE B N 1
ATOM 2785 C CA . ILE B 1 133 ? 16.172 -17.031 -11.031 1 97.75 133 ILE B CA 1
ATOM 2786 C C . ILE B 1 133 ? 17.078 -18.125 -11.602 1 97.75 133 ILE B C 1
ATOM 2788 O O . ILE B 1 133 ? 17.75 -17.922 -12.609 1 97.75 133 ILE B O 1
ATOM 2792 N N . GLU B 1 134 ? 17.031 -19.266 -10.945 1 97.12 134 GLU B N 1
ATOM 2793 C CA . GLU B 1 134 ? 17.844 -20.375 -11.398 1 97.12 134 GLU B CA 1
ATOM 2794 C C . GLU B 1 134 ? 17.516 -20.766 -12.836 1 97.12 134 GLU B C 1
ATOM 2796 O O . GLU B 1 134 ? 18.422 -21.016 -13.641 1 97.12 134 GLU B O 1
ATOM 2801 N N . HIS B 1 135 ? 16.312 -20.703 -13.227 1 95.81 135 HIS B N 1
ATOM 2802 C CA . HIS B 1 135 ? 15.875 -21.156 -14.539 1 95.81 135 HIS B CA 1
ATOM 2803 C C . HIS B 1 135 ? 15.75 -19.984 -15.508 1 95.81 135 HIS B C 1
ATOM 2805 O O . HIS B 1 135 ? 15.414 -20.172 -16.688 1 95.81 135 HIS B O 1
ATOM 2811 N N . GLN B 1 136 ? 15.961 -18.797 -15.07 1 97.25 136 GLN B N 1
ATOM 2812 C CA . GLN B 1 136 ? 15.914 -17.562 -15.852 1 97.25 136 GLN B CA 1
ATOM 2813 C C . GLN B 1 136 ? 14.562 -17.406 -16.531 1 97.25 136 GLN B C 1
ATOM 2815 O O . GLN B 1 136 ? 14.492 -17.078 -17.719 1 97.25 136 GLN B O 1
ATOM 2820 N N . SER B 1 137 ? 13.531 -17.781 -15.797 1 96.56 137 SER B N 1
ATOM 2821 C CA . SER B 1 137 ? 12.156 -17.672 -16.266 1 96.56 137 SER B CA 1
ATOM 2822 C C . SER B 1 137 ? 11.164 -17.766 -15.109 1 96.56 137 SER B C 1
ATOM 2824 O O . SER B 1 137 ? 11.438 -18.391 -14.094 1 96.56 137 SER B O 1
ATOM 2826 N N . GLY B 1 138 ? 10.055 -17.094 -15.234 1 97.44 138 GLY B N 1
ATOM 2827 C CA . GLY B 1 138 ? 8.984 -17.109 -14.25 1 97.44 138 GLY B CA 1
ATOM 2828 C C . GLY B 1 138 ? 7.941 -16.031 -14.492 1 97.44 138 GLY B C 1
ATOM 2829 O O . GLY B 1 138 ? 8.258 -14.961 -15.016 1 97.44 138 GLY B O 1
ATOM 2830 N N . SER B 1 139 ? 6.703 -16.344 -14.195 1 97.94 139 SER B N 1
ATOM 2831 C CA . SER B 1 139 ? 5.613 -15.375 -14.336 1 97.94 139 SER B CA 1
ATOM 2832 C C . SER B 1 139 ? 4.859 -15.203 -13.023 1 97.94 139 SER B C 1
ATOM 2834 O O . SER B 1 139 ? 4.461 -16.188 -12.398 1 97.94 139 SER B O 1
ATOM 2836 N N . ILE B 1 140 ? 4.77 -13.992 -12.594 1 98.31 140 ILE B N 1
ATOM 2837 C CA . ILE B 1 140 ? 4.004 -13.641 -11.406 1 98.31 140 ILE B CA 1
ATOM 2838 C C . ILE B 1 140 ? 2.787 -12.812 -11.805 1 98.31 140 ILE B C 1
ATOM 2840 O O . ILE B 1 140 ? 2.918 -11.797 -12.5 1 98.31 140 ILE B O 1
ATOM 2844 N N . VAL B 1 141 ? 1.572 -13.25 -11.484 1 98.19 141 VAL B N 1
ATOM 2845 C CA . VAL B 1 141 ? 0.347 -12.492 -11.703 1 98.19 141 VAL B CA 1
ATOM 2846 C C . VAL B 1 141 ? -0.376 -12.289 -10.375 1 98.19 141 VAL B C 1
ATOM 2848 O O . VAL B 1 141 ? -0.641 -13.25 -9.648 1 98.19 141 VAL B O 1
ATOM 2851 N N . SER B 1 142 ? -0.623 -11.078 -10.031 1 97.62 142 SER B N 1
ATOM 2852 C CA . SER B 1 142 ? -1.426 -10.766 -8.852 1 97.62 142 SER B CA 1
ATOM 2853 C C . SER B 1 142 ? -2.803 -10.242 -9.25 1 97.62 142 SER B C 1
ATOM 2855 O O . SER B 1 142 ? -2.934 -9.477 -10.203 1 97.62 142 SER B O 1
ATOM 2857 N N . ILE B 1 143 ? -3.812 -10.633 -8.484 1 95.31 143 ILE B N 1
ATOM 2858 C CA . ILE B 1 143 ? -5.172 -10.172 -8.75 1 95.31 143 ILE B CA 1
ATOM 2859 C C . ILE B 1 143 ? -5.426 -8.867 -7.992 1 95.31 143 ILE B C 1
ATOM 2861 O O . ILE B 1 143 ? -5.316 -8.82 -6.762 1 95.31 143 ILE B O 1
ATOM 2865 N N . GLY B 1 144 ? -5.668 -7.848 -8.742 1 92.62 144 GLY B N 1
ATOM 2866 C CA . GLY B 1 144 ? -5.949 -6.539 -8.18 1 92.62 144 GLY B CA 1
ATOM 2867 C C . GLY B 1 144 ? -7.426 -6.191 -8.195 1 92.62 144 GLY B C 1
ATOM 2868 O O . GLY B 1 144 ? -8.273 -7.059 -7.988 1 92.62 144 GLY B O 1
ATOM 2869 N N . THR B 1 145 ? -7.77 -4.93 -8.227 1 86.31 145 THR B N 1
ATOM 2870 C CA . THR B 1 145 ? -9.117 -4.387 -8.297 1 86.31 145 THR B CA 1
ATOM 2871 C C . THR B 1 145 ? -9.133 -3.086 -9.094 1 86.31 145 THR B C 1
ATOM 2873 O O . THR B 1 145 ? -8.148 -2.348 -9.109 1 86.31 145 THR B O 1
ATOM 2876 N N . ASN B 1 146 ? -10.242 -2.904 -9.68 1 76.81 146 ASN B N 1
ATOM 2877 C CA . ASN B 1 146 ? -10.383 -1.653 -10.414 1 76.81 146 ASN B CA 1
ATOM 2878 C C . ASN B 1 146 ? -10.703 -0.486 -9.484 1 76.81 146 ASN B C 1
ATOM 2880 O O . ASN B 1 146 ? -10.617 0.675 -9.891 1 76.81 146 ASN B O 1
ATOM 2884 N N . LEU B 1 147 ? -10.984 -0.769 -8.289 1 74.88 147 LEU B N 1
ATOM 2885 C CA . LEU B 1 147 ? -11.367 0.266 -7.332 1 74.88 147 LEU B CA 1
ATOM 2886 C C . LEU B 1 147 ? -10.172 1.123 -6.945 1 74.88 147 LEU B C 1
ATOM 2888 O O . LEU B 1 147 ? -10.328 2.162 -6.301 1 74.88 147 LEU B O 1
ATOM 2892 N N . TYR B 1 148 ? -8.984 0.732 -7.391 1 73.69 148 TYR B N 1
ATOM 2893 C CA . TYR B 1 148 ? -7.793 1.519 -7.078 1 73.69 148 TYR B CA 1
ATOM 2894 C C . TYR B 1 148 ? -7.895 2.922 -7.664 1 73.69 148 TYR B C 1
ATOM 2896 O O . TYR B 1 148 ? -7.578 3.906 -6.996 1 73.69 148 TYR B O 1
ATOM 2904 N N . GLN B 1 149 ? -8.312 2.936 -8.883 1 66.44 149 GLN B N 1
ATOM 2905 C CA . GLN B 1 149 ? -8.32 4.215 -9.586 1 66.44 149 GLN B CA 1
ATOM 2906 C C . GLN B 1 149 ? -9.578 5.016 -9.25 1 66.44 149 GLN B C 1
ATOM 2908 O O . GLN B 1 149 ? -9.547 6.246 -9.211 1 66.44 149 GLN B O 1
ATOM 2913 N N . ASN B 1 150 ? -10.617 4.266 -9.023 1 67.56 150 ASN B N 1
ATOM 2914 C CA . ASN B 1 150 ? -11.883 4.934 -8.734 1 67.56 150 ASN B CA 1
ATOM 2915 C C . ASN B 1 150 ? -12.68 4.199 -7.66 1 67.56 150 ASN B C 1
ATOM 2917 O O . ASN B 1 150 ? -13.516 3.348 -7.969 1 67.56 150 ASN B O 1
ATOM 2921 N N . PRO B 1 151 ? -12.414 4.66 -6.352 1 66.69 151 PRO B N 1
ATOM 2922 C CA . PRO B 1 151 ? -13.148 3.994 -5.273 1 66.69 151 PRO B CA 1
ATOM 2923 C C . PRO B 1 151 ? -14.609 4.441 -5.191 1 66.69 151 PRO B C 1
ATOM 2925 O O . PRO B 1 151 ? -14.961 5.238 -4.32 1 66.69 151 PRO B O 1
ATOM 2928 N N . VAL B 1 152 ? -15.469 3.852 -6.133 1 63.31 152 VAL B N 1
ATOM 2929 C CA . VAL B 1 152 ? -16.891 4.168 -6.113 1 63.31 152 VAL B CA 1
ATOM 2930 C C . VAL B 1 152 ? -17.484 3.785 -4.758 1 63.31 152 VAL B C 1
ATOM 2932 O O . VAL B 1 152 ? -18.438 4.418 -4.289 1 63.31 152 VAL B O 1
ATOM 2935 N N . VAL B 1 153 ? -17.016 2.721 -4.164 1 70.06 153 VAL B N 1
ATOM 2936 C CA . VAL B 1 153 ? -17.234 2.344 -2.77 1 70.06 153 VAL B CA 1
ATOM 2937 C C . VAL B 1 153 ? -15.898 2.342 -2.023 1 70.06 153 VAL B C 1
ATOM 2939 O O . VAL B 1 153 ? -14.977 1.612 -2.391 1 70.06 153 VAL B O 1
ATOM 2942 N N . PRO B 1 154 ? -15.852 3.199 -1.048 1 76.25 154 PRO B N 1
ATOM 2943 C CA . PRO B 1 154 ? -14.555 3.266 -0.369 1 76.25 154 PRO B CA 1
ATOM 2944 C C . PRO B 1 154 ? -14.305 2.068 0.546 1 76.25 154 PRO B C 1
ATOM 2946 O O . PRO B 1 154 ? -14.484 2.168 1.763 1 76.25 154 PRO B O 1
ATOM 2949 N N . TYR B 1 155 ? -13.953 1.012 0.005 1 85.62 155 TYR B N 1
ATOM 2950 C CA . TYR B 1 155 ? -13.406 -0.089 0.791 1 85.62 155 TYR B CA 1
ATOM 2951 C C . TYR B 1 155 ? -11.992 0.228 1.268 1 85.62 155 TYR B C 1
ATOM 2953 O O . TYR B 1 155 ? -11.016 -0.284 0.717 1 85.62 155 TYR B O 1
ATOM 2961 N N . HIS B 1 156 ? -11.906 1.015 2.273 1 91.75 156 HIS B N 1
ATOM 2962 C CA . HIS B 1 156 ? -10.688 1.68 2.713 1 91.75 156 HIS B CA 1
ATOM 2963 C C . HIS B 1 156 ? -9.523 0.696 2.801 1 91.75 156 HIS B C 1
ATOM 2965 O O . HIS B 1 156 ? -8.523 0.845 2.096 1 91.75 156 HIS B O 1
ATOM 2971 N N . GLU B 1 157 ? -9.664 -0.342 3.615 1 92.31 157 GLU B N 1
ATOM 2972 C CA . GLU B 1 157 ? -8.555 -1.233 3.926 1 92.31 157 GLU B CA 1
ATOM 2973 C C . GLU B 1 157 ? -8.242 -2.164 2.756 1 92.31 157 GLU B C 1
ATOM 2975 O O . GLU B 1 157 ? -7.082 -2.475 2.492 1 92.31 157 GLU B O 1
ATOM 2980 N N . TYR B 1 158 ? -9.266 -2.553 2.012 1 91.5 158 TYR B N 1
ATOM 2981 C CA . TYR B 1 158 ? -9.109 -3.475 0.893 1 91.5 158 TYR B CA 1
ATOM 2982 C C . TYR B 1 158 ? -8.367 -2.811 -0.263 1 91.5 158 TYR B C 1
ATOM 2984 O O . TYR B 1 158 ? -7.332 -3.301 -0.708 1 91.5 158 TYR B O 1
ATOM 2992 N N . THR B 1 159 ? -8.891 -1.66 -0.694 1 91.75 159 THR B N 1
ATOM 2993 C CA . THR B 1 159 ? -8.328 -0.999 -1.867 1 91.75 159 THR B CA 1
ATOM 2994 C C . THR B 1 159 ? -6.941 -0.437 -1.562 1 91.75 159 THR B C 1
ATOM 2996 O O . THR B 1 159 ? -6.066 -0.423 -2.428 1 91.75 159 THR B O 1
ATOM 2999 N N . THR B 1 160 ? -6.723 -0.028 -0.324 1 95.44 160 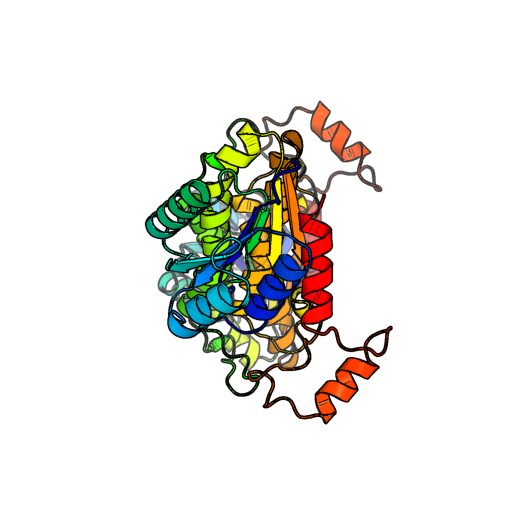THR B N 1
ATOM 3000 C CA . THR B 1 160 ? -5.395 0.424 0.079 1 95.44 160 THR B CA 1
ATOM 3001 C C . THR B 1 160 ? -4.379 -0.709 -0.035 1 95.44 160 THR B C 1
ATOM 3003 O O . THR B 1 160 ? -3.287 -0.519 -0.575 1 95.44 160 THR B O 1
ATOM 3006 N N . ALA B 1 161 ? -4.734 -1.87 0.436 1 95.62 161 ALA B N 1
ATOM 3007 C CA . ALA B 1 161 ? -3.85 -3.029 0.344 1 95.62 161 ALA B CA 1
ATOM 3008 C C . ALA B 1 161 ? -3.58 -3.4 -1.111 1 95.62 161 ALA B C 1
ATOM 3010 O O . ALA B 1 161 ? -2.451 -3.74 -1.474 1 95.62 161 ALA B O 1
ATOM 3011 N N . LYS B 1 162 ? -4.582 -3.318 -1.896 1 94.25 162 LYS B N 1
ATOM 3012 C CA . LYS B 1 162 ? -4.426 -3.65 -3.309 1 94.25 162 LYS B CA 1
ATOM 3013 C C . LYS B 1 162 ? -3.57 -2.609 -4.027 1 94.25 162 LYS B C 1
ATOM 3015 O O . LYS B 1 162 ? -2.842 -2.938 -4.965 1 94.25 162 LYS B O 1
ATOM 3020 N N . ALA B 1 163 ? -3.658 -1.374 -3.617 1 94.38 163 ALA B N 1
ATOM 3021 C CA . ALA B 1 163 ? -2.74 -0.366 -4.145 1 94.38 163 ALA B CA 1
ATOM 3022 C C . ALA B 1 163 ? -1.293 -0.711 -3.807 1 94.38 163 ALA B C 1
ATOM 3024 O O . ALA B 1 163 ? -0.405 -0.586 -4.652 1 94.38 163 ALA B O 1
ATOM 3025 N N . ALA B 1 164 ? -1.047 -1.133 -2.582 1 96.25 164 ALA B N 1
ATOM 3026 C CA . ALA B 1 164 ? 0.288 -1.569 -2.182 1 96.25 164 ALA B CA 1
ATOM 3027 C C . ALA B 1 164 ? 0.784 -2.703 -3.074 1 96.25 164 ALA B C 1
ATOM 3029 O O . ALA B 1 164 ? 1.963 -2.748 -3.436 1 96.25 164 ALA B O 1
ATOM 3030 N N . LEU B 1 165 ? -0.099 -3.547 -3.416 1 96.19 165 LEU B N 1
ATOM 3031 C CA . LEU B 1 165 ? 0.222 -4.684 -4.27 1 96.19 165 LEU B CA 1
ATOM 3032 C C . LEU B 1 165 ? 0.724 -4.219 -5.633 1 96.19 165 LEU B C 1
ATOM 3034 O O . LEU B 1 165 ? 1.622 -4.832 -6.215 1 96.19 165 LEU B O 1
ATOM 3038 N N . ILE B 1 166 ? 0.151 -3.137 -6.152 1 94.25 166 ILE B N 1
ATOM 3039 C CA . ILE B 1 166 ? 0.601 -2.576 -7.418 1 94.25 166 ILE B CA 1
ATOM 3040 C C . ILE B 1 166 ? 2.043 -2.092 -7.289 1 94.25 166 ILE B C 1
ATOM 3042 O O . ILE B 1 166 ? 2.885 -2.391 -8.141 1 94.25 166 ILE B O 1
ATOM 3046 N N . GLY B 1 167 ? 2.352 -1.347 -6.227 1 94.12 167 GLY B N 1
ATOM 3047 C CA . GLY B 1 167 ? 3.717 -0.911 -5.988 1 94.12 167 GLY B CA 1
ATOM 3048 C C . GLY B 1 167 ? 4.695 -2.061 -5.852 1 94.12 167 GLY B C 1
ATOM 3049 O O . GLY B 1 167 ? 5.773 -2.041 -6.449 1 94.12 167 GLY B O 1
ATOM 3050 N N . PHE B 1 168 ? 4.297 -3.064 -5.113 1 96.56 168 PHE B N 1
ATOM 3051 C CA . PHE B 1 168 ? 5.09 -4.277 -4.934 1 96.56 168 PHE B CA 1
ATOM 3052 C C . PHE B 1 168 ? 5.41 -4.914 -6.281 1 96.56 168 PHE B C 1
ATOM 3054 O O . PHE B 1 168 ? 6.57 -5.215 -6.574 1 96.56 168 PHE B O 1
ATOM 3061 N N . THR B 1 169 ? 4.414 -5.051 -7.09 1 95.75 169 THR B N 1
ATOM 3062 C CA . THR B 1 169 ? 4.539 -5.727 -8.375 1 95.75 169 THR B CA 1
ATOM 3063 C C . THR B 1 169 ? 5.465 -4.949 -9.305 1 95.75 169 THR B C 1
ATOM 3065 O O . THR B 1 169 ? 6.305 -5.539 -9.992 1 95.75 169 THR B O 1
ATOM 3068 N N . ARG B 1 170 ? 5.355 -3.654 -9.336 1 93.62 170 ARG B N 1
ATOM 3069 C CA . ARG B 1 170 ? 6.223 -2.836 -10.18 1 93.62 170 ARG B CA 1
ATOM 3070 C C . ARG B 1 170 ? 7.684 -2.971 -9.766 1 93.62 170 ARG B C 1
ATOM 3072 O O . ARG B 1 170 ? 8.57 -3.035 -10.617 1 93.62 170 ARG B O 1
ATOM 3079 N N . ASN B 1 171 ? 7.934 -3.055 -8.461 1 93.69 171 ASN B N 1
ATOM 3080 C CA . ASN B 1 171 ? 9.297 -3.18 -7.961 1 93.69 171 ASN B CA 1
ATOM 3081 C C . ASN B 1 171 ? 9.906 -4.527 -8.328 1 93.69 171 ASN B C 1
ATOM 3083 O O . ASN B 1 171 ? 11.047 -4.594 -8.805 1 93.69 171 ASN B O 1
ATOM 3087 N N . ILE B 1 172 ? 9.148 -5.566 -8.125 1 95.62 172 ILE B N 1
ATOM 3088 C CA . ILE B 1 172 ? 9.734 -6.871 -8.414 1 95.62 172 ILE B CA 1
ATOM 3089 C C . ILE B 1 172 ? 9.883 -7.051 -9.922 1 95.62 172 ILE B C 1
ATOM 3091 O O . ILE B 1 172 ? 10.82 -7.699 -10.391 1 95.62 172 ILE B O 1
ATOM 3095 N N . ALA B 1 173 ? 8.977 -6.445 -10.727 1 94 173 ALA B N 1
ATOM 3096 C CA . ALA B 1 173 ? 9.148 -6.457 -12.172 1 94 173 ALA B CA 1
ATOM 3097 C C . ALA B 1 173 ? 10.453 -5.773 -12.578 1 94 173 ALA B C 1
ATOM 3099 O O . ALA B 1 173 ? 11.195 -6.289 -13.414 1 94 173 ALA B O 1
ATOM 3100 N N . ALA B 1 174 ? 10.711 -4.648 -11.969 1 92 174 ALA B N 1
ATOM 3101 C CA . ALA B 1 174 ? 11.898 -3.859 -12.297 1 92 174 ALA B CA 1
ATOM 3102 C C . ALA B 1 174 ? 13.172 -4.621 -11.953 1 92 174 ALA B C 1
ATOM 3104 O O . ALA B 1 174 ? 14.133 -4.613 -12.727 1 92 174 ALA B O 1
ATOM 3105 N N . GLU B 1 175 ? 13.195 -5.293 -10.859 1 93 175 GLU B N 1
ATOM 3106 C CA . GLU B 1 175 ? 14.406 -5.977 -10.422 1 93 175 GLU B CA 1
ATOM 3107 C C . GLU B 1 175 ? 14.547 -7.34 -11.094 1 93 175 GLU B C 1
ATOM 3109 O O . GLU B 1 175 ? 15.617 -7.684 -11.594 1 93 175 GLU B O 1
ATOM 3114 N N . LEU B 1 176 ? 13.508 -8.117 -11.117 1 95.62 176 LEU B N 1
ATOM 3115 C CA . LEU B 1 176 ? 13.594 -9.531 -11.477 1 95.62 176 LEU B CA 1
ATOM 3116 C C . LEU B 1 176 ? 13.523 -9.711 -12.992 1 95.62 176 LEU B C 1
ATOM 3118 O O . LEU B 1 176 ? 13.844 -10.781 -13.508 1 95.62 176 LEU B O 1
ATOM 3122 N N . GLY B 1 177 ? 13.141 -8.648 -13.656 1 94.69 177 GLY B N 1
ATOM 3123 C CA . GLY B 1 177 ? 13.117 -8.703 -15.109 1 94.69 177 GLY B CA 1
ATOM 3124 C C . GLY B 1 177 ? 14.43 -9.148 -15.711 1 94.69 177 GLY B C 1
ATOM 3125 O O . GLY B 1 177 ? 14.453 -9.781 -16.766 1 94.69 177 GLY B O 1
ATOM 3126 N N . GLN B 1 178 ? 15.516 -8.797 -15.062 1 94.69 178 GLN B N 1
ATOM 3127 C CA . GLN B 1 178 ? 16.844 -9.133 -15.57 1 94.69 178 GLN B CA 1
ATOM 3128 C C . GLN B 1 178 ? 17.047 -10.648 -15.617 1 94.69 178 GLN B C 1
ATOM 3130 O O . GLN B 1 178 ? 17.922 -11.133 -16.328 1 94.69 178 GLN B O 1
ATOM 3135 N N . TYR B 1 179 ? 16.219 -11.359 -14.906 1 96.44 179 TYR B N 1
ATOM 3136 C CA . TYR B 1 179 ? 16.328 -12.82 -14.867 1 96.44 179 TYR B CA 1
ATOM 3137 C C . TYR B 1 179 ? 15.266 -13.461 -15.75 1 96.44 179 TYR B C 1
ATOM 3139 O O . TYR B 1 179 ? 14.992 -14.656 -15.641 1 96.44 179 TYR B O 1
ATOM 3147 N N . GLY B 1 180 ? 14.516 -12.625 -16.594 1 95.88 180 GLY B N 1
ATOM 3148 C CA . GLY B 1 180 ? 13.469 -13.164 -17.453 1 95.88 180 GLY B CA 1
ATOM 3149 C C . GLY B 1 180 ? 12.156 -13.398 -16.719 1 95.88 180 GLY B C 1
ATOM 3150 O O . GLY B 1 180 ? 11.305 -14.148 -17.203 1 95.88 180 GLY B O 1
ATOM 3151 N N . ILE B 1 181 ? 12.023 -12.836 -15.5 1 97 181 ILE B N 1
ATOM 3152 C CA . ILE B 1 181 ? 10.828 -13.008 -14.68 1 97 181 ILE B CA 1
ATOM 3153 C C . ILE B 1 181 ? 9.875 -11.836 -14.914 1 97 181 ILE B C 1
ATOM 3155 O O . ILE B 1 181 ? 10.281 -10.672 -14.844 1 97 181 ILE B O 1
ATOM 3159 N N . THR B 1 182 ? 8.602 -12.133 -15.281 1 96.38 182 THR B N 1
ATOM 3160 C CA . THR B 1 182 ? 7.598 -11.094 -15.469 1 96.38 182 THR B CA 1
ATOM 3161 C C . THR B 1 182 ? 6.707 -10.977 -14.234 1 96.38 182 THR B C 1
ATOM 3163 O O . THR B 1 182 ? 6.496 -11.961 -13.516 1 96.38 182 THR B O 1
ATOM 3166 N N . ALA B 1 183 ? 6.262 -9.82 -13.922 1 97 183 ALA B N 1
ATOM 3167 C CA . ALA B 1 183 ? 5.324 -9.547 -12.836 1 97 183 ALA B CA 1
ATOM 3168 C C . ALA B 1 183 ? 4.23 -8.578 -13.289 1 97 183 ALA B C 1
ATOM 3170 O O . ALA B 1 183 ? 4.523 -7.488 -13.781 1 97 183 ALA B O 1
ATOM 3171 N N . ASN B 1 184 ? 2.904 -9.023 -13.102 1 95.19 184 ASN B N 1
ATOM 3172 C CA . ASN B 1 184 ? 1.754 -8.25 -13.562 1 95.19 184 ASN B CA 1
ATOM 3173 C C . ASN B 1 184 ? 0.625 -8.273 -12.531 1 95.19 184 ASN B C 1
ATOM 3175 O O . ASN B 1 184 ? 0.532 -9.195 -11.719 1 95.19 184 ASN B O 1
ATOM 3179 N N . VAL B 1 185 ? -0.128 -7.188 -12.539 1 94.81 185 VAL B N 1
ATOM 3180 C CA . VAL B 1 185 ? -1.393 -7.156 -11.812 1 94.81 185 VAL B CA 1
ATOM 3181 C C . VAL B 1 185 ? -2.557 -7.168 -12.805 1 94.81 185 VAL B C 1
ATOM 3183 O O . VAL B 1 185 ? -2.561 -6.41 -13.773 1 94.81 185 VAL B O 1
ATOM 3186 N N . VAL B 1 186 ? -3.547 -8.055 -12.586 1 92.12 186 VAL B N 1
ATOM 3187 C CA . VAL B 1 186 ? -4.773 -8.109 -13.375 1 92.12 186 VAL B CA 1
ATOM 3188 C C . VAL B 1 186 ? -5.953 -7.637 -12.523 1 92.12 186 VAL B C 1
ATOM 3190 O O . VAL B 1 186 ? -6.203 -8.172 -11.445 1 92.12 186 VAL B O 1
ATOM 3193 N N . SER B 1 187 ? -6.547 -6.586 -12.953 1 86.12 187 SER B N 1
ATOM 3194 C CA . SER B 1 187 ? -7.676 -6.02 -12.234 1 86.12 187 SER B CA 1
ATOM 3195 C C . SER B 1 187 ? -8.961 -6.133 -13.039 1 86.12 187 SER B C 1
ATOM 3197 O O . SER B 1 187 ? -8.992 -5.793 -14.227 1 86.12 187 SER B O 1
ATOM 3199 N N . GLY B 1 188 ? -9.891 -6.789 -12.414 1 72.69 188 GLY B N 1
ATOM 3200 C CA . GLY B 1 188 ? -11.195 -6.832 -13.055 1 72.69 188 GLY B CA 1
ATOM 3201 C C . GLY B 1 188 ? -12.117 -5.703 -12.625 1 72.69 188 GLY B C 1
ATOM 3202 O O . GLY B 1 188 ? -11.875 -5.062 -11.602 1 72.69 188 GLY B O 1
ATOM 3203 N N . GLY B 1 189 ? -12.852 -5.113 -13.547 1 61.06 189 GLY B N 1
ATOM 3204 C CA . GLY B 1 189 ? -13.898 -4.176 -13.172 1 61.06 189 GLY B CA 1
ATOM 3205 C C . GLY B 1 189 ? -14.914 -4.77 -12.211 1 61.06 189 GLY B C 1
ATOM 3206 O O . GLY B 1 189 ? -14.672 -5.828 -11.625 1 61.06 189 GLY B O 1
ATOM 3207 N N . LEU B 1 190 ? -15.906 -3.965 -11.758 1 52.81 190 LEU B N 1
ATOM 3208 C CA . LEU B 1 190 ? -16.984 -4.535 -10.953 1 52.81 190 LEU B CA 1
ATOM 3209 C C . LEU B 1 190 ? -17.391 -5.91 -11.484 1 52.81 190 LEU B C 1
ATOM 3211 O O . LEU B 1 190 ? -17.859 -6.031 -12.617 1 52.81 190 LEU B O 1
ATOM 3215 N N . LEU B 1 191 ? -16.562 -6.84 -10.938 1 48.75 191 LEU B N 1
ATOM 3216 C CA . LEU B 1 191 ? -16.859 -8.211 -11.312 1 48.75 191 LEU B CA 1
ATOM 3217 C C . LEU B 1 191 ? -18.312 -8.555 -10.992 1 48.75 191 LEU B C 1
ATOM 3219 O O . LEU B 1 191 ? -18.844 -8.141 -9.953 1 48.75 191 LEU B O 1
ATOM 3223 N N . LYS B 1 192 ? -19.109 -8.734 -11.922 1 42 192 LYS B N 1
ATOM 3224 C CA . LYS B 1 192 ? -20.453 -9.242 -11.672 1 42 192 LYS B CA 1
ATOM 3225 C C . LYS B 1 192 ? -20.438 -10.289 -10.562 1 42 192 LYS B C 1
ATOM 3227 O O . LYS B 1 192 ? -19.562 -11.156 -10.523 1 42 192 LYS B O 1
ATOM 3232 N N . THR B 1 193 ? -20.875 -9.922 -9.242 1 42.47 193 THR B N 1
ATOM 3233 C CA . THR B 1 193 ? -21.047 -10.758 -8.062 1 42.47 193 THR B CA 1
ATOM 3234 C C . THR B 1 193 ? -21.172 -12.227 -8.445 1 42.47 193 THR B C 1
ATOM 3236 O O . THR B 1 193 ? -22.016 -12.586 -9.266 1 42.47 193 THR B O 1
ATOM 3239 N N . THR B 1 194 ? -20.172 -12.984 -8.305 1 35.25 194 THR B N 1
ATOM 3240 C CA . THR B 1 194 ? -20.516 -14.344 -7.906 1 35.25 194 THR B CA 1
ATOM 3241 C C . THR B 1 194 ? -21.469 -14.336 -6.719 1 35.25 194 THR B C 1
ATOM 3243 O O . THR B 1 194 ? -21.828 -13.266 -6.207 1 35.25 194 THR B O 1
ATOM 3246 N N . ASP B 1 195 ? -21.562 -15.281 -5.754 1 35.75 195 ASP B N 1
ATOM 3247 C CA . ASP B 1 195 ? -22.406 -15.398 -4.57 1 35.75 195 ASP B CA 1
ATOM 3248 C C . ASP B 1 195 ? -22.234 -14.203 -3.641 1 35.75 195 ASP B C 1
ATOM 3250 O O . ASP B 1 195 ? -22.984 -14.031 -2.684 1 35.75 195 ASP B O 1
ATOM 3254 N N . ALA B 1 196 ? -21.109 -13.625 -3.555 1 36.62 196 ALA B N 1
ATOM 3255 C CA . ALA B 1 196 ? -20.906 -12.547 -2.586 1 36.62 196 ALA B CA 1
ATOM 3256 C C . ALA B 1 196 ? -21.516 -11.242 -3.076 1 36.62 196 ALA B C 1
ATOM 3258 O O . ALA B 1 196 ? -21.719 -10.312 -2.291 1 36.62 196 ALA B O 1
ATOM 3259 N N . SER B 1 197 ? -21.594 -10.891 -4.27 1 41.5 197 SER B N 1
ATOM 3260 C CA . SER B 1 197 ? -22.297 -9.742 -4.84 1 41.5 197 SER B CA 1
ATOM 3261 C C . SER B 1 197 ? -23.797 -9.969 -4.867 1 41.5 197 SER B C 1
ATOM 3263 O O . SER B 1 197 ? -24.516 -9.305 -5.617 1 41.5 197 SER B O 1
ATOM 3265 N N . ALA B 1 198 ? -24.297 -10.922 -4.305 1 38.25 198 ALA B N 1
ATOM 3266 C CA . ALA B 1 198 ? -25.734 -11.164 -4.289 1 38.25 198 ALA B CA 1
ATOM 3267 C C . ALA B 1 198 ? -26.5 -9.922 -3.85 1 38.25 198 ALA B C 1
ATOM 3269 O O . ALA B 1 198 ? -27.719 -9.828 -4.047 1 38.25 198 ALA B O 1
ATOM 3270 N N . VAL B 1 199 ? -25.797 -9.125 -3.051 1 40.88 199 VAL B N 1
ATOM 3271 C CA . VAL B 1 199 ? -26.641 -8.055 -2.553 1 40.88 199 VAL B CA 1
ATOM 3272 C C . VAL B 1 199 ? -26.625 -6.879 -3.527 1 40.88 199 VAL B C 1
ATOM 3274 O O . VAL B 1 199 ? -27.297 -5.863 -3.301 1 40.88 199 VAL B O 1
ATOM 3277 N N . THR B 1 200 ? -25.656 -6.859 -4.434 1 43.91 200 THR B N 1
ATOM 3278 C CA . THR B 1 200 ? -25.75 -5.719 -5.34 1 43.91 200 THR B CA 1
ATOM 3279 C C . THR B 1 200 ? -26.922 -5.867 -6.297 1 43.91 200 THR B C 1
ATOM 3281 O O . THR B 1 200 ? -27.094 -6.926 -6.906 1 43.91 200 THR B O 1
ATOM 3284 N N . THR B 1 201 ? -27.938 -5.055 -6.172 1 47.62 201 THR B N 1
ATOM 3285 C CA . THR B 1 201 ? -29.141 -5.062 -6.992 1 47.62 201 THR B CA 1
ATOM 3286 C C . THR B 1 201 ? -28.797 -4.988 -8.477 1 47.62 201 THR B C 1
ATOM 3288 O O . THR B 1 201 ? -27.75 -4.426 -8.844 1 47.62 201 THR B O 1
ATOM 3291 N N . PRO B 1 202 ? -29.469 -5.789 -9.266 1 49.09 202 PRO B N 1
ATOM 3292 C CA . PRO B 1 202 ? -29.344 -5.746 -10.727 1 49.09 202 PRO B CA 1
ATOM 3293 C C . PRO B 1 202 ? -29.219 -4.324 -11.266 1 49.09 202 PRO B C 1
ATOM 3295 O O . PRO B 1 202 ? -28.531 -4.102 -12.266 1 49.09 202 PRO B O 1
ATOM 3298 N N . GLU B 1 203 ? -29.828 -3.424 -10.625 1 45.69 203 GLU B N 1
ATOM 3299 C CA . GLU B 1 203 ? -29.844 -2.047 -11.109 1 45.69 203 GLU B CA 1
ATOM 3300 C C . GLU B 1 203 ? -28.469 -1.414 -11.016 1 45.69 203 GLU B C 1
ATOM 3302 O O . GLU B 1 203 ? -28.047 -0.666 -11.898 1 45.69 203 GLU B O 1
ATOM 3307 N N . VAL B 1 204 ? -27.766 -1.663 -10.047 1 47.75 204 VAL B N 1
ATOM 3308 C CA . VAL B 1 204 ? -26.438 -1.076 -9.852 1 47.75 204 VAL B CA 1
ATOM 3309 C C . VAL B 1 204 ? -25.453 -1.67 -10.859 1 47.75 204 VAL B C 1
ATOM 3311 O O . VAL B 1 204 ? -24.609 -0.96 -11.398 1 47.75 204 VAL B O 1
ATOM 3314 N N . PHE B 1 205 ? -25.672 -2.977 -11.133 1 49.56 205 PHE B N 1
ATOM 3315 C CA . PHE B 1 205 ? -24.875 -3.598 -12.18 1 49.56 205 PHE B CA 1
ATOM 3316 C C . PHE B 1 205 ? -25.125 -2.926 -13.531 1 49.56 205 PHE B C 1
ATOM 3318 O O . PHE B 1 205 ? -24.188 -2.721 -14.305 1 49.56 205 PHE B O 1
ATOM 3325 N N . ASP B 1 206 ? -26.344 -2.713 -13.773 1 49.25 206 ASP B N 1
ATOM 3326 C CA . ASP B 1 206 ? -26.703 -2.055 -15.023 1 49.25 206 ASP B CA 1
ATOM 3327 C C . ASP B 1 206 ? -26.078 -0.666 -15.117 1 49.25 206 ASP B C 1
ATOM 3329 O O . ASP B 1 206 ? -25.625 -0.253 -16.188 1 49.25 206 ASP B O 1
ATOM 3333 N N . LEU B 1 207 ? -26.094 0.007 -14.086 1 48.09 207 LEU B N 1
ATOM 3334 C CA . LEU B 1 207 ? -25.516 1.351 -14.086 1 48.09 207 LEU B CA 1
ATOM 3335 C C . LEU B 1 207 ? -24 1.298 -14.266 1 48.09 207 LEU B C 1
ATOM 3337 O O . LEU B 1 207 ? -23.438 2.113 -14.992 1 48.09 207 LEU B O 1
ATOM 3341 N N . ILE B 1 208 ? -23.406 0.333 -13.664 1 51.44 208 ILE B N 1
ATOM 3342 C CA . ILE B 1 208 ? -21.969 0.197 -13.797 1 51.44 208 ILE B CA 1
ATOM 3343 C C . ILE B 1 208 ? -21.609 -0.238 -15.219 1 51.44 208 ILE B C 1
ATOM 3345 O O . ILE B 1 208 ? -20.688 0.292 -15.828 1 51.44 208 ILE B O 1
ATOM 3349 N N . ALA B 1 209 ? -22.469 -1.212 -15.75 1 52.5 209 ALA B N 1
ATOM 3350 C CA . ALA B 1 209 ? -22.234 -1.677 -17.109 1 52.5 209 ALA B CA 1
ATOM 3351 C C . ALA B 1 209 ? -22.328 -0.524 -18.109 1 52.5 209 ALA B C 1
ATOM 3353 O O . ALA B 1 209 ? -21.547 -0.449 -19.047 1 52.5 209 ALA B O 1
ATOM 3354 N N . GLN B 1 210 ? -23.266 0.263 -17.828 1 47.81 210 GLN B N 1
ATOM 3355 C CA . GLN B 1 210 ? -23.5 1.36 -18.766 1 47.81 210 GLN B CA 1
ATOM 3356 C C . GLN B 1 210 ? -22.391 2.412 -18.672 1 47.81 210 GLN B C 1
ATOM 3358 O O . GLN B 1 210 ? -22.188 3.188 -19.609 1 47.81 210 GLN B O 1
ATOM 3363 N N . SER B 1 211 ? -21.703 2.277 -17.656 1 47.44 211 SER B N 1
ATOM 3364 C CA . SER B 1 211 ? -20.703 3.332 -17.469 1 47.44 211 SER B CA 1
ATOM 3365 C C . SER B 1 211 ? -19.344 2.908 -18 1 47.44 211 SER B C 1
ATOM 3367 O O . SER B 1 211 ? -18.406 3.711 -18.047 1 47.44 211 SER B O 1
ATOM 3369 N N . THR B 1 212 ? -19.297 1.584 -18.391 1 50.12 212 THR B N 1
ATOM 3370 C CA . THR B 1 212 ? -18.016 1.168 -18.969 1 50.12 212 THR B CA 1
ATOM 3371 C C . THR B 1 212 ? -18.031 1.349 -20.484 1 50.12 212 THR B C 1
ATOM 3373 O O . THR B 1 212 ? -19.078 1.239 -21.109 1 50.12 212 THR B O 1
ATOM 3376 N N . PRO B 1 213 ? -16.891 1.785 -21.078 1 49.91 213 PRO B N 1
ATOM 3377 C CA . PRO B 1 213 ? -16.859 1.96 -22.531 1 49.91 213 PRO B CA 1
ATOM 3378 C C . PRO B 1 213 ? -17.344 0.728 -23.281 1 49.91 213 PRO B C 1
ATOM 3380 O O . PRO B 1 213 ? -17.906 0.852 -24.375 1 49.91 213 PRO B O 1
ATOM 3383 N N . LEU B 1 214 ? -17.172 -0.389 -22.812 1 47.38 214 LEU B N 1
ATOM 3384 C CA . LEU B 1 214 ? -17.547 -1.61 -23.531 1 47.38 214 LEU B CA 1
ATOM 3385 C C . LEU B 1 214 ? -18.922 -2.078 -23.109 1 47.38 214 LEU B C 1
ATOM 3387 O O . LEU B 1 214 ? -19.469 -3.029 -23.672 1 47.38 214 LEU B O 1
ATOM 3391 N N . LYS B 1 215 ? -19.531 -1.241 -22.312 1 48.78 215 LYS B N 1
ATOM 3392 C CA . LYS B 1 215 ? -20.875 -1.551 -21.844 1 48.78 215 LYS B CA 1
ATOM 3393 C C . LYS B 1 215 ? -20.984 -3 -21.375 1 48.78 215 LYS B C 1
ATOM 3395 O O . LYS B 1 215 ? -21.984 -3.666 -21.594 1 48.78 215 LYS B O 1
ATOM 3400 N N . LYS B 1 216 ? -19.797 -3.672 -21.219 1 53.62 216 LYS B N 1
ATOM 3401 C CA . LYS B 1 216 ? -19.781 -5.043 -20.719 1 53.62 216 LYS B CA 1
ATOM 3402 C C . LYS B 1 216 ? -19.062 -5.129 -19.375 1 53.62 216 LYS B C 1
ATOM 3404 O O . LYS B 1 216 ? -18.141 -4.352 -19.109 1 53.62 216 LYS B O 1
ATOM 3409 N N . VAL B 1 217 ? -19.703 -5.98 -18.531 1 64.19 217 VAL B N 1
ATOM 3410 C CA . VAL B 1 217 ? -19.078 -6.211 -17.219 1 64.19 217 VAL B CA 1
ATOM 3411 C C . VAL B 1 217 ? -18.016 -7.305 -17.328 1 64.19 217 VAL B C 1
ATOM 3413 O O . VAL B 1 217 ? -18.172 -8.25 -18.109 1 64.19 217 VAL B O 1
ATOM 3416 N N . THR B 1 218 ? -16.875 -7.117 -16.844 1 76.12 218 THR B N 1
ATOM 3417 C CA . THR B 1 218 ? -15.812 -8.117 -16.75 1 76.12 218 THR B CA 1
ATOM 3418 C C . THR B 1 218 ? -16.281 -9.336 -15.969 1 76.12 218 THR B C 1
ATOM 3420 O O . THR B 1 218 ? -16.891 -9.203 -14.906 1 76.12 218 THR B O 1
ATOM 3423 N N . THR B 1 219 ? -16.188 -10.578 -16.641 1 83.25 219 THR B N 1
ATOM 3424 C CA . THR B 1 219 ? -16.547 -11.828 -15.969 1 83.25 219 THR B CA 1
ATOM 3425 C C . THR B 1 219 ? -15.328 -12.492 -15.344 1 83.25 219 THR B C 1
ATOM 3427 O O . THR B 1 219 ? -14.195 -12.211 -15.742 1 83.25 219 THR B O 1
ATOM 3430 N N . PRO B 1 220 ? -15.555 -13.391 -14.375 1 90.25 220 PRO B N 1
ATOM 3431 C CA . PRO B 1 220 ? -14.438 -14.172 -13.844 1 90.25 220 PRO B CA 1
ATOM 3432 C C . PRO B 1 220 ? -13.648 -14.891 -14.938 1 90.25 220 PRO B C 1
ATOM 3434 O O . PRO B 1 220 ? -12.422 -15 -14.852 1 90.25 220 PRO B O 1
ATOM 3437 N N . LYS B 1 221 ? -14.336 -15.336 -15.969 1 92.12 221 LYS B N 1
ATOM 3438 C CA . LYS B 1 221 ? -13.672 -16.031 -17.062 1 92.12 221 LYS B CA 1
ATOM 3439 C C . LYS B 1 221 ? -12.766 -15.094 -17.844 1 92.12 221 LYS B C 1
ATOM 3441 O O . LYS B 1 221 ? -11.695 -15.5 -18.328 1 92.12 221 LYS B O 1
ATOM 3446 N N . ASP B 1 222 ? -13.18 -13.836 -18.031 1 88.56 222 ASP B N 1
ATOM 3447 C CA . ASP B 1 222 ? -12.328 -12.844 -18.688 1 88.56 222 ASP B CA 1
ATOM 3448 C C . ASP B 1 222 ? -11.016 -12.664 -17.922 1 88.56 222 ASP B C 1
ATOM 3450 O O . ASP B 1 222 ? -9.945 -12.625 -18.531 1 88.56 222 ASP B O 1
ATOM 3454 N N . VAL B 1 223 ? -11.117 -12.602 -16.594 1 91.38 223 VAL B N 1
ATOM 3455 C CA . VAL B 1 223 ? -9.93 -12.461 -15.766 1 91.38 223 VAL B CA 1
ATOM 3456 C C . VAL B 1 223 ? -9.055 -13.703 -15.891 1 91.38 223 VAL B C 1
ATOM 3458 O O . VAL B 1 223 ? -7.844 -13.594 -16.109 1 91.38 223 VAL B O 1
ATOM 3461 N N . ALA B 1 224 ? -9.672 -14.836 -15.852 1 95.06 224 ALA B N 1
ATOM 3462 C CA . ALA B 1 224 ? -8.945 -16.094 -15.914 1 95.06 224 ALA B CA 1
ATOM 3463 C C . ALA B 1 224 ? -8.203 -16.234 -17.234 1 95.06 224 ALA B C 1
ATOM 3465 O O . ALA B 1 224 ? -7.055 -16.703 -17.266 1 95.06 224 ALA B O 1
ATOM 3466 N N . ASN B 1 225 ? -8.836 -15.836 -18.312 1 93.12 225 ASN B N 1
ATOM 3467 C CA . ASN B 1 225 ? -8.203 -15.898 -19.625 1 93.12 225 ASN B CA 1
ATOM 3468 C C . ASN B 1 225 ? -6.992 -14.969 -19.719 1 93.12 225 ASN B C 1
ATOM 3470 O O . ASN B 1 225 ? -5.98 -15.312 -20.328 1 93.12 225 ASN B O 1
ATOM 3474 N N . THR B 1 226 ? -7.164 -13.805 -19.156 1 92.44 226 THR B N 1
ATOM 3475 C CA . THR B 1 226 ? -6.039 -12.875 -19.125 1 92.44 226 THR B CA 1
ATOM 3476 C C . THR B 1 226 ? -4.879 -13.461 -18.328 1 92.44 226 THR B C 1
ATOM 3478 O O . THR B 1 226 ? -3.725 -13.383 -18.75 1 92.44 226 THR B O 1
ATOM 3481 N N . VAL B 1 227 ? -5.191 -14.07 -17.141 1 96.19 227 VAL B N 1
ATOM 3482 C CA . VAL B 1 227 ? -4.176 -14.711 -16.312 1 96.19 227 VAL B CA 1
ATOM 3483 C C . VAL B 1 227 ? -3.482 -15.812 -17.109 1 96.19 227 VAL B C 1
ATOM 3485 O O . VAL B 1 227 ? -2.252 -15.891 -17.125 1 96.19 227 VAL B O 1
ATOM 3488 N N . ALA B 1 228 ? -4.223 -16.625 -17.812 1 95.94 228 ALA B N 1
ATOM 3489 C CA . ALA B 1 228 ? -3.67 -17.719 -18.609 1 95.94 228 ALA B CA 1
ATOM 3490 C C . ALA B 1 228 ? -2.711 -17.203 -19.672 1 95.94 228 ALA B C 1
ATOM 3492 O O . ALA B 1 228 ? -1.644 -17.781 -19.891 1 95.94 228 ALA B O 1
ATOM 3493 N N . TYR B 1 229 ? -3.098 -16.172 -20.328 1 92.44 229 TYR B N 1
ATOM 3494 C CA . TYR B 1 229 ? -2.244 -15.555 -21.344 1 92.44 229 TYR B CA 1
ATOM 3495 C C . TYR B 1 229 ? -0.917 -15.117 -20.734 1 92.44 229 TYR B C 1
ATOM 3497 O O . TYR B 1 229 ? 0.148 -15.383 -21.297 1 92.44 229 TYR B O 1
ATOM 3505 N N . LEU B 1 230 ? -0.989 -14.508 -19.562 1 94 230 LEU B N 1
ATOM 3506 C CA . LEU B 1 230 ? 0.184 -13.898 -18.953 1 94 230 LEU B CA 1
ATOM 3507 C C . LEU B 1 230 ? 1.134 -14.969 -18.406 1 94 230 LEU B C 1
ATOM 3509 O O . LEU B 1 230 ? 2.348 -14.75 -18.359 1 94 230 LEU B O 1
ATOM 3513 N N . VAL B 1 231 ? 0.622 -16.156 -18.031 1 95.5 231 VAL B N 1
ATOM 3514 C CA . VAL B 1 231 ? 1.503 -17.156 -17.453 1 95.5 231 VAL B CA 1
ATOM 3515 C C . VAL B 1 231 ? 1.98 -18.125 -18.547 1 95.5 231 VAL B C 1
ATOM 3517 O O . VAL B 1 231 ? 2.762 -19.031 -18.281 1 95.5 231 VAL B O 1
ATOM 3520 N N . SER B 1 232 ? 1.563 -18 -19.812 1 89.31 232 SER B N 1
ATOM 3521 C CA . SER B 1 232 ? 1.97 -18.844 -20.938 1 89.31 232 SER B CA 1
ATOM 3522 C C . SER B 1 232 ? 3.273 -18.344 -21.547 1 89.31 232 SER B C 1
ATOM 3524 O O . SER B 1 232 ? 3.945 -19.094 -22.266 1 89.31 232 SER B O 1
ATOM 3526 N N . GLU B 1 233 ? 3.682 -17.156 -21.328 1 70.19 233 GLU B N 1
ATOM 3527 C CA . GLU B 1 233 ? 4.871 -16.578 -21.938 1 70.19 233 GLU B CA 1
ATOM 3528 C C . GLU B 1 233 ? 6.125 -16.922 -21.141 1 70.19 233 GLU B C 1
ATOM 3530 O O . GLU B 1 233 ? 6.051 -17.141 -19.922 1 70.19 233 GLU B O 1
#

Organism: Staphylococcus carnosus (strain TM300) (NCBI:txid396513)

InterPro domains:
  IPR002347 Short-chain dehydrogenase/reductase SDR [PF13561] (13-233)
  IPR002347 Short-chain dehydrogenase/reductase SDR [PR00080] (79-90)
  IPR002347 Short-chain dehydrogenase/reductase SDR [PR00080] (138-146)
  IPR002347 Short-chain dehydrogenase/reductase SDR [PR00080] (158-177)
  IPR002347 Short-chain dehydrogenase/reductase SDR [PR00081] (6-23)
  IPR002347 Short-chain dehydrogenase/reductase SDR [PR00081] (79-90)
  IPR002347 Short-chain dehydrogenase/reductase SDR [PR00081] (132-148)
  IPR002347 Short-chain dehydrogenase/reductase SDR [PR00081] (158-177)
  IPR002347 Short-chain dehydrogenase/reductase SDR [PR00081] (179-196)
  IPR002347 Short-chain dehydrogenase/reductase SDR [PR00081] (213-233)
  IPR036291 NAD(P)-binding domain superfamily [SSF51735] (5-233)